Protein AF-A0A954Y0B3-F1 (afdb_monomer_lite)

pLDDT: mean 72.92, std 31.25, range [19.98, 98.75]

Secondary structure (DSSP, 8-state):
--------------------------------PPP-----------------------------------------------------S--S---S--PPPPS--PPPPPPPPP--------------------------------S------PPPHHHHHHHHHHHHHHHSSS-B--GGGG-SHHHHHHHHHHHHSSS--HHHHHHHHHHHHHHHHHHHH-TTEEEEEES-TT-HHHHHHHTT-SS-SEEEEEES-HHHHHHHHHHHHHH-TTS-B--EES-TTS--PPP--SS--SEEEEEE-TTGGGGS-HHHHHHHHHHHHHHH-TT-EEEEEEEBP--HHHHHHHHS-TT-HHHHHHHHHHHHHHHHH-B---GGGEEEEEEEETTTTEEEEEEEESS-EEEEETTEEEEE-TTPEEEEEEEE-B-HHHHHHHHHHTTEEEEEEEE-TTS-EEEEEEEE--

Foldseek 3Di:
DDDDDDDDDDDDDDDDDDDDDDDDDDDDDDDDDDDDDDDDDDDDDDDDDDDDDDDDDDDDDDDDDDDDDDDDDDDDDDDDDDDDDDDDDDPDPPDDDDDDDDPDDDDDDDDDDDDDDDDDDDDDDDDDDDDDDDDDDDDDDDDDDPDDDPPPPDADPVLVVLLVQQLVQLPDVQRAHALLLLPDPVLLVLVVVLCVFPLQCLVVFLLLLLQVCLLVVLVLQAALEEEEEEACALVPSVLSNLVNHDHYLAYEYEEQPVVRQVVNQVVVCVSCVSHHYHYDNDDLLDDDDDDHGPGHHPWYEYEYERLVLQQDALVSSLSSLLVRQVRGDAFYKYFYKFFADDPQVSVQCSCVPPVCSNVVSQLVSVVCCCVSQVKDDPSVQWGWDWGQPVVSQKIWIWTFGQAWDWMDRDPDIGIHHHRRIYTYTIGHHDDPVSVQVSLVSNQWGWDDWTTGPVRRMITTMIHHDD

Structure (mmCIF, N/CA/C/O backbone):
data_AF-A0A954Y0B3-F1
#
_entry.id   AF-A0A954Y0B3-F1
#
loop_
_atom_site.group_PDB
_atom_site.id
_atom_site.type_symbol
_atom_site.label_atom_id
_atom_site.label_alt_id
_atom_site.label_comp_id
_atom_site.label_asym_id
_atom_site.label_entity_id
_atom_site.label_seq_id
_atom_site.pdbx_PDB_ins_code
_atom_site.Cartn_x
_atom_site.Cartn_y
_atom_site.Cartn_z
_atom_site.occupancy
_atom_site.B_iso_or_equiv
_atom_site.auth_seq_id
_atom_site.auth_comp_id
_atom_site.auth_asym_id
_atom_site.auth_atom_id
_atom_site.pdbx_PDB_model_num
ATOM 1 N N . MET A 1 1 ? 56.207 25.218 -35.833 1.00 35.69 1 MET A N 1
ATOM 2 C CA . MET A 1 1 ? 57.402 24.410 -36.179 1.00 35.69 1 MET A CA 1
ATOM 3 C C . MET A 1 1 ? 57.006 23.423 -37.272 1.00 35.69 1 MET A C 1
ATOM 5 O O . MET A 1 1 ? 55.826 23.112 -37.360 1.00 35.69 1 MET A O 1
ATOM 9 N N . VAL A 1 2 ? 57.937 23.050 -38.154 1.00 29.19 2 VAL A N 1
ATOM 10 C CA . VAL A 1 2 ? 57.708 22.474 -39.503 1.00 29.19 2 VAL A CA 1
ATOM 11 C C . VAL A 1 2 ? 58.996 21.716 -39.910 1.00 29.19 2 VAL A C 1
ATOM 13 O O . VAL A 1 2 ? 60.048 22.229 -39.519 1.00 29.19 2 VAL A O 1
ATOM 16 N N . PRO A 1 3 ? 59.016 20.628 -40.723 1.00 58.62 3 PRO A N 1
ATOM 17 C CA . PRO A 1 3 ? 57.983 19.640 -41.104 1.00 58.62 3 PRO A CA 1
ATOM 18 C C . PRO A 1 3 ? 58.429 18.153 -40.949 1.00 58.62 3 PRO A C 1
ATOM 20 O O . PRO A 1 3 ? 59.576 17.869 -40.630 1.00 58.62 3 PRO A O 1
ATOM 23 N N . HIS A 1 4 ? 57.535 17.214 -41.297 1.00 34.06 4 HIS A N 1
ATOM 24 C CA . HIS A 1 4 ? 57.767 16.017 -42.147 1.00 34.06 4 HIS A CA 1
ATOM 25 C C . HIS A 1 4 ? 56.358 15.481 -42.541 1.00 34.06 4 HIS A C 1
ATOM 27 O O . HIS A 1 4 ? 55.489 15.483 -41.674 1.00 34.06 4 HIS A O 1
ATOM 33 N N . ALA A 1 5 ? 55.936 15.144 -43.776 1.00 34.25 5 ALA A N 1
ATOM 34 C CA . ALA A 1 5 ? 56.567 14.659 -45.024 1.00 34.25 5 ALA A CA 1
ATOM 35 C C . ALA A 1 5 ? 57.174 13.243 -44.888 1.00 34.25 5 ALA A C 1
ATOM 37 O O . ALA A 1 5 ? 58.003 13.056 -44.006 1.00 34.25 5 ALA A O 1
ATOM 38 N N . ALA A 1 6 ? 56.884 12.219 -45.709 1.00 32.88 6 ALA A N 1
ATOM 39 C CA . ALA A 1 6 ? 56.137 12.069 -46.984 1.00 32.88 6 ALA A CA 1
ATOM 40 C C . ALA A 1 6 ? 55.898 10.542 -47.247 1.00 32.88 6 ALA A C 1
ATOM 42 O O . ALA A 1 6 ? 56.522 9.745 -46.552 1.00 32.88 6 ALA A O 1
ATOM 43 N N . ASP A 1 7 ? 55.156 10.002 -48.233 1.00 33.53 7 ASP A N 1
ATOM 44 C CA . ASP A 1 7 ? 53.984 10.376 -49.075 1.00 33.53 7 ASP A CA 1
ATOM 45 C C . ASP A 1 7 ? 53.642 9.143 -49.991 1.00 33.53 7 ASP A C 1
ATOM 47 O O . ASP A 1 7 ? 54.391 8.162 -49.959 1.00 33.53 7 ASP A O 1
ATOM 51 N N . ASN A 1 8 ? 52.603 9.191 -50.852 1.00 32.91 8 ASN A N 1
ATOM 52 C CA . ASN A 1 8 ? 52.061 8.124 -51.744 1.00 32.91 8 ASN A CA 1
ATOM 53 C C . ASN A 1 8 ? 51.152 7.080 -51.042 1.00 32.91 8 ASN A C 1
ATOM 55 O O . ASN A 1 8 ? 51.287 6.831 -49.850 1.00 32.91 8 ASN A O 1
ATOM 59 N N . GLY A 1 9 ? 50.179 6.409 -51.685 1.00 28.11 9 GLY A N 1
ATOM 60 C CA . GLY A 1 9 ? 49.806 6.316 -53.113 1.00 28.11 9 GLY A CA 1
ATOM 61 C C . GLY A 1 9 ? 50.086 4.907 -53.692 1.00 28.11 9 GLY A C 1
ATOM 62 O O . GLY A 1 9 ? 51.143 4.358 -53.426 1.00 28.11 9 GLY A O 1
ATOM 63 N N . SER A 1 10 ? 49.228 4.251 -54.493 1.00 30.92 10 SER A N 1
ATOM 64 C CA . SER A 1 10 ? 47.895 4.627 -55.002 1.00 30.92 10 SER A CA 1
ATOM 65 C C . SER A 1 10 ? 47.093 3.416 -55.558 1.00 30.92 10 SER A C 1
ATOM 67 O O . SER A 1 10 ? 47.671 2.385 -55.877 1.00 30.92 10 SER A O 1
ATOM 69 N N . VAL A 1 11 ? 45.765 3.581 -55.678 1.00 31.92 11 VAL A N 1
ATOM 70 C CA . VAL A 1 11 ? 44.802 2.976 -56.645 1.00 31.92 11 VAL A CA 1
ATOM 71 C C . VAL A 1 11 ? 44.994 1.521 -57.144 1.00 31.92 11 VAL A C 1
ATOM 73 O O . VAL A 1 11 ? 45.859 1.230 -57.963 1.00 31.92 11 VAL A O 1
ATOM 76 N N . GLY A 1 12 ? 44.001 0.662 -56.858 1.00 29.03 12 GLY A N 1
ATOM 77 C CA . GLY A 1 12 ? 43.731 -0.602 -57.570 1.00 29.03 12 GLY A CA 1
ATOM 78 C C . GLY A 1 12 ? 42.222 -0.811 -57.797 1.00 29.03 12 GLY A C 1
ATOM 79 O O . GLY A 1 12 ? 41.435 -0.672 -56.865 1.00 29.03 12 GLY A O 1
ATOM 80 N N . ARG A 1 13 ? 41.797 -1.077 -59.041 1.00 32.31 13 ARG A N 1
ATOM 81 C CA . ARG A 1 13 ? 40.379 -1.111 -59.475 1.00 32.31 13 ARG A CA 1
ATOM 82 C C . ARG A 1 13 ? 39.759 -2.522 -59.356 1.00 32.31 13 ARG A C 1
ATOM 84 O O . ARG A 1 13 ? 40.470 -3.506 -59.510 1.00 32.31 13 ARG A O 1
ATOM 91 N N . GLY A 1 14 ? 38.434 -2.613 -59.156 1.00 29.14 14 GLY A N 1
ATOM 92 C CA . GLY A 1 14 ? 37.632 -3.839 -59.398 1.00 29.14 14 GLY A CA 1
ATOM 93 C C . GLY A 1 14 ? 37.278 -4.006 -60.893 1.00 29.14 14 GLY A C 1
ATOM 94 O O . GLY A 1 14 ? 38.045 -3.503 -61.717 1.00 29.14 14 GLY A O 1
ATOM 95 N N . PRO A 1 15 ? 36.109 -4.570 -61.296 1.00 55.47 15 PRO A N 1
ATOM 96 C CA . PRO A 1 15 ? 35.018 -5.208 -60.527 1.00 55.47 15 PRO A CA 1
ATOM 97 C C . PRO A 1 15 ? 34.546 -6.571 -61.129 1.00 55.47 15 PRO A C 1
ATOM 99 O O . PRO A 1 15 ? 35.121 -7.051 -62.101 1.00 55.47 15 PRO A O 1
ATOM 102 N N . ALA A 1 16 ? 33.441 -7.166 -60.639 1.00 32.59 16 ALA A N 1
ATOM 103 C CA . ALA A 1 16 ? 32.715 -8.248 -61.341 1.00 32.59 16 ALA A CA 1
ATOM 104 C C . ALA A 1 16 ? 31.198 -8.284 -61.018 1.00 32.59 16 ALA A C 1
ATOM 106 O O . ALA A 1 16 ? 30.793 -7.938 -59.913 1.00 32.59 16 ALA A O 1
ATOM 107 N N . ASN A 1 17 ? 30.364 -8.715 -61.979 1.00 32.34 17 ASN A N 1
ATOM 108 C CA . ASN A 1 17 ? 28.891 -8.804 -61.893 1.00 32.34 17 ASN A CA 1
ATOM 109 C C . ASN A 1 17 ? 28.361 -10.130 -62.485 1.00 32.34 17 ASN A C 1
ATOM 111 O O . ASN A 1 17 ? 28.730 -10.460 -63.607 1.00 32.34 17 ASN A O 1
ATOM 115 N N . ALA A 1 18 ? 27.396 -10.784 -61.821 1.00 32.25 18 ALA A N 1
ATOM 116 C CA . ALA A 1 18 ? 26.339 -11.642 -62.407 1.00 32.25 18 ALA A CA 1
ATOM 117 C C . ALA A 1 18 ? 25.277 -11.907 -61.308 1.00 32.25 18 ALA A C 1
ATOM 119 O O . ALA A 1 18 ? 25.665 -12.187 -60.181 1.00 32.25 18 ALA A O 1
ATOM 120 N N . ARG A 1 19 ? 23.951 -11.719 -61.429 1.00 30.45 19 ARG A N 1
ATOM 121 C CA . ARG A 1 19 ? 22.910 -11.885 -62.478 1.00 30.45 19 ARG A CA 1
ATOM 122 C C . ARG A 1 19 ? 22.271 -13.291 -62.613 1.00 30.45 19 ARG A C 1
ATOM 124 O O . ARG A 1 19 ? 22.639 -14.056 -63.487 1.00 30.45 19 ARG A O 1
ATOM 131 N N . LEU A 1 20 ? 21.176 -13.463 -61.853 1.00 29.03 20 LEU A N 1
ATOM 132 C CA . LEU A 1 20 ? 19.826 -13.905 -62.288 1.00 29.03 20 LEU A CA 1
ATOM 133 C C . LEU A 1 20 ? 19.532 -15.365 -62.743 1.00 29.03 20 LEU A C 1
ATOM 135 O O . LEU A 1 20 ? 19.882 -15.751 -63.850 1.00 29.03 20 LEU A O 1
ATOM 139 N N . SER A 1 21 ? 18.590 -15.995 -62.005 1.00 27.92 21 SER A N 1
ATOM 140 C CA . SER A 1 21 ? 17.396 -16.728 -62.526 1.00 27.92 21 SER A CA 1
ATOM 141 C C . SER A 1 21 ? 17.558 -18.147 -63.141 1.00 27.92 21 SER A C 1
ATOM 143 O O . SER A 1 21 ? 18.659 -18.501 -63.543 1.00 27.92 21 SER A O 1
ATOM 145 N N . PRO A 1 22 ? 16.472 -18.951 -63.345 1.00 44.81 22 PRO A N 1
ATOM 146 C CA . PRO A 1 22 ? 15.138 -18.987 -62.693 1.00 44.81 22 PRO A CA 1
ATOM 147 C C . PRO A 1 22 ? 14.569 -20.401 -62.328 1.00 44.81 22 PRO A C 1
ATOM 149 O O . PRO A 1 22 ? 14.826 -21.389 -63.003 1.00 44.81 22 PRO A O 1
ATOM 152 N N . GLY A 1 23 ? 13.602 -20.442 -61.393 1.00 27.09 23 GLY A N 1
ATOM 153 C CA . GLY A 1 23 ? 12.298 -21.131 -61.579 1.00 27.09 23 GLY A CA 1
ATOM 154 C C . GLY A 1 23 ? 12.124 -22.662 -61.396 1.00 27.09 23 GLY A C 1
ATOM 155 O O . GLY A 1 23 ? 12.663 -23.458 -62.157 1.00 27.09 23 GLY A O 1
ATOM 156 N N . LYS A 1 24 ? 11.220 -23.042 -60.468 1.00 29.89 24 LYS A N 1
ATOM 157 C CA . LYS A 1 24 ? 10.259 -24.192 -60.446 1.00 29.89 24 LYS A CA 1
ATOM 158 C C . LYS A 1 24 ? 9.659 -24.260 -59.021 1.00 29.89 24 LYS A C 1
ATOM 160 O O . LYS A 1 24 ? 10.438 -24.356 -58.087 1.00 29.89 24 LYS A O 1
ATOM 165 N N . THR A 1 25 ? 8.372 -24.139 -58.672 1.00 27.86 25 THR A N 1
ATOM 166 C CA . THR A 1 25 ? 7.028 -24.313 -59.280 1.00 27.86 25 THR A CA 1
ATOM 167 C C . THR A 1 25 ? 6.286 -25.504 -58.652 1.00 27.86 25 THR A C 1
ATOM 169 O O . THR A 1 25 ? 6.640 -26.649 -58.892 1.00 27.86 25 THR A O 1
ATOM 172 N N . LEU A 1 26 ? 5.199 -25.189 -57.928 1.00 26.80 26 LEU A N 1
ATOM 173 C CA . LEU A 1 26 ? 4.090 -26.054 -57.479 1.00 26.80 26 LEU A CA 1
ATOM 174 C C . LEU A 1 26 ? 4.380 -27.310 -56.627 1.00 26.80 26 LEU A C 1
ATOM 176 O O . LEU A 1 26 ? 4.714 -28.378 -57.126 1.00 26.80 26 LEU A O 1
ATOM 180 N N . THR A 1 27 ? 3.869 -27.284 -55.393 1.00 28.36 27 THR A N 1
ATOM 181 C CA . THR A 1 27 ? 2.888 -28.305 -54.970 1.00 28.36 27 THR A CA 1
ATOM 182 C C . THR A 1 27 ? 1.767 -27.631 -54.169 1.00 28.36 27 THR A C 1
ATOM 184 O O . THR A 1 27 ? 1.974 -26.583 -53.562 1.00 28.36 27 THR A O 1
ATOM 187 N N . ARG A 1 28 ? 0.538 -28.159 -54.247 1.00 27.42 28 ARG A N 1
ATOM 188 C CA . ARG A 1 28 ? -0.699 -27.446 -53.875 1.00 27.42 28 ARG A CA 1
ATOM 189 C C . ARG A 1 28 ? -1.657 -28.370 -53.122 1.00 27.42 28 ARG A C 1
ATOM 191 O O . ARG A 1 28 ? -2.488 -29.017 -53.753 1.00 27.42 28 ARG A O 1
ATOM 198 N N . PHE A 1 29 ? -1.594 -28.390 -51.791 1.00 26.58 29 PHE A N 1
ATOM 199 C CA . PHE A 1 29 ? -2.583 -29.101 -50.971 1.00 26.58 29 PHE A CA 1
ATOM 200 C C . PHE A 1 29 ? -3.658 -28.154 -50.425 1.00 26.58 29 PHE A C 1
ATOM 202 O O . PHE A 1 29 ? -3.381 -27.182 -49.728 1.00 26.58 29 PHE A O 1
ATOM 209 N N . LYS A 1 30 ? -4.911 -28.433 -50.797 1.00 27.55 30 LYS A N 1
ATOM 210 C CA . LYS A 1 30 ? -6.129 -27.758 -50.329 1.00 27.55 30 LYS A CA 1
ATOM 211 C C . LYS A 1 30 ? -7.289 -28.750 -50.476 1.00 27.55 30 LYS A C 1
ATOM 213 O O . LYS A 1 30 ? -7.302 -29.473 -51.469 1.00 27.55 30 LYS A O 1
ATOM 218 N N . ARG A 1 31 ? -8.282 -28.689 -49.571 1.00 26.20 31 ARG A N 1
ATOM 219 C CA . ARG A 1 31 ? -9.366 -29.678 -49.290 1.00 26.20 31 ARG A CA 1
ATOM 220 C C . ARG A 1 31 ? -8.968 -30.670 -48.179 1.00 26.20 31 ARG A C 1
ATOM 222 O O . ARG A 1 31 ? -7.837 -31.127 -48.182 1.00 26.20 31 ARG A O 1
ATOM 229 N N . ARG A 1 32 ? -9.851 -31.020 -47.232 1.00 27.31 32 ARG A N 1
ATOM 230 C CA . ARG A 1 32 ? -11.263 -30.607 -46.989 1.00 27.31 32 ARG A CA 1
ATOM 231 C C . ARG A 1 32 ? -11.557 -30.608 -45.466 1.00 27.31 32 ARG A C 1
ATOM 233 O O . ARG A 1 32 ? -10.793 -31.226 -44.736 1.00 27.31 32 ARG A O 1
ATOM 240 N N . PRO A 1 33 ? -12.611 -29.920 -44.982 1.00 28.69 33 PRO A N 1
ATOM 241 C CA . PRO A 1 33 ? -12.947 -29.877 -43.560 1.00 28.69 33 PRO A CA 1
ATOM 242 C C . PRO A 1 33 ? -13.805 -31.079 -43.141 1.00 28.69 33 PRO A C 1
ATOM 244 O O . PRO A 1 33 ? -14.598 -31.580 -43.940 1.00 28.69 33 PRO A O 1
ATOM 247 N N . CYS A 1 34 ? -13.712 -31.475 -41.871 1.00 23.56 34 CYS A N 1
ATOM 248 C CA . CYS A 1 34 ? -14.657 -32.405 -41.253 1.00 23.56 34 CYS A CA 1
ATOM 249 C C . CYS A 1 34 ? -15.815 -31.628 -40.614 1.00 23.56 34 CYS A C 1
ATOM 251 O O . CYS A 1 34 ? -15.598 -30.753 -39.778 1.00 23.56 34 CYS A O 1
ATOM 253 N N . GLN A 1 35 ? -17.047 -31.961 -40.997 1.00 26.44 35 GLN A N 1
ATOM 254 C CA . GLN A 1 35 ? -18.252 -31.547 -40.280 1.00 26.44 35 GLN A CA 1
ATOM 255 C C . GLN A 1 35 ? -18.579 -32.590 -39.210 1.00 26.44 35 GLN A C 1
ATOM 257 O O . GLN A 1 35 ? -18.624 -33.772 -39.531 1.00 26.44 35 GLN A O 1
ATOM 262 N N . CYS A 1 36 ? -18.905 -32.147 -37.996 1.00 24.39 36 CYS A N 1
ATOM 263 C CA . CYS A 1 36 ? -19.750 -32.893 -37.064 1.00 24.39 36 CYS A CA 1
ATOM 264 C C . CYS A 1 36 ? -20.545 -31.903 -36.199 1.00 24.39 36 CYS A C 1
ATOM 266 O O . CYS A 1 36 ? -19.981 -31.147 -35.413 1.00 24.39 36 CYS A O 1
ATOM 268 N N . HIS A 1 37 ? -21.866 -31.912 -36.355 1.00 26.84 37 HIS A N 1
ATOM 269 C CA . HIS A 1 37 ? -22.814 -31.444 -35.341 1.00 26.84 37 HIS A CA 1
ATOM 270 C C . HIS A 1 37 ? -23.406 -32.681 -34.656 1.00 26.84 37 HIS A C 1
ATOM 272 O O . HIS A 1 37 ? -23.500 -33.742 -35.276 1.00 26.84 37 HIS A O 1
ATOM 278 N N . PRO A 1 38 ? -23.917 -32.521 -33.432 1.00 32.66 38 PRO A N 1
ATOM 279 C CA . PRO A 1 38 ? -25.355 -32.744 -33.283 1.00 32.66 38 PRO A CA 1
ATOM 280 C C . PRO A 1 38 ? -26.097 -31.478 -32.834 1.00 32.66 38 PRO A C 1
ATOM 282 O O . PRO A 1 38 ? -25.546 -30.595 -32.183 1.00 32.66 38 PRO A O 1
ATOM 285 N N . ARG A 1 39 ? -27.380 -31.397 -33.201 1.00 25.67 39 ARG A N 1
ATOM 286 C CA . ARG A 1 39 ? -28.307 -30.355 -32.740 1.00 25.67 39 ARG A CA 1
ATOM 287 C C . ARG A 1 39 ? -28.890 -30.736 -31.379 1.00 25.67 39 ARG A C 1
ATOM 289 O O . ARG A 1 39 ? -29.377 -31.853 -31.243 1.00 25.67 39 ARG A O 1
ATOM 296 N N . VAL A 1 40 ? -29.049 -29.759 -30.491 1.00 26.91 40 VAL A N 1
ATOM 297 C CA . VAL A 1 40 ? -30.261 -29.615 -29.662 1.00 26.91 40 VAL A CA 1
ATOM 298 C C . VAL A 1 40 ? -30.661 -28.138 -29.709 1.00 26.91 40 VAL A C 1
ATOM 300 O O . VAL A 1 40 ? -29.794 -27.270 -29.776 1.00 26.91 40 VAL A O 1
ATOM 303 N N . ALA A 1 41 ? -31.961 -27.845 -29.748 1.00 24.89 41 ALA A N 1
ATOM 304 C CA . ALA A 1 41 ? -32.485 -26.481 -29.802 1.00 24.89 41 ALA A CA 1
ATOM 305 C C . ALA A 1 41 ? -33.079 -26.062 -28.449 1.00 24.89 41 ALA A C 1
ATOM 307 O O . ALA A 1 41 ? -33.714 -26.867 -27.774 1.00 24.89 41 ALA A O 1
ATOM 308 N N . GLY A 1 42 ? -32.926 -24.786 -28.093 1.00 24.53 42 GLY A N 1
ATOM 309 C CA . GLY A 1 42 ? -33.547 -24.171 -26.919 1.00 24.53 42 GLY A CA 1
ATOM 310 C C . GLY A 1 42 ? -33.539 -22.654 -27.077 1.00 24.53 42 GLY A C 1
ATOM 311 O O . GLY A 1 42 ? -32.478 -22.039 -27.061 1.00 24.53 42 GLY A O 1
ATOM 312 N N . ALA A 1 43 ? -34.705 -22.052 -27.313 1.00 25.09 43 ALA A N 1
ATOM 313 C CA . ALA A 1 43 ? -34.811 -20.642 -27.685 1.00 25.09 43 ALA A CA 1
ATOM 314 C C . ALA A 1 43 ? -35.205 -19.760 -26.493 1.00 25.09 43 ALA A C 1
ATOM 316 O O . ALA A 1 43 ? -36.242 -19.996 -25.875 1.00 25.09 43 ALA A O 1
ATOM 317 N N . VAL A 1 44 ? -34.451 -18.681 -26.245 1.00 25.30 44 VAL A N 1
ATOM 318 C CA . VAL A 1 44 ? -34.907 -17.566 -25.399 1.00 25.30 44 VAL A CA 1
ATOM 319 C C . VAL A 1 44 ? -34.765 -16.234 -26.138 1.00 25.30 44 VAL A C 1
ATOM 321 O O . VAL A 1 44 ? -33.687 -15.796 -26.520 1.00 25.30 44 VAL A O 1
ATOM 324 N N . ARG A 1 45 ? -35.942 -15.644 -26.333 1.00 26.23 45 ARG A N 1
ATOM 325 C CA . ARG A 1 45 ? -36.321 -14.345 -26.897 1.00 26.23 45 ARG A CA 1
ATOM 326 C C . ARG A 1 45 ? -35.327 -13.186 -26.725 1.00 26.23 45 ARG A C 1
ATOM 328 O O . ARG A 1 45 ? -34.843 -12.911 -25.632 1.00 26.23 45 ARG A O 1
ATOM 335 N N . THR A 1 46 ? -35.220 -12.389 -27.788 1.00 25.02 46 THR A N 1
ATOM 336 C CA . THR A 1 46 ? -34.924 -10.951 -27.717 1.00 25.02 46 THR A CA 1
ATOM 337 C C . THR A 1 46 ? -35.902 -10.228 -26.785 1.00 25.02 46 THR A C 1
ATOM 339 O O . THR A 1 46 ? -37.108 -10.468 -26.840 1.00 25.02 46 THR A O 1
ATOM 342 N N . PHE A 1 47 ? -35.403 -9.286 -25.979 1.00 23.88 47 PHE A N 1
ATOM 343 C CA . PHE A 1 47 ? -36.243 -8.375 -25.198 1.00 23.88 47 PHE A CA 1
ATOM 344 C C . PHE A 1 47 ? -36.296 -6.985 -25.836 1.00 23.88 47 PHE A C 1
ATOM 346 O O . PHE A 1 47 ? -35.312 -6.248 -25.870 1.00 23.88 47 PHE A O 1
ATOM 353 N N . THR A 1 48 ? -37.476 -6.620 -26.332 1.00 24.89 48 THR A N 1
ATOM 354 C CA . THR A 1 48 ? -37.815 -5.248 -26.729 1.00 24.89 48 THR A CA 1
ATOM 355 C C . THR A 1 48 ? -38.283 -4.454 -25.503 1.00 24.89 48 THR A C 1
ATOM 357 O O . THR A 1 48 ? -38.771 -5.032 -24.531 1.00 24.89 48 THR A O 1
ATOM 360 N N . ARG A 1 49 ? -38.141 -3.121 -25.547 1.00 23.52 49 ARG A N 1
ATOM 361 C CA . ARG A 1 49 ? -38.637 -2.188 -24.518 1.00 23.52 49 ARG A CA 1
ATOM 362 C C . ARG A 1 49 ? -40.079 -2.503 -24.101 1.00 23.52 49 ARG A C 1
ATOM 364 O O . ARG A 1 49 ? -40.953 -2.574 -24.961 1.00 23.52 49 ARG A O 1
ATOM 371 N N . PHE A 1 50 ? -40.335 -2.507 -22.795 1.00 23.34 50 PHE A N 1
ATOM 372 C CA . PHE A 1 50 ? -41.671 -2.289 -22.242 1.00 23.34 50 PHE A CA 1
ATOM 373 C C . PHE A 1 50 ? -41.713 -0.967 -21.477 1.00 23.34 50 PHE A C 1
ATOM 375 O O . PHE A 1 50 ? -40.806 -0.643 -20.715 1.00 23.34 50 PHE A O 1
ATOM 382 N N . SER A 1 51 ? -42.782 -0.206 -21.698 1.00 23.88 51 SER A N 1
ATOM 383 C CA . SER A 1 51 ? -43.155 0.969 -20.914 1.00 23.88 51 SER A CA 1
ATOM 384 C C . SER A 1 51 ? -44.470 0.642 -20.221 1.00 23.88 51 SER A C 1
ATOM 386 O O . SER A 1 51 ? -45.413 0.197 -20.876 1.00 23.88 51 SER A O 1
ATOM 388 N N . ILE A 1 52 ? -44.527 0.825 -18.903 1.00 25.62 52 ILE A N 1
ATOM 389 C CA . ILE A 1 52 ? -45.756 0.629 -18.134 1.00 25.62 52 ILE A CA 1
ATOM 390 C C . ILE A 1 52 ? -46.571 1.921 -18.221 1.00 25.62 52 ILE A C 1
ATOM 392 O O . ILE A 1 52 ? -46.113 2.976 -17.787 1.00 25.62 52 ILE A O 1
ATOM 396 N N . ARG A 1 53 ? -47.789 1.826 -18.759 1.00 25.09 53 ARG A N 1
ATOM 397 C CA . ARG A 1 53 ? -48.832 2.844 -18.595 1.00 25.09 53 ARG A CA 1
ATOM 398 C C . ARG A 1 53 ? -49.880 2.332 -17.617 1.00 25.09 53 ARG A C 1
ATOM 400 O O . ARG A 1 53 ? -50.472 1.282 -17.844 1.00 25.09 53 ARG A O 1
ATOM 407 N N . THR A 1 54 ? -50.129 3.110 -16.575 1.00 30.09 54 THR A N 1
ATOM 408 C CA . THR A 1 54 ? -51.406 3.130 -15.855 1.00 30.09 54 THR A CA 1
ATOM 409 C C . THR A 1 54 ? -52.337 4.163 -16.505 1.00 30.09 54 THR A C 1
ATOM 411 O O . THR A 1 54 ? -51.887 4.981 -17.311 1.00 30.09 54 THR A O 1
ATOM 414 N N . GLY A 1 55 ? -53.624 4.145 -16.143 1.00 28.14 55 GLY A N 1
ATOM 415 C CA . GLY A 1 55 ? -54.584 5.200 -16.485 1.00 28.14 55 GLY A CA 1
ATOM 416 C C . GLY A 1 55 ? -55.794 4.704 -17.275 1.00 28.14 55 GLY A C 1
ATOM 417 O O . GLY A 1 55 ? -55.671 4.300 -18.431 1.00 28.14 55 GLY A O 1
ATOM 418 N N . ASP A 1 56 ? -56.966 4.774 -16.645 1.00 30.81 56 ASP A N 1
ATOM 419 C CA . ASP A 1 56 ? -58.256 4.447 -17.250 1.00 30.81 56 ASP A CA 1
ATOM 420 C C . ASP A 1 56 ? -58.634 5.379 -18.409 1.00 30.81 56 ASP A C 1
ATOM 422 O O . ASP A 1 56 ? -58.298 6.565 -18.447 1.00 30.81 56 ASP A O 1
ATOM 426 N N . GLY A 1 57 ? -59.399 4.844 -19.360 1.00 30.47 57 GLY A N 1
ATOM 427 C CA . GLY A 1 57 ? -59.832 5.591 -20.534 1.00 30.47 57 GLY A CA 1
ATOM 428 C C . GLY A 1 57 ? -60.973 6.569 -20.248 1.00 30.47 57 GLY A C 1
ATOM 429 O O . GLY A 1 57 ? -62.125 6.157 -20.120 1.00 30.47 57 GLY A O 1
ATOM 430 N N . ARG A 1 58 ? -60.688 7.877 -20.297 1.00 32.06 58 ARG A N 1
ATOM 431 C CA . ARG A 1 58 ? -61.658 8.911 -20.708 1.00 32.06 58 ARG A CA 1
ATOM 432 C C . ARG A 1 58 ? -60.986 9.898 -21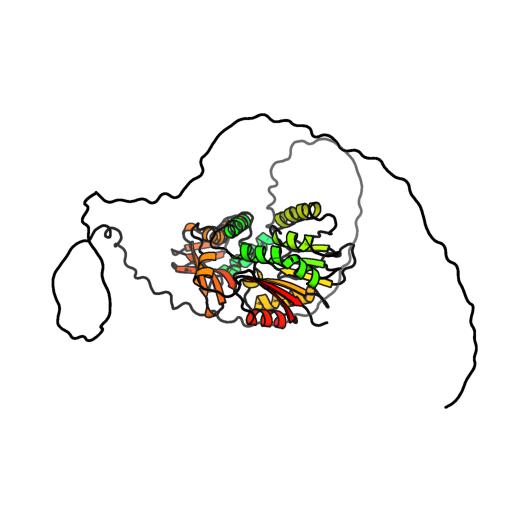.656 1.00 32.06 58 ARG A C 1
ATOM 434 O O . ARG A 1 58 ? -60.004 10.537 -21.297 1.00 32.06 58 ARG A O 1
ATOM 441 N N . GLY A 1 59 ? -61.508 10.003 -22.875 1.00 25.39 59 GLY A N 1
ATOM 442 C CA . GLY A 1 59 ? -60.996 10.921 -23.889 1.00 25.39 59 GLY A CA 1
ATOM 443 C C . GLY A 1 59 ? -61.735 12.257 -23.885 1.00 25.39 59 GLY A C 1
ATOM 444 O O . GLY A 1 59 ? -62.959 12.283 -23.972 1.00 25.39 59 GLY A O 1
ATOM 445 N N . VAL A 1 60 ? -60.978 13.352 -23.874 1.00 29.64 60 VAL A N 1
ATOM 446 C CA . VAL A 1 60 ? -61.406 14.688 -24.322 1.00 29.64 60 VAL A CA 1
ATOM 447 C C . VAL A 1 60 ? -60.338 15.187 -25.307 1.00 29.64 60 VAL A C 1
ATOM 449 O O . VAL A 1 60 ? -59.196 14.728 -25.267 1.00 29.64 60 VAL A O 1
ATOM 452 N N . ARG A 1 61 ? -60.713 16.047 -26.257 1.00 27.09 61 ARG A N 1
ATOM 453 C CA . ARG A 1 61 ? -59.882 16.474 -27.399 1.00 27.09 61 ARG A CA 1
ATOM 454 C C . ARG A 1 61 ? -59.848 18.013 -27.475 1.00 27.09 61 ARG A C 1
ATOM 456 O O . ARG A 1 61 ? -60.715 18.641 -26.881 1.00 27.09 61 ARG A O 1
ATOM 463 N N . VAL A 1 62 ? -58.950 18.551 -28.315 1.00 27.89 62 VAL A N 1
ATOM 464 C CA . VAL A 1 62 ? -58.901 19.925 -28.888 1.00 27.89 62 VAL A CA 1
ATOM 465 C C . VAL A 1 62 ? -57.864 20.903 -28.280 1.00 27.89 62 VAL A C 1
ATOM 467 O O . VAL A 1 62 ? -58.109 21.551 -27.273 1.00 27.89 62 VAL A O 1
ATOM 470 N N . ASN A 1 63 ? -56.767 21.028 -29.044 1.00 27.34 63 ASN A N 1
ATOM 471 C CA . ASN A 1 63 ? -55.981 22.213 -29.447 1.00 27.34 63 ASN A CA 1
ATOM 472 C C . ASN A 1 63 ? -55.051 23.011 -28.506 1.00 27.34 63 ASN A C 1
ATOM 474 O O . ASN A 1 63 ? -55.255 23.187 -27.310 1.00 27.34 63 ASN A O 1
ATOM 478 N N . ASP A 1 64 ? -54.016 23.523 -29.179 1.00 27.70 64 ASP A N 1
ATOM 479 C CA . ASP A 1 64 ? -52.921 24.397 -28.760 1.00 27.70 64 ASP A CA 1
ATOM 480 C C . ASP A 1 64 ? -53.349 25.837 -28.408 1.00 27.70 64 ASP A C 1
ATOM 482 O O . ASP A 1 64 ? -54.326 26.349 -28.953 1.00 27.70 64 ASP A O 1
ATOM 486 N N . HIS A 1 65 ? -52.537 26.545 -27.606 1.00 29.09 65 HIS A N 1
ATOM 487 C CA . HIS A 1 65 ? -51.591 27.557 -28.130 1.00 29.09 65 HIS A CA 1
ATOM 488 C C . HIS A 1 65 ? -50.766 28.269 -27.026 1.00 29.09 65 HIS A C 1
ATOM 490 O O . HIS A 1 65 ? -51.235 28.481 -25.915 1.00 29.09 65 HIS A O 1
ATOM 496 N N . THR A 1 66 ? -49.548 28.694 -27.400 1.00 28.50 66 THR A N 1
ATOM 497 C CA . THR A 1 66 ? -48.752 29.844 -26.882 1.00 28.50 66 THR A CA 1
ATOM 498 C C . THR A 1 66 ? -48.447 30.025 -25.378 1.00 28.50 66 THR A C 1
ATOM 500 O O . THR A 1 66 ? -49.323 30.238 -24.549 1.00 28.50 66 THR A O 1
ATOM 503 N N . ALA A 1 67 ? -47.148 30.160 -25.083 1.00 27.39 67 ALA A N 1
ATOM 504 C CA . ALA A 1 67 ? -46.577 30.982 -23.995 1.00 27.39 67 ALA A CA 1
ATOM 505 C C . ALA A 1 67 ? -46.124 32.363 -24.586 1.00 27.39 67 ALA A C 1
ATOM 507 O O . ALA A 1 67 ? -46.336 32.525 -25.794 1.00 27.39 67 ALA A O 1
ATOM 508 N N . PRO A 1 68 ? -45.455 33.327 -23.883 1.00 47.22 68 PRO A N 1
ATOM 509 C CA . PRO A 1 68 ? -44.899 33.309 -22.510 1.00 47.22 68 PRO A CA 1
ATOM 510 C C . PRO A 1 68 ? -44.973 34.652 -21.695 1.00 47.22 68 PRO A C 1
ATOM 512 O O . PRO A 1 68 ? -45.559 35.634 -22.135 1.00 47.22 68 PRO A O 1
ATOM 515 N N . ALA A 1 69 ? -44.221 34.699 -20.574 1.00 28.95 69 ALA A N 1
ATOM 516 C CA . ALA A 1 69 ? -43.522 35.865 -19.967 1.00 28.95 69 ALA A CA 1
ATOM 517 C C . ALA A 1 69 ? -44.232 36.832 -18.970 1.00 28.95 69 ALA A C 1
ATOM 519 O O . ALA A 1 69 ? -45.449 36.954 -18.934 1.00 28.95 69 ALA A O 1
ATOM 520 N N . GLY A 1 70 ? -43.400 37.523 -18.155 1.00 28.33 70 GLY A N 1
ATOM 521 C CA . GLY A 1 70 ? -43.752 38.482 -17.076 1.00 28.33 70 GLY A CA 1
ATOM 522 C C . GLY A 1 70 ? -43.981 37.809 -15.707 1.00 28.33 70 GLY A C 1
ATOM 523 O O . GLY A 1 70 ? -44.958 37.094 -15.555 1.00 28.33 70 GLY A O 1
ATOM 524 N N . VAL A 1 71 ? -43.150 37.878 -14.652 1.00 28.70 71 VAL A N 1
ATOM 525 C CA . VAL A 1 71 ? -42.097 38.810 -14.169 1.00 28.70 71 VAL A CA 1
ATOM 526 C C . VAL A 1 71 ? -42.614 40.143 -13.598 1.00 28.70 71 VAL A C 1
ATOM 528 O O . VAL A 1 71 ? -42.674 41.132 -14.319 1.00 28.70 71 VAL A O 1
ATOM 531 N N . THR A 1 72 ? -42.915 40.192 -12.287 1.00 30.48 72 THR A N 1
ATOM 532 C CA . THR A 1 72 ? -42.359 41.141 -11.272 1.00 30.48 72 THR A CA 1
ATOM 533 C C . THR A 1 72 ? -43.114 41.096 -9.926 1.00 30.48 72 THR A C 1
ATOM 535 O O . THR A 1 72 ? -44.315 40.868 -9.897 1.00 30.48 72 THR A O 1
ATOM 538 N N . GLY A 1 73 ? -42.419 41.427 -8.823 1.00 27.42 73 GLY A N 1
ATOM 539 C CA . GLY A 1 73 ? -43.002 42.223 -7.721 1.00 27.42 73 GLY A CA 1
ATOM 540 C C . GLY A 1 73 ? -43.690 41.495 -6.540 1.00 27.42 73 GLY A C 1
ATOM 541 O O . GLY A 1 73 ? -44.654 40.766 -6.749 1.00 27.42 73 GLY A O 1
ATOM 542 N N . PRO A 1 74 ? -43.266 41.734 -5.279 1.00 45.12 74 PRO A N 1
ATOM 543 C CA . PRO A 1 74 ? -43.932 41.221 -4.070 1.00 45.12 74 PRO A CA 1
ATOM 544 C C . PRO A 1 74 ? -44.545 42.324 -3.174 1.00 45.12 74 PRO A C 1
ATOM 546 O O . PRO A 1 74 ? -44.103 43.468 -3.241 1.00 45.12 74 PRO A O 1
ATOM 549 N N . GLN A 1 75 ? -45.433 41.958 -2.228 1.00 27.95 75 GLN A N 1
ATOM 550 C CA . GLN A 1 75 ? -45.255 42.257 -0.782 1.00 27.95 75 GLN A CA 1
ATOM 551 C C . GLN A 1 75 ? -46.365 41.705 0.152 1.00 27.95 75 GLN A C 1
ATOM 553 O O . GLN A 1 75 ? -47.543 41.982 -0.015 1.00 27.95 75 GLN A O 1
ATOM 558 N N . SER A 1 76 ? -45.925 40.997 1.203 1.00 24.81 76 SER A N 1
ATOM 559 C CA . SER A 1 76 ? -46.490 40.858 2.569 1.00 24.81 76 SER A CA 1
ATOM 560 C C . SER A 1 76 ? -48.016 40.804 2.836 1.00 24.81 76 SER A C 1
ATOM 562 O O . SER A 1 76 ? -48.710 41.803 2.656 1.00 24.81 76 SER A O 1
ATOM 564 N N . ARG A 1 77 ? -48.463 39.796 3.615 1.00 25.25 77 ARG A N 1
ATOM 565 C CA . ARG A 1 77 ? -48.712 39.930 5.083 1.00 25.25 77 ARG A CA 1
ATOM 566 C C . ARG A 1 77 ? -49.228 38.637 5.763 1.00 25.25 77 ARG A C 1
ATOM 568 O O . ARG A 1 77 ? -50.121 37.992 5.245 1.00 25.25 77 ARG A O 1
ATOM 575 N N . LYS A 1 78 ? -48.722 38.397 6.987 1.00 26.80 78 LYS A N 1
ATOM 576 C CA . LYS A 1 78 ? -49.323 37.702 8.161 1.00 26.80 78 LYS A CA 1
ATOM 577 C C . LYS A 1 78 ? -49.887 36.260 8.030 1.00 26.80 78 LYS A C 1
ATOM 579 O O . LYS A 1 78 ? -50.888 36.018 7.375 1.00 26.80 78 LYS A O 1
ATOM 584 N N . SER A 1 79 ? -49.303 35.352 8.818 1.00 22.81 79 SER A N 1
ATOM 585 C CA . SER A 1 79 ? -49.847 34.069 9.330 1.00 22.81 79 SER A CA 1
ATOM 586 C C . SER A 1 79 ? -50.559 34.282 10.697 1.00 22.81 79 SER A C 1
ATOM 588 O O . SER A 1 79 ? -50.611 35.447 11.116 1.00 22.81 79 SER A O 1
ATOM 590 N N . PRO A 1 80 ? -51.064 33.267 11.458 1.00 40.75 80 PRO A N 1
ATOM 591 C CA . PRO A 1 80 ? -51.205 31.795 11.276 1.00 40.75 80 PRO A CA 1
ATOM 592 C C . PRO A 1 80 ? -52.729 31.409 11.265 1.00 40.75 80 PRO A C 1
ATOM 594 O O . PRO A 1 80 ? -53.449 32.217 10.679 1.00 40.75 80 PRO A O 1
ATOM 597 N N . PRO A 1 81 ? -53.316 30.331 11.877 1.00 41.78 81 PRO A N 1
ATOM 598 C CA . PRO A 1 81 ? -52.835 29.054 12.476 1.00 41.78 81 PRO A CA 1
ATOM 599 C C . PRO A 1 81 ? -53.640 27.760 12.092 1.00 41.78 81 PRO A C 1
ATOM 601 O O . PRO A 1 81 ? -54.574 27.815 11.305 1.00 41.78 81 PRO A O 1
ATOM 604 N N . HIS A 1 82 ? -53.310 26.619 12.743 1.00 25.66 82 HIS A N 1
ATOM 605 C CA . HIS A 1 82 ? -53.978 25.281 12.739 1.00 25.66 82 HIS A CA 1
ATOM 606 C C . HIS A 1 82 ? -53.886 24.435 11.434 1.00 25.66 82 HIS A C 1
ATOM 608 O O . HIS A 1 82 ? -53.948 24.977 10.341 1.00 25.66 82 HIS A O 1
ATOM 614 N N . GLY A 1 83 ? -53.751 23.093 11.460 1.00 23.88 83 GLY A N 1
ATOM 615 C CA . GLY A 1 83 ? -53.485 22.174 12.584 1.00 23.88 83 GLY A CA 1
ATOM 616 C C . GLY A 1 83 ? -53.357 20.672 12.196 1.00 23.88 83 GLY A C 1
ATOM 617 O O . GLY A 1 83 ? -54.023 20.212 11.281 1.00 23.88 83 GLY A O 1
ATOM 618 N N . VAL A 1 84 ? -52.486 19.946 12.919 1.00 24.50 84 VAL A N 1
ATOM 619 C CA . VAL A 1 84 ? -52.377 18.477 13.188 1.00 24.50 84 VAL A CA 1
ATOM 620 C C . VAL A 1 84 ? -53.040 17.437 12.248 1.00 24.50 84 VAL A C 1
ATOM 622 O O . VAL A 1 84 ? -54.243 17.234 12.335 1.00 24.50 84 VAL A O 1
ATOM 625 N N . VAL A 1 85 ? -52.222 16.633 11.542 1.00 24.08 85 VAL A N 1
ATOM 626 C CA . VAL A 1 85 ? -51.920 15.171 11.733 1.00 24.08 85 VAL A CA 1
ATOM 627 C C . VAL A 1 85 ? -50.605 14.882 10.950 1.00 24.08 85 VAL A C 1
ATOM 629 O O . VAL A 1 85 ? -50.264 15.678 10.083 1.00 24.08 85 VAL A O 1
ATOM 632 N N . PHE A 1 86 ? -49.754 13.869 11.175 1.00 23.77 86 PHE A N 1
ATOM 633 C CA . PHE A 1 86 ? -49.840 12.564 11.856 1.00 23.77 86 PHE A CA 1
ATOM 634 C C . PHE A 1 86 ? -48.529 12.257 12.627 1.00 23.77 86 PHE A C 1
ATOM 636 O O . PHE A 1 86 ? -47.479 12.808 12.299 1.00 23.77 86 PHE A O 1
ATOM 643 N N . LEU A 1 87 ? -48.565 11.356 13.619 1.00 23.44 87 LEU A N 1
ATOM 644 C CA . LEU A 1 87 ? -47.386 10.872 14.359 1.00 23.44 87 LEU A CA 1
ATOM 645 C C . LEU A 1 87 ? -47.586 9.407 14.773 1.00 23.44 87 LEU A C 1
ATOM 647 O O . LEU A 1 87 ? -48.433 9.146 15.621 1.00 23.44 87 LEU A O 1
ATOM 651 N N . GLU A 1 88 ? -46.753 8.485 14.285 1.00 22.72 88 GLU A N 1
ATOM 652 C CA . GLU A 1 88 ? -46.569 7.170 14.919 1.00 22.72 88 GLU A CA 1
ATOM 653 C C . GLU A 1 88 ? -45.222 6.521 14.530 1.00 22.72 88 GLU A C 1
ATOM 655 O O . GLU A 1 88 ? -44.510 7.038 13.673 1.00 22.72 88 GLU A O 1
ATOM 660 N N . ILE A 1 89 ? -44.845 5.422 15.202 1.00 25.59 89 ILE A N 1
ATOM 661 C CA . ILE A 1 89 ? -43.565 4.687 15.038 1.00 25.59 89 ILE A CA 1
ATOM 662 C C . ILE A 1 89 ? -42.289 5.501 15.387 1.00 25.59 89 ILE A C 1
ATOM 664 O O . ILE A 1 89 ? -41.309 5.512 14.648 1.00 25.59 89 ILE A O 1
ATOM 668 N N . ALA A 1 90 ? -42.251 6.149 16.562 1.00 25.89 90 ALA A N 1
ATOM 669 C CA . ALA A 1 90 ? -41.019 6.772 17.091 1.00 25.89 90 ALA A CA 1
ATOM 670 C C . ALA A 1 90 ? -40.968 6.886 18.636 1.00 25.89 90 ALA A C 1
ATOM 672 O O . ALA A 1 90 ? -40.609 7.936 19.172 1.00 25.89 90 ALA A O 1
ATOM 673 N N . ARG A 1 91 ? -41.392 5.854 19.394 1.00 25.59 91 ARG A N 1
ATOM 674 C CA . ARG A 1 91 ? -41.638 6.010 20.852 1.00 25.59 91 ARG A CA 1
ATOM 675 C C . ARG A 1 91 ? -41.200 4.887 21.809 1.00 25.59 91 ARG A C 1
ATOM 677 O O . ARG A 1 91 ? -41.682 4.862 22.936 1.00 25.59 91 ARG A O 1
ATOM 684 N N . SER A 1 92 ? -40.264 4.012 21.419 1.00 26.03 92 SER A N 1
ATOM 685 C CA . SER A 1 92 ? -39.829 2.878 22.271 1.00 26.03 92 SER A CA 1
ATOM 686 C C . SER A 1 92 ? -38.408 2.954 22.864 1.00 26.03 92 SER A C 1
ATOM 688 O O . SER A 1 92 ? -38.084 2.122 23.707 1.00 26.03 92 SER A O 1
ATOM 690 N N . LEU A 1 93 ? -37.553 3.910 22.470 1.00 27.55 93 LEU A N 1
ATOM 691 C CA . LEU A 1 93 ? -36.133 3.953 22.883 1.00 27.55 93 LEU A CA 1
ATOM 692 C C . LEU A 1 93 ? -35.689 5.332 23.411 1.00 27.55 93 LEU A C 1
ATOM 694 O O . LEU A 1 93 ? -34.781 5.962 22.883 1.00 27.55 93 LEU A O 1
ATOM 698 N N . LEU A 1 94 ? -36.328 5.798 24.490 1.00 26.06 94 LEU A N 1
ATOM 699 C CA . LEU A 1 94 ? -35.879 6.961 25.277 1.00 26.06 94 LEU A CA 1
ATOM 700 C C . LEU A 1 94 ? -35.974 6.681 26.789 1.00 26.06 94 LEU A C 1
ATOM 702 O O . LEU A 1 94 ? -36.845 7.208 27.481 1.00 26.06 94 LEU A O 1
ATOM 706 N N . ARG A 1 95 ? -35.066 5.839 27.309 1.00 28.92 95 ARG A N 1
ATOM 707 C CA . ARG A 1 95 ? -34.866 5.615 28.760 1.00 28.92 95 ARG A CA 1
ATOM 708 C C . ARG A 1 95 ? -33.394 5.516 29.210 1.00 28.92 95 ARG A C 1
ATOM 710 O O . ARG A 1 95 ? -33.090 4.879 30.210 1.00 28.92 95 ARG A O 1
ATOM 717 N N . SER A 1 96 ? -32.496 6.246 28.558 1.00 28.11 96 SER A N 1
ATOM 718 C CA . SER A 1 96 ? -31.240 6.706 29.172 1.00 28.11 96 SER A CA 1
ATOM 719 C C . SER A 1 96 ? -30.859 8.073 28.590 1.00 28.11 96 SER A C 1
ATOM 721 O O . SER A 1 96 ? -31.221 8.397 27.459 1.00 28.11 96 SER A O 1
ATOM 723 N N . ARG A 1 97 ? -30.214 8.933 29.391 1.00 30.17 97 ARG A N 1
ATOM 724 C CA . ARG A 1 97 ? -29.818 10.292 28.987 1.00 30.17 97 ARG A CA 1
ATOM 725 C C . ARG A 1 97 ? -28.302 10.384 28.833 1.00 30.17 97 ARG A C 1
ATOM 727 O O . ARG A 1 97 ? -27.598 10.488 29.830 1.00 30.17 97 ARG A O 1
ATOM 734 N N . ALA A 1 98 ? -27.840 10.494 27.595 1.00 29.55 98 ALA A N 1
ATOM 735 C CA . ALA A 1 98 ? -26.603 11.183 27.246 1.00 29.55 98 ALA A CA 1
ATOM 736 C C . ALA A 1 98 ? -26.828 11.887 25.901 1.00 29.55 98 ALA A C 1
ATOM 738 O O . ALA A 1 98 ? -27.406 11.301 24.989 1.00 29.55 98 ALA A O 1
ATOM 739 N N . ALA A 1 99 ? -26.439 13.158 25.785 1.00 29.06 99 ALA A N 1
ATOM 740 C CA . ALA A 1 99 ? -26.528 13.883 24.519 1.00 29.06 99 ALA A CA 1
ATOM 741 C C . ALA A 1 99 ? -25.232 13.673 23.716 1.00 29.06 99 ALA A C 1
ATOM 743 O O . ALA A 1 99 ? -24.154 13.788 24.306 1.00 29.06 99 ALA A O 1
ATOM 744 N N . PRO A 1 100 ? -25.295 13.409 22.397 1.00 29.94 100 PRO A N 1
ATOM 745 C CA . PRO A 1 100 ? -24.092 13.260 21.588 1.00 29.94 100 PRO A CA 1
ATOM 746 C C . PRO A 1 100 ? -23.334 14.593 21.523 1.00 29.94 100 PRO A C 1
ATOM 748 O O . PRO A 1 100 ? -23.861 15.607 21.054 1.00 29.94 100 PRO A O 1
ATOM 751 N N . ARG A 1 101 ? -22.080 14.597 21.988 1.00 33.47 101 ARG A N 1
ATOM 752 C CA . ARG A 1 101 ? -21.148 15.704 21.731 1.00 33.47 101 ARG A CA 1
ATOM 753 C C . ARG A 1 101 ? -20.818 15.730 20.236 1.00 33.47 101 ARG A C 1
ATOM 755 O O . ARG A 1 101 ? -20.694 14.684 19.606 1.00 33.47 101 ARG A O 1
ATOM 762 N N . ARG A 1 102 ? -20.679 16.924 19.656 1.00 31.66 102 ARG A N 1
ATOM 763 C CA . ARG A 1 102 ? -20.285 17.069 18.246 1.00 31.66 102 ARG A CA 1
ATOM 764 C C . ARG A 1 102 ? -18.798 16.741 18.097 1.00 31.66 102 ARG A C 1
ATOM 766 O O . ARG A 1 102 ? -17.984 17.305 18.821 1.00 31.66 102 ARG A O 1
ATOM 773 N N . LEU A 1 103 ? -18.449 15.892 17.132 1.00 39.53 103 LEU A N 1
ATOM 774 C CA . LEU A 1 103 ? -17.059 15.604 16.769 1.00 39.53 103 LEU A CA 1
ATOM 775 C C . LEU A 1 103 ? -16.418 16.842 16.109 1.00 39.53 103 LEU A C 1
ATOM 777 O O . LEU A 1 103 ? -16.568 17.061 14.907 1.00 39.53 103 LEU A O 1
ATOM 781 N N . ARG A 1 104 ? -15.748 17.686 16.904 1.00 30.48 104 ARG A N 1
ATOM 782 C CA . ARG A 1 104 ? -14.852 18.758 16.417 1.00 30.48 104 ARG A CA 1
ATOM 783 C C . ARG A 1 104 ? -13.575 18.964 17.237 1.00 30.48 104 ARG A C 1
ATOM 785 O O . ARG A 1 104 ? -12.656 19.589 16.724 1.00 30.48 104 ARG A O 1
ATOM 792 N N . ASP A 1 105 ? -13.490 18.393 18.437 1.00 31.77 105 ASP A N 1
ATOM 793 C CA . ASP A 1 105 ? -12.409 18.660 19.395 1.00 31.77 105 ASP A CA 1
ATOM 794 C C . ASP A 1 105 ? -11.465 17.451 19.573 1.00 31.77 105 ASP A C 1
ATOM 796 O O . ASP A 1 105 ? -11.178 17.027 20.692 1.00 31.77 105 ASP A O 1
ATOM 800 N N . LEU A 1 106 ? -10.987 16.870 18.463 1.00 41.06 106 LEU A N 1
ATOM 801 C CA . LEU A 1 106 ? -9.829 15.965 18.485 1.00 41.06 106 LEU A CA 1
ATOM 802 C C . LEU A 1 106 ? -8.542 16.801 18.356 1.00 41.06 106 LEU A C 1
ATOM 804 O O . LEU A 1 106 ? -8.439 17.597 17.419 1.00 41.06 106 LEU A O 1
ATOM 808 N N . PRO A 1 107 ? -7.556 16.658 19.262 1.00 31.59 107 PRO A N 1
ATOM 809 C CA . PRO A 1 107 ? -6.321 17.431 19.190 1.00 31.59 107 PRO A CA 1
ATOM 810 C C . PRO A 1 107 ? -5.459 16.981 18.005 1.00 31.59 107 PRO A C 1
ATOM 812 O O . PRO A 1 107 ? -5.261 15.787 17.780 1.00 31.59 107 PRO A O 1
ATOM 815 N N . ALA A 1 108 ? -4.895 17.943 17.272 1.00 31.81 108 ALA A N 1
ATOM 816 C CA . ALA A 1 108 ? -3.898 17.655 16.246 1.00 31.81 108 ALA A CA 1
ATOM 817 C C . ALA A 1 108 ? -2.650 17.018 16.885 1.00 31.81 108 ALA A C 1
ATOM 819 O O . ALA A 1 108 ? -2.130 17.525 17.881 1.00 31.81 108 ALA A O 1
ATOM 820 N N . ALA A 1 109 ? -2.172 15.910 16.314 1.00 34.16 109 ALA A N 1
ATOM 821 C CA . ALA A 1 109 ? -1.039 15.172 16.862 1.00 34.16 109 ALA A CA 1
ATOM 822 C C . ALA A 1 109 ? 0.258 16.016 16.839 1.00 34.16 109 ALA A C 1
ATOM 824 O O . ALA A 1 109 ? 0.564 16.629 15.811 1.00 34.16 109 ALA A O 1
ATOM 825 N N . PRO A 1 110 ? 1.043 16.047 17.934 1.00 29.55 110 PRO A N 1
ATOM 826 C CA . PRO A 1 110 ? 2.328 16.735 17.956 1.00 29.55 110 PRO A CA 1
ATOM 827 C C . PRO A 1 110 ? 3.370 15.997 17.102 1.00 29.55 110 PRO A C 1
ATOM 829 O O . PRO A 1 110 ? 3.341 14.773 16.974 1.00 29.55 110 PRO A O 1
ATOM 832 N N . ARG A 1 111 ? 4.333 16.745 16.552 1.00 28.38 111 ARG A N 1
ATOM 833 C CA . ARG A 1 111 ? 5.517 16.166 15.896 1.00 28.38 111 ARG A CA 1
ATOM 834 C C . ARG A 1 111 ? 6.399 15.448 16.931 1.00 28.38 111 ARG A C 1
ATOM 836 O O . ARG A 1 111 ? 6.654 16.042 17.981 1.00 28.38 111 ARG A O 1
ATOM 843 N N . PRO A 1 112 ? 6.923 14.242 16.646 1.00 30.62 112 PRO A N 1
ATOM 844 C CA . PRO A 1 112 ? 7.968 13.645 17.469 1.00 30.62 112 PRO A CA 1
ATOM 845 C C . PRO A 1 112 ? 9.270 14.451 17.339 1.00 30.62 112 PRO A C 1
ATOM 847 O O . PRO A 1 112 ? 9.619 14.917 16.255 1.00 30.62 112 PRO A O 1
ATOM 850 N N . ALA A 1 113 ? 10.000 14.607 18.444 1.00 25.83 113 ALA A N 1
ATOM 851 C CA . ALA A 1 113 ? 11.341 15.187 18.446 1.00 25.83 113 ALA A CA 1
ATOM 852 C C . ALA A 1 113 ? 12.392 14.067 18.417 1.00 25.83 113 ALA A C 1
ATOM 854 O O . ALA A 1 113 ? 12.352 13.161 19.248 1.00 25.83 113 ALA A O 1
ATOM 855 N N . SER A 1 114 ? 13.329 14.129 17.471 1.00 28.31 114 SER A N 1
ATOM 856 C CA . SER A 1 114 ? 14.338 13.086 17.248 1.00 28.31 114 SER A CA 1
ATOM 857 C C . SER A 1 114 ? 15.446 13.087 18.314 1.00 28.31 114 SER A C 1
ATOM 859 O O . SER A 1 114 ? 16.117 14.109 18.471 1.00 28.31 114 SER A O 1
ATOM 861 N N . PRO A 1 115 ? 15.741 11.952 18.976 1.00 26.11 115 PRO A N 1
ATOM 862 C CA . PRO A 1 115 ? 16.946 11.793 19.781 1.00 26.11 115 PRO A CA 1
ATOM 863 C C . PRO A 1 115 ? 18.057 11.093 18.977 1.00 26.11 115 PRO A C 1
ATOM 865 O O . PRO A 1 115 ? 18.056 9.875 18.815 1.00 26.11 115 PRO A O 1
ATOM 868 N N . LEU A 1 116 ? 19.046 11.858 18.506 1.00 21.48 116 LEU A N 1
ATOM 869 C CA . LEU A 1 116 ? 20.341 11.313 18.078 1.00 21.48 116 LEU A CA 1
ATOM 870 C C . LEU A 1 116 ? 21.306 11.301 19.272 1.00 21.48 116 LEU A C 1
ATOM 872 O O . LEU A 1 116 ? 21.698 12.361 19.754 1.00 21.48 116 LEU A O 1
ATOM 876 N N . ALA A 1 117 ? 21.730 10.116 19.713 1.00 21.81 117 ALA A N 1
ATOM 877 C CA . ALA A 1 117 ? 22.843 9.940 20.646 1.00 21.81 117 ALA A CA 1
ATOM 878 C C . ALA A 1 117 ? 23.568 8.613 20.361 1.00 21.81 117 ALA A C 1
ATOM 880 O O . ALA A 1 117 ? 22.931 7.599 20.087 1.00 21.81 117 ALA A O 1
ATOM 881 N N . ALA A 1 118 ? 24.902 8.630 20.388 1.00 21.55 118 ALA A N 1
ATOM 882 C CA . ALA A 1 118 ? 25.745 7.513 19.959 1.00 21.55 118 ALA A CA 1
ATOM 883 C C . ALA A 1 118 ? 26.268 6.656 21.126 1.00 21.55 118 ALA A C 1
ATOM 885 O O . ALA A 1 118 ? 26.404 7.134 22.250 1.00 21.55 118 ALA A O 1
ATOM 886 N N . VAL A 1 119 ? 26.680 5.422 20.815 1.00 21.06 119 VAL A N 1
ATOM 887 C CA . VAL A 1 119 ? 27.622 4.616 21.615 1.00 21.06 119 VAL A CA 1
ATOM 888 C C . VAL A 1 119 ? 28.666 4.018 20.663 1.00 21.06 119 VAL A C 1
ATOM 890 O O . VAL A 1 119 ? 28.354 3.727 19.508 1.00 21.06 119 VAL A O 1
ATOM 893 N N . PHE A 1 120 ? 29.916 3.874 21.115 1.00 19.98 120 PHE A N 1
ATOM 894 C CA . PHE A 1 120 ? 31.075 3.565 20.268 1.00 19.98 120 PHE A CA 1
ATOM 895 C C . PHE A 1 120 ? 31.957 2.464 20.894 1.00 19.98 120 PHE A C 1
ATOM 897 O O . PHE A 1 120 ? 32.229 2.509 22.087 1.00 19.98 120 PHE A O 1
ATOM 904 N N . ILE A 1 121 ? 32.399 1.509 20.063 1.00 22.33 121 ILE A N 1
ATOM 905 C CA . ILE A 1 121 ? 33.520 0.546 20.212 1.00 22.33 121 ILE A CA 1
ATOM 906 C C . ILE A 1 121 ? 33.812 -0.071 21.603 1.00 22.33 121 ILE A C 1
ATOM 908 O O . ILE A 1 121 ? 34.441 0.551 22.452 1.00 22.33 121 ILE A O 1
ATOM 912 N N . ALA A 1 122 ? 33.607 -1.393 21.701 1.00 22.31 122 ALA A N 1
ATOM 913 C CA . ALA A 1 122 ? 34.620 -2.375 22.132 1.00 22.31 122 ALA A CA 1
ATOM 914 C C . ALA A 1 122 ? 34.145 -3.813 21.797 1.00 22.31 122 ALA A C 1
ATOM 916 O O . ALA A 1 122 ? 32.943 -4.042 21.751 1.00 22.31 122 ALA A O 1
ATOM 917 N N . SER A 1 123 ? 34.961 -4.869 21.715 1.00 21.48 123 SER A N 1
ATOM 918 C CA . SER A 1 123 ? 36.230 -5.192 21.024 1.00 21.48 123 SER A CA 1
ATOM 919 C C . SER A 1 123 ? 36.646 -6.607 21.503 1.00 21.48 123 SER A C 1
ATOM 921 O O . SER A 1 123 ? 36.276 -7.002 22.603 1.00 21.48 123 SER A O 1
ATOM 923 N N . LEU A 1 124 ? 37.458 -7.327 20.720 1.00 23.44 124 LEU A N 1
ATOM 924 C CA . LEU A 1 124 ? 38.136 -8.606 21.036 1.00 23.44 124 LEU A CA 1
ATOM 925 C C . LEU A 1 124 ? 37.313 -9.917 21.167 1.00 23.44 124 LEU A C 1
ATOM 927 O O . LEU A 1 124 ? 36.661 -10.205 22.161 1.00 23.44 124 LEU A O 1
ATOM 931 N N . SER A 1 125 ? 37.556 -10.790 20.181 1.00 24.05 125 SER A N 1
ATOM 932 C CA . SER A 1 125 ? 38.012 -12.187 20.327 1.00 24.05 125 SER A CA 1
ATOM 933 C C . SER A 1 125 ? 37.317 -13.174 21.280 1.00 24.05 125 SER A C 1
ATOM 935 O O . SER A 1 125 ? 37.519 -13.136 22.490 1.00 24.05 125 SER A O 1
ATOM 937 N N . ASN A 1 126 ? 36.871 -14.298 20.701 1.00 25.78 126 ASN A N 1
ATOM 938 C CA . ASN A 1 126 ? 37.502 -15.575 21.063 1.00 25.78 126 ASN A CA 1
ATOM 939 C C . ASN A 1 126 ? 37.590 -16.558 19.873 1.00 25.78 126 ASN A C 1
ATOM 941 O O . ASN A 1 126 ? 36.874 -16.409 18.883 1.00 25.78 126 ASN A O 1
ATOM 945 N N . ARG A 1 127 ? 38.502 -17.539 19.944 1.00 26.33 127 ARG A N 1
ATOM 946 C CA . ARG A 1 127 ? 38.672 -18.609 18.938 1.00 26.33 127 ARG A CA 1
ATOM 947 C C . ARG A 1 127 ? 37.985 -19.908 19.387 1.00 26.33 127 ARG A C 1
ATOM 949 O O . ARG A 1 127 ? 37.738 -20.119 20.567 1.00 26.33 127 ARG A O 1
ATOM 956 N N . ALA A 1 128 ? 37.692 -20.779 18.420 1.00 27.22 128 ALA A N 1
ATOM 957 C CA . ALA A 1 128 ? 37.098 -22.101 18.642 1.00 27.22 128 ALA A CA 1
ATOM 958 C C . ALA A 1 128 ? 38.057 -23.088 19.345 1.00 27.22 128 ALA A C 1
ATOM 960 O O . ALA A 1 128 ? 39.263 -22.843 19.426 1.00 27.22 128 ALA A O 1
ATOM 961 N N . PRO A 1 129 ? 37.553 -24.283 19.696 1.00 32.34 129 PRO A N 1
ATOM 962 C CA . PRO A 1 129 ? 38.129 -25.465 19.045 1.00 32.34 129 PRO A CA 1
ATOM 963 C C . PRO A 1 129 ? 37.096 -26.369 18.345 1.00 32.34 129 PRO A C 1
ATOM 965 O O . PRO A 1 129 ? 35.894 -26.298 18.577 1.00 32.34 129 PRO A O 1
ATOM 968 N N . ARG A 1 130 ? 37.604 -27.241 17.465 1.00 26.62 130 ARG A N 1
ATOM 969 C CA . ARG A 1 130 ? 36.857 -28.321 16.796 1.00 26.62 130 ARG A CA 1
ATOM 970 C C . ARG A 1 130 ? 36.915 -29.613 17.622 1.00 26.62 130 ARG A C 1
ATOM 972 O O . ARG A 1 130 ? 38.007 -30.010 18.016 1.00 26.62 130 ARG A O 1
ATOM 979 N N . THR A 1 131 ? 35.814 -30.357 17.678 1.00 30.69 131 THR A N 1
ATOM 980 C CA . THR A 1 131 ? 35.781 -31.816 17.916 1.00 30.69 131 THR A CA 1
ATOM 981 C C . THR A 1 131 ? 34.826 -32.434 16.882 1.00 30.69 131 THR A C 1
ATOM 983 O O . THR A 1 131 ? 33.675 -32.040 16.760 1.00 30.69 131 THR A O 1
ATOM 986 N N . GLN A 1 132 ? 35.358 -33.101 15.855 1.00 28.38 132 GLN A N 1
ATOM 987 C CA . GLN A 1 132 ? 35.522 -34.561 15.762 1.00 28.38 132 GLN A CA 1
ATOM 988 C C . GLN A 1 132 ? 34.207 -35.370 15.793 1.00 28.38 132 GLN A C 1
ATOM 990 O O . GLN A 1 132 ? 33.586 -35.557 16.833 1.00 28.38 132 GLN A O 1
ATOM 995 N N . ARG A 1 133 ? 33.845 -35.917 14.622 1.00 30.25 133 ARG A N 1
ATOM 996 C CA . ARG A 1 133 ? 32.894 -37.029 14.442 1.00 30.25 133 ARG A CA 1
ATOM 997 C C . ARG A 1 133 ? 33.557 -38.368 14.800 1.00 30.25 133 ARG A C 1
ATOM 999 O O . ARG A 1 133 ? 34.680 -38.593 14.351 1.00 30.25 133 ARG A O 1
ATOM 1006 N N . PRO A 1 134 ? 32.806 -39.323 15.365 1.00 34.06 134 PRO A N 1
ATOM 1007 C CA . PRO A 1 134 ? 32.830 -40.725 14.953 1.00 34.06 134 PRO A CA 1
ATOM 1008 C C . PRO A 1 134 ? 31.654 -41.032 13.999 1.00 34.06 134 PRO A C 1
ATOM 1010 O O . PRO A 1 134 ? 30.797 -40.179 13.758 1.00 34.06 134 PRO A O 1
ATOM 1013 N N . ALA A 1 135 ? 31.606 -42.241 13.431 1.00 28.97 135 ALA A N 1
ATOM 1014 C CA . ALA A 1 135 ? 30.585 -42.642 12.460 1.00 28.97 135 ALA A CA 1
ATOM 1015 C C . ALA A 1 135 ? 29.963 -44.015 12.767 1.00 28.97 135 ALA A C 1
ATOM 1017 O O . ALA A 1 135 ? 30.662 -44.926 13.196 1.00 28.97 135 ALA A O 1
ATOM 1018 N N . ALA A 1 136 ? 28.671 -44.128 12.438 1.00 30.98 136 ALA A N 1
ATOM 1019 C CA . ALA A 1 136 ? 27.897 -45.335 12.129 1.00 30.98 136 ALA A CA 1
ATOM 1020 C C . ALA A 1 136 ? 27.867 -46.523 13.119 1.00 30.98 136 ALA A C 1
ATOM 1022 O O . ALA A 1 136 ? 28.854 -47.221 13.331 1.00 30.98 136 ALA A O 1
ATOM 1023 N N . ARG A 1 137 ? 26.639 -46.906 13.497 1.00 27.81 137 ARG A N 1
ATOM 1024 C CA . ARG A 1 137 ? 26.122 -48.282 13.345 1.00 27.81 137 ARG A CA 1
ATOM 1025 C C . ARG A 1 137 ? 24.595 -48.257 13.219 1.00 27.81 137 ARG A C 1
ATOM 1027 O O . ARG A 1 137 ? 23.959 -47.333 13.714 1.00 27.81 137 ARG A O 1
ATOM 1034 N N . CYS A 1 138 ? 24.032 -49.245 12.524 1.00 25.80 138 CYS A N 1
ATOM 1035 C CA . CYS A 1 138 ? 22.589 -49.504 12.498 1.00 25.80 138 CYS A CA 1
ATOM 1036 C C . CYS A 1 138 ? 22.214 -50.527 13.577 1.00 25.80 138 CYS A C 1
ATOM 1038 O O . CYS A 1 138 ? 23.026 -51.385 13.925 1.00 25.80 138 CYS A O 1
ATOM 1040 N N . GLY A 1 139 ? 20.971 -50.448 14.045 1.00 27.66 139 GLY A N 1
ATOM 1041 C CA . GLY A 1 139 ? 20.318 -51.398 14.942 1.00 27.66 139 GLY A CA 1
ATOM 1042 C C . GLY A 1 139 ? 18.828 -51.059 15.013 1.00 27.66 139 GLY A C 1
ATOM 1043 O O . GLY A 1 139 ? 18.473 -49.881 14.993 1.00 27.66 139 GLY A O 1
ATOM 1044 N N . GLU A 1 140 ? 17.968 -52.072 15.010 1.00 30.36 140 GLU A N 1
ATOM 1045 C CA . GLU A 1 140 ? 16.510 -51.902 15.037 1.00 30.36 140 GLU A CA 1
ATOM 1046 C C . GLU A 1 140 ? 15.951 -51.804 16.467 1.00 30.36 140 GLU A C 1
ATOM 1048 O O . GLU A 1 140 ? 16.631 -52.124 17.437 1.00 30.36 140 GLU A O 1
ATOM 1053 N N . ALA A 1 141 ? 14.668 -51.429 16.540 1.00 30.41 141 ALA A N 1
ATOM 1054 C CA . ALA A 1 141 ? 13.773 -51.507 17.697 1.00 30.41 141 ALA A CA 1
ATOM 1055 C C . ALA A 1 141 ? 14.091 -50.626 18.926 1.00 30.41 141 ALA A C 1
ATOM 1057 O O . ALA A 1 141 ? 14.799 -51.018 19.845 1.00 30.41 141 ALA A O 1
ATOM 1058 N N . ASP A 1 142 ? 13.339 -49.529 19.044 1.00 29.61 142 ASP A N 1
ATOM 1059 C CA . ASP A 1 142 ? 12.203 -49.539 19.979 1.00 29.61 142 ASP A CA 1
ATOM 1060 C C . ASP A 1 142 ? 10.991 -48.864 19.297 1.00 29.61 142 ASP A C 1
ATOM 1062 O O . ASP A 1 142 ? 11.151 -48.043 18.390 1.00 29.61 142 ASP A O 1
ATOM 1066 N N . ARG A 1 143 ? 9.771 -49.256 19.672 1.00 36.66 143 ARG A N 1
ATOM 1067 C CA . ARG A 1 143 ? 8.502 -48.739 19.142 1.00 36.66 143 ARG A CA 1
ATOM 1068 C C . ARG A 1 143 ? 7.545 -48.233 20.230 1.00 36.66 143 ARG A C 1
ATOM 1070 O O . ARG A 1 143 ? 6.354 -48.086 19.962 1.00 36.66 143 ARG A O 1
ATOM 1077 N N . SER A 1 144 ? 8.058 -47.904 21.416 1.00 32.94 144 SER A N 1
ATOM 1078 C CA . SER A 1 144 ? 7.284 -47.277 22.496 1.00 32.94 144 SER A CA 1
ATOM 1079 C C . SER A 1 144 ? 8.023 -46.131 23.198 1.00 32.94 144 SER A C 1
ATOM 1081 O O . SER A 1 144 ? 8.601 -46.347 24.253 1.00 32.94 144 SER A O 1
ATOM 1083 N N . LEU A 1 145 ? 7.958 -44.909 22.640 1.00 31.62 145 LEU A N 1
ATOM 1084 C CA . LEU A 1 145 ? 8.162 -43.622 23.348 1.00 31.62 145 LEU A CA 1
ATOM 1085 C C . LEU A 1 145 ? 7.836 -42.415 22.428 1.00 31.62 145 LEU A C 1
ATOM 1087 O O . LEU A 1 145 ? 8.713 -41.665 22.012 1.00 31.62 145 LEU A O 1
ATOM 1091 N N . ILE A 1 146 ? 6.554 -42.228 22.073 1.00 30.77 146 ILE A N 1
ATOM 1092 C CA . ILE A 1 146 ? 6.062 -41.012 21.381 1.00 30.77 146 ILE A CA 1
ATOM 1093 C C . ILE A 1 146 ? 4.825 -40.459 22.109 1.00 30.77 146 ILE A C 1
ATOM 1095 O O . ILE A 1 146 ? 3.716 -40.414 21.582 1.00 30.77 146 ILE A O 1
ATOM 1099 N N . VAL A 1 147 ? 5.034 -40.052 23.361 1.00 34.12 147 VAL A N 1
ATOM 1100 C CA . VAL A 1 147 ? 4.146 -39.174 24.140 1.00 34.12 147 VAL A CA 1
ATOM 1101 C C . VAL A 1 147 ? 5.049 -38.200 24.910 1.00 34.12 147 VAL A C 1
ATOM 1103 O O . VAL A 1 147 ? 6.188 -38.540 25.219 1.00 34.12 147 VAL A O 1
ATOM 1106 N N . SER A 1 148 ? 4.551 -36.990 25.181 1.00 36.62 148 SER A N 1
ATOM 1107 C CA . SER A 1 148 ? 5.215 -35.921 25.951 1.00 36.62 148 SER A CA 1
ATOM 1108 C C . SER A 1 148 ? 6.615 -35.490 25.480 1.00 36.62 148 SER A C 1
ATOM 1110 O O . SER A 1 148 ? 7.605 -35.720 26.163 1.00 36.62 148 SER A O 1
ATOM 1112 N N . SER A 1 149 ? 6.645 -34.724 24.386 1.00 31.23 149 SER A N 1
ATOM 1113 C CA . SER A 1 149 ? 7.479 -33.513 24.295 1.00 31.23 149 SER A CA 1
ATOM 1114 C C . SER A 1 149 ? 6.711 -32.424 23.542 1.00 31.23 149 SER A C 1
ATOM 1116 O O . SER A 1 149 ? 6.961 -32.142 22.373 1.00 31.23 149 SER A O 1
ATOM 1118 N N . LEU A 1 150 ? 5.740 -31.809 24.226 1.00 33.19 150 LEU A N 1
ATOM 1119 C CA . LEU A 1 150 ? 5.256 -30.476 23.856 1.00 33.19 150 LEU A CA 1
ATOM 1120 C C . LEU A 1 150 ? 6.301 -29.458 24.325 1.00 33.19 150 LEU A C 1
ATOM 1122 O O . LEU A 1 150 ? 6.103 -28.750 25.311 1.00 33.19 150 LEU A O 1
ATOM 1126 N N . GLU A 1 151 ? 7.442 -29.422 23.636 1.00 31.91 151 GLU A N 1
ATOM 1127 C CA . GLU A 1 151 ? 8.358 -28.294 23.758 1.00 31.91 151 GLU A CA 1
ATOM 1128 C C . GLU A 1 151 ? 7.589 -27.031 23.364 1.00 31.91 151 GLU A C 1
ATOM 1130 O O . GLU A 1 151 ? 6.943 -26.984 22.312 1.00 31.91 151 GLU A O 1
ATOM 1135 N N . ALA A 1 152 ? 7.610 -26.017 24.229 1.00 35.91 152 ALA A N 1
ATOM 1136 C CA . ALA A 1 152 ? 6.934 -24.759 23.962 1.00 35.91 152 ALA A CA 1
ATOM 1137 C C . ALA A 1 152 ? 7.607 -24.091 22.756 1.00 35.91 152 ALA A C 1
ATOM 1139 O O . ALA A 1 152 ? 8.675 -23.493 22.894 1.00 35.91 152 ALA A O 1
ATOM 1140 N N . ILE A 1 153 ? 6.993 -24.231 21.574 1.00 37.66 153 ILE A N 1
ATOM 1141 C CA . ILE A 1 153 ? 7.495 -23.668 20.317 1.00 37.66 153 ILE A CA 1
ATOM 1142 C C . ILE A 1 153 ? 7.698 -22.172 20.538 1.00 37.66 153 ILE A C 1
ATOM 1144 O O . ILE A 1 153 ? 6.730 -21.420 20.672 1.00 37.66 153 ILE A O 1
ATOM 1148 N N . ALA A 1 154 ? 8.963 -21.754 20.615 1.00 37.75 154 ALA A N 1
ATOM 1149 C CA . ALA A 1 154 ? 9.305 -20.373 20.903 1.00 37.75 154 ALA A CA 1
ATOM 1150 C C . ALA A 1 154 ? 8.616 -19.470 19.865 1.00 37.75 154 ALA A C 1
ATOM 1152 O O . ALA A 1 154 ? 8.760 -19.731 18.665 1.00 37.75 154 ALA A O 1
ATOM 1153 N N . PRO A 1 155 ? 7.861 -18.435 20.289 1.00 51.16 155 PRO A N 1
ATOM 1154 C CA . PRO A 1 155 ? 7.048 -17.637 19.379 1.00 51.16 155 PRO A CA 1
ATOM 1155 C C . PRO A 1 155 ? 7.911 -17.104 18.239 1.00 51.16 155 PRO A C 1
ATOM 1157 O O . PRO A 1 155 ? 9.046 -16.671 18.471 1.00 51.16 155 PRO A O 1
ATOM 1160 N N . SER A 1 156 ? 7.386 -17.177 17.012 1.00 66.06 156 SER A N 1
ATOM 1161 C CA . SER A 1 156 ? 8.126 -16.831 15.794 1.00 66.06 156 SER A CA 1
ATOM 1162 C C . SER A 1 156 ? 8.639 -15.384 15.826 1.00 66.06 156 SER A C 1
ATOM 1164 O O . SER A 1 156 ? 8.189 -14.584 16.648 1.00 66.06 156 SER A O 1
ATOM 1166 N N . HIS A 1 157 ? 9.570 -15.021 14.936 1.00 62.47 157 HIS A N 1
ATOM 1167 C CA . HIS A 1 157 ? 10.075 -13.642 14.887 1.00 62.47 157 HIS A CA 1
ATOM 1168 C C . HIS A 1 157 ? 8.934 -12.625 14.713 1.00 62.47 157 HIS A C 1
ATOM 1170 O O . HIS A 1 157 ? 8.816 -11.721 15.535 1.00 62.47 157 HIS A O 1
ATOM 1176 N N . ASP A 1 158 ? 8.046 -12.857 13.735 1.00 75.75 158 ASP A N 1
ATOM 1177 C CA . ASP A 1 158 ? 6.804 -12.091 13.527 1.00 75.75 158 ASP A CA 1
ATOM 1178 C C . ASP A 1 158 ? 5.967 -12.007 14.810 1.00 75.75 158 ASP A C 1
ATOM 1180 O O . ASP A 1 158 ? 5.559 -10.925 15.208 1.00 75.75 158 ASP A O 1
ATOM 1184 N N . THR A 1 159 ? 5.772 -13.120 15.522 1.00 83.31 159 THR A N 1
ATOM 1185 C CA . THR A 1 159 ? 4.951 -13.144 16.744 1.00 83.31 159 THR A CA 1
ATOM 1186 C C . THR A 1 159 ? 5.573 -12.343 17.895 1.00 83.31 159 THR A C 1
ATOM 1188 O O . THR A 1 159 ? 4.848 -11.724 18.672 1.00 83.31 159 THR A O 1
ATOM 1191 N N . ARG A 1 160 ? 6.908 -12.325 18.021 1.00 88.19 160 ARG A N 1
ATOM 1192 C CA . ARG A 1 160 ? 7.607 -11.524 19.046 1.00 88.19 160 ARG A CA 1
ATOM 1193 C C . ARG A 1 160 ? 7.603 -10.036 18.711 1.00 88.19 160 ARG A C 1
ATOM 1195 O O . ARG A 1 160 ? 7.375 -9.224 19.602 1.00 88.19 160 ARG A O 1
ATOM 1202 N N . GLU A 1 161 ? 7.817 -9.704 17.443 1.00 89.69 161 GLU A N 1
ATOM 1203 C CA . GLU A 1 161 ? 7.760 -8.340 16.917 1.00 89.69 161 GLU A CA 1
ATOM 1204 C C . GLU A 1 161 ? 6.339 -7.768 17.044 1.00 89.69 161 GLU A C 1
ATOM 1206 O O . GLU A 1 161 ? 6.146 -6.736 17.676 1.00 89.69 161 GLU A O 1
ATOM 1211 N N . PHE A 1 162 ? 5.324 -8.516 16.597 1.00 92.75 162 PHE A N 1
ATOM 1212 C CA . PHE A 1 162 ? 3.908 -8.181 16.770 1.00 92.75 162 PHE A CA 1
ATOM 1213 C C . PHE A 1 162 ? 3.539 -7.964 18.242 1.00 92.75 162 PHE A C 1
ATOM 1215 O O . PHE A 1 162 ? 2.825 -7.013 18.556 1.00 92.75 162 PHE A O 1
ATOM 1222 N N . ARG A 1 163 ? 4.061 -8.781 19.173 1.00 95.69 163 ARG A N 1
ATOM 1223 C CA . ARG A 1 163 ? 3.850 -8.541 20.609 1.00 95.69 163 ARG A CA 1
ATOM 1224 C C . ARG A 1 163 ? 4.455 -7.209 21.058 1.00 95.69 163 ARG A C 1
ATOM 1226 O O . ARG A 1 163 ? 3.795 -6.476 21.787 1.00 95.69 163 ARG A O 1
ATOM 1233 N N . ALA A 1 164 ? 5.687 -6.905 20.655 1.00 95.62 164 ALA A N 1
ATOM 1234 C CA . ALA A 1 164 ? 6.366 -5.670 21.042 1.00 95.62 164 ALA A CA 1
ATOM 1235 C C . ALA A 1 164 ? 5.653 -4.422 20.490 1.00 95.62 164 ALA A C 1
ATOM 1237 O O . ALA A 1 164 ? 5.391 -3.487 21.250 1.00 95.62 164 ALA A O 1
ATOM 1238 N N . ASP A 1 165 ? 5.263 -4.441 19.215 1.00 95.19 165 ASP A N 1
ATOM 1239 C CA . ASP A 1 165 ? 4.573 -3.328 18.557 1.00 95.19 165 ASP A CA 1
ATOM 1240 C C . ASP A 1 165 ? 3.158 -3.115 19.115 1.00 95.19 165 ASP A C 1
ATOM 1242 O O . ASP A 1 165 ? 2.756 -1.974 19.338 1.00 95.19 165 ASP A O 1
ATOM 1246 N N . VAL A 1 166 ? 2.408 -4.183 19.418 1.00 97.50 166 VAL A N 1
ATOM 1247 C CA . VAL A 1 166 ? 1.071 -4.065 20.030 1.00 97.50 166 VAL A CA 1
ATOM 1248 C C . VAL A 1 166 ? 1.150 -3.525 21.457 1.00 97.50 166 VAL A C 1
ATOM 1250 O O . VAL A 1 166 ? 0.400 -2.613 21.798 1.00 97.50 166 VAL A O 1
ATOM 1253 N N . LEU A 1 167 ? 2.069 -4.025 22.292 1.00 97.81 167 LEU A N 1
ATOM 1254 C CA . LEU A 1 167 ? 2.241 -3.513 23.658 1.00 97.81 167 LEU A CA 1
ATOM 1255 C C . LEU A 1 167 ? 2.665 -2.038 23.656 1.00 97.81 167 LEU A C 1
ATOM 1257 O O . LEU A 1 167 ? 2.099 -1.233 24.395 1.00 97.81 167 LEU A O 1
ATOM 1261 N N . THR A 1 168 ? 3.613 -1.676 22.788 1.00 97.25 168 THR A N 1
ATOM 1262 C CA . THR A 1 168 ? 4.033 -0.284 22.568 1.00 97.25 168 THR A CA 1
ATOM 1263 C C . THR A 1 168 ? 2.856 0.577 22.109 1.00 97.25 168 THR A C 1
ATOM 1265 O O . THR A 1 168 ? 2.604 1.642 22.672 1.00 97.25 168 THR A O 1
ATOM 1268 N N . GLY A 1 169 ? 2.103 0.106 21.116 1.00 97.31 169 GLY A N 1
ATOM 1269 C CA . GLY A 1 169 ? 1.004 0.831 20.487 1.00 97.31 169 GLY A CA 1
ATOM 1270 C C . GLY A 1 169 ? -0.206 1.081 21.387 1.00 97.31 169 GLY A C 1
ATOM 1271 O O . GLY A 1 169 ? -0.853 2.124 21.279 1.00 97.31 169 GLY A O 1
ATOM 1272 N N . LEU A 1 170 ? -0.487 0.160 22.314 1.00 98.06 170 LEU A N 1
ATOM 1273 C CA . LEU A 1 170 ? -1.547 0.294 23.320 1.00 98.06 170 LEU A CA 1
ATOM 1274 C C . LEU A 1 170 ? -1.126 1.116 24.549 1.00 98.06 170 LEU A C 1
ATOM 1276 O O . LEU A 1 170 ? -1.995 1.624 25.258 1.00 98.06 170 LEU A O 1
ATOM 1280 N N . ALA A 1 171 ? 0.180 1.269 24.794 1.00 97.12 171 ALA A N 1
ATOM 1281 C CA . ALA A 1 171 ? 0.720 2.156 25.827 1.00 97.12 171 ALA A CA 1
ATOM 1282 C C . ALA A 1 171 ? 0.761 3.637 25.395 1.00 97.12 171 ALA A C 1
ATOM 1284 O O . ALA A 1 171 ? 0.791 4.527 26.245 1.00 97.12 171 ALA A O 1
ATOM 1285 N N . HIS A 1 172 ? 0.766 3.919 24.088 1.00 95.44 172 HIS A N 1
ATOM 1286 C CA . HIS A 1 172 ? 0.764 5.285 23.563 1.00 95.44 172 HIS A CA 1
ATOM 1287 C C . HIS A 1 172 ? -0.586 5.995 23.755 1.00 95.44 172 HIS A C 1
ATOM 1289 O O . HIS A 1 172 ? -1.646 5.377 23.825 1.00 95.44 172 HIS A O 1
ATOM 1295 N N . THR A 1 173 ? -0.541 7.328 23.816 1.00 94.19 173 THR A N 1
ATOM 1296 C CA . THR A 1 173 ? -1.722 8.204 23.810 1.00 94.19 173 THR A CA 1
ATOM 1297 C C . THR A 1 173 ? -1.556 9.251 22.699 1.00 94.19 173 THR A C 1
ATOM 1299 O O . THR A 1 173 ? -0.645 10.074 22.804 1.00 94.19 173 THR A O 1
ATOM 1302 N N . PRO A 1 174 ? -2.398 9.253 21.645 1.00 95.75 174 PRO A N 1
ATOM 1303 C CA . PRO A 1 174 ? -3.449 8.270 21.351 1.00 95.75 174 PRO A CA 1
ATOM 1304 C C . PRO A 1 174 ? -2.882 6.868 21.070 1.00 95.75 174 PRO A C 1
ATOM 1306 O O . PRO A 1 174 ? -1.752 6.732 20.600 1.00 95.75 174 PRO A O 1
ATOM 1309 N N . LYS A 1 175 ? -3.681 5.827 21.334 1.00 98.44 175 LYS A N 1
ATOM 1310 C CA . LYS A 1 175 ? -3.315 4.436 21.033 1.00 98.44 175 LYS A CA 1
ATOM 1311 C C . LYS A 1 175 ? -3.228 4.230 19.519 1.00 98.44 175 LYS A C 1
ATOM 1313 O O . LYS A 1 175 ? -4.119 4.667 18.786 1.00 98.44 175 LYS A O 1
ATOM 1318 N N . ARG A 1 176 ? -2.195 3.536 19.035 1.00 97.50 176 ARG A N 1
ATOM 1319 C CA . ARG A 1 176 ? -2.023 3.230 17.603 1.00 97.50 176 ARG A CA 1
ATOM 1320 C C . ARG A 1 176 ? -1.277 1.920 17.382 1.00 97.50 176 ARG A C 1
ATOM 1322 O O . ARG A 1 176 ? -0.232 1.714 17.981 1.00 97.50 176 ARG A O 1
ATOM 1329 N N . ILE A 1 177 ? -1.755 1.086 16.463 1.00 96.50 177 ILE A N 1
ATOM 1330 C CA . ILE A 1 177 ? -1.041 -0.103 15.966 1.00 96.50 177 ILE A CA 1
ATOM 1331 C C . ILE A 1 177 ? -0.835 0.051 14.448 1.00 96.50 177 ILE A C 1
ATOM 1333 O O . ILE A 1 177 ? -1.625 0.712 13.778 1.00 96.50 177 ILE A O 1
ATOM 1337 N N . SER A 1 178 ? 0.254 -0.504 13.907 1.00 91.50 178 SER A N 1
ATOM 1338 C CA . SER A 1 178 ? 0.589 -0.400 12.478 1.00 91.50 178 SER A CA 1
ATOM 1339 C C . SER A 1 178 ? -0.278 -1.309 11.597 1.00 91.50 178 SER A C 1
ATOM 1341 O O . SER A 1 178 ? -0.463 -2.490 11.907 1.00 91.50 178 SER A O 1
ATOM 1343 N N . SER A 1 179 ? -0.721 -0.796 10.442 1.00 91.75 179 SER A N 1
ATOM 1344 C CA . SER A 1 179 ? -1.492 -1.556 9.448 1.00 91.75 179 SER A CA 1
ATOM 1345 C C . SER A 1 179 ? -0.714 -2.722 8.824 1.00 91.75 179 SER A C 1
ATOM 1347 O O . SER A 1 179 ? -1.338 -3.626 8.264 1.00 91.75 179 SER A O 1
ATOM 1349 N N . LYS A 1 180 ? 0.620 -2.803 9.005 1.00 87.50 180 LYS A N 1
ATOM 1350 C CA . LYS A 1 180 ? 1.408 -3.994 8.620 1.00 87.50 180 LYS A CA 1
ATOM 1351 C C . LYS A 1 180 ? 0.879 -5.283 9.265 1.00 87.50 180 LYS A C 1
ATOM 1353 O O . LYS A 1 180 ? 1.001 -6.361 8.688 1.00 87.50 180 LYS A O 1
ATOM 1358 N N . TYR A 1 181 ? 0.213 -5.176 10.418 1.00 91.50 181 TYR A N 1
ATOM 1359 C CA . TYR A 1 181 ? -0.332 -6.323 11.139 1.00 91.50 181 TYR A CA 1
ATOM 1360 C C . TYR A 1 181 ? -1.706 -6.812 10.672 1.00 91.50 181 TYR A C 1
ATOM 1362 O O . TYR A 1 181 ? -2.083 -7.921 11.062 1.00 91.50 181 TYR A O 1
ATOM 1370 N N . PHE A 1 182 ? -2.417 -6.087 9.796 1.00 90.94 182 PHE A N 1
ATOM 1371 C CA . PHE A 1 182 ? -3.659 -6.599 9.200 1.00 90.94 182 PHE A CA 1
ATOM 1372 C C . PHE A 1 182 ? -3.430 -7.903 8.426 1.00 90.94 182 PHE A C 1
ATOM 1374 O O . PHE A 1 182 ? -4.254 -8.812 8.511 1.00 90.94 182 PHE A O 1
ATOM 1381 N N . TYR A 1 183 ? -2.308 -8.003 7.706 1.00 86.75 183 TYR A N 1
ATOM 1382 C CA . TYR A 1 183 ? -2.024 -9.011 6.678 1.00 86.75 183 TYR A CA 1
ATOM 1383 C C . TYR A 1 183 ? -1.608 -10.388 7.231 1.00 86.75 183 TYR A C 1
ATOM 1385 O O . TYR A 1 183 ? -0.619 -10.982 6.803 1.00 86.75 183 TYR A O 1
ATOM 1393 N N . ASP A 1 184 ? -2.384 -10.926 8.176 1.00 86.88 184 ASP A N 1
ATOM 1394 C CA . ASP A 1 184 ? -2.429 -12.375 8.387 1.00 86.88 184 ASP A CA 1
ATOM 1395 C C . ASP A 1 184 ? -3.258 -13.061 7.281 1.00 86.88 184 ASP A C 1
ATOM 1397 O O . ASP A 1 184 ? -3.884 -12.405 6.448 1.00 86.88 184 ASP A O 1
ATOM 1401 N N . ARG A 1 185 ? -3.310 -14.401 7.278 1.00 85.81 185 ARG A N 1
ATOM 1402 C CA . ARG A 1 185 ? -4.040 -15.165 6.248 1.00 85.81 185 ARG A CA 1
ATOM 1403 C C . ARG A 1 185 ? -5.519 -14.761 6.105 1.00 85.81 185 ARG A C 1
ATOM 1405 O O . ARG A 1 185 ? -6.063 -14.906 5.013 1.00 85.81 185 ARG A O 1
ATOM 1412 N N . ARG A 1 186 ? -6.192 -14.292 7.167 1.00 90.38 186 ARG A N 1
ATOM 1413 C CA . ARG A 1 186 ? -7.577 -13.795 7.064 1.00 90.38 186 ARG A CA 1
ATOM 1414 C C . ARG A 1 186 ? -7.590 -12.376 6.506 1.00 90.38 186 ARG A C 1
ATOM 1416 O O . ARG A 1 186 ? -8.370 -12.113 5.600 1.00 90.38 186 ARG A O 1
ATOM 1423 N N . GLY A 1 187 ? -6.713 -11.500 6.988 1.00 92.25 187 GLY A N 1
ATOM 1424 C CA . GLY A 1 187 ? -6.615 -10.122 6.510 1.00 92.25 187 GLY A CA 1
ATOM 1425 C C . GLY A 1 187 ? -6.280 -10.021 5.025 1.00 92.25 187 GLY A C 1
ATOM 1426 O O . GLY A 1 187 ? -6.925 -9.248 4.328 1.00 92.25 187 GLY A O 1
ATOM 1427 N N . SER A 1 188 ? -5.370 -10.851 4.504 1.00 87.94 188 SER A N 1
ATOM 1428 C CA . SER A 1 188 ? -5.081 -10.908 3.062 1.00 87.94 188 SER A CA 1
ATOM 1429 C C . SER A 1 188 ? -6.332 -11.246 2.238 1.00 87.94 188 SER A C 1
ATOM 1431 O O . SER A 1 188 ? -6.655 -10.526 1.302 1.00 87.94 188 SER A O 1
ATOM 1433 N N . LEU A 1 189 ? -7.097 -12.269 2.643 1.00 90.00 189 LEU A N 1
ATOM 1434 C CA . LEU A 1 189 ? -8.348 -12.657 1.972 1.00 90.00 189 LEU A CA 1
ATOM 1435 C C . LEU A 1 189 ? -9.458 -11.598 2.106 1.00 90.00 189 LEU A C 1
ATOM 1437 O O . LEU A 1 189 ? -10.352 -11.523 1.264 1.00 90.00 189 LEU A O 1
ATOM 1441 N N . LEU A 1 190 ? -9.427 -10.786 3.165 1.00 94.94 190 LEU A N 1
ATOM 1442 C CA . LEU A 1 190 ? -10.325 -9.644 3.324 1.00 94.94 190 LEU A CA 1
ATOM 1443 C C . LEU A 1 190 ? -9.899 -8.463 2.445 1.00 94.94 190 LEU A C 1
ATOM 1445 O O . LEU A 1 190 ? -10.763 -7.829 1.853 1.00 94.94 190 LEU A O 1
ATOM 1449 N N . PHE A 1 191 ? -8.599 -8.218 2.279 1.00 92.94 191 PHE A N 1
ATOM 1450 C CA . PHE A 1 191 ? -8.081 -7.213 1.350 1.00 92.94 191 PHE A CA 1
ATOM 1451 C C . PHE A 1 191 ? -8.352 -7.574 -0.121 1.00 92.94 191 PHE A C 1
ATOM 1453 O O . PHE A 1 191 ? -8.753 -6.707 -0.899 1.00 92.94 191 PHE A O 1
ATOM 1460 N N . ASP A 1 192 ? -8.232 -8.856 -0.486 1.00 91.19 192 ASP A N 1
ATOM 1461 C CA . ASP A 1 192 ? -8.660 -9.361 -1.798 1.00 91.19 192 ASP A CA 1
ATOM 1462 C C . ASP A 1 192 ? -10.154 -9.044 -2.035 1.00 91.19 192 ASP A C 1
ATOM 1464 O O . ASP A 1 192 ? -10.507 -8.462 -3.060 1.00 91.19 192 ASP A O 1
ATOM 1468 N N . ARG A 1 193 ? -11.029 -9.309 -1.047 1.00 96.00 193 ARG A N 1
ATOM 1469 C CA . ARG A 1 193 ? -12.460 -8.940 -1.106 1.00 96.00 193 ARG A CA 1
ATOM 1470 C C . ARG A 1 193 ? -12.693 -7.423 -1.169 1.00 96.00 193 ARG A C 1
ATOM 1472 O O . ARG A 1 193 ? -13.593 -6.994 -1.884 1.00 96.00 193 ARG A O 1
ATOM 1479 N N . ILE A 1 194 ? -11.906 -6.602 -0.463 1.00 97.00 194 ILE A N 1
ATOM 1480 C CA . ILE A 1 194 ? -11.985 -5.129 -0.557 1.00 97.00 194 ILE A CA 1
ATOM 1481 C C . ILE A 1 194 ? -11.728 -4.686 -2.000 1.00 97.00 194 ILE A C 1
ATOM 1483 O O . ILE A 1 194 ? -12.499 -3.888 -2.531 1.00 97.00 194 ILE A O 1
ATOM 1487 N N . CYS A 1 195 ? -10.726 -5.258 -2.674 1.00 94.94 195 CYS A N 1
ATOM 1488 C CA . CYS A 1 195 ? -10.403 -4.945 -4.071 1.00 94.94 195 CYS A CA 1
ATOM 1489 C C . CYS A 1 195 ? -11.547 -5.252 -5.063 1.00 94.94 195 CYS A C 1
ATOM 1491 O O . CYS A 1 195 ? -11.603 -4.649 -6.141 1.00 94.94 195 CYS A O 1
ATOM 1493 N N . GLU A 1 196 ? -12.467 -6.151 -4.704 1.00 95.75 196 GLU A N 1
A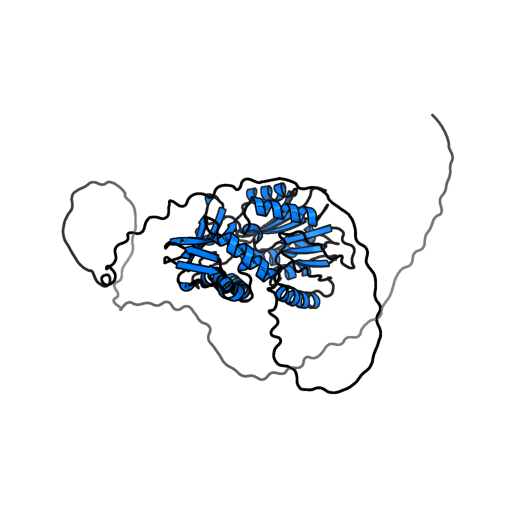TOM 1494 C CA . GLU A 1 196 ? -13.660 -6.500 -5.485 1.00 95.75 196 GLU A CA 1
ATOM 1495 C C . GLU A 1 196 ? -14.870 -5.583 -5.200 1.00 95.75 196 GLU A C 1
ATOM 1497 O O . GLU A 1 196 ? -15.784 -5.517 -6.024 1.00 95.75 196 GLU A O 1
ATOM 1502 N N . THR A 1 197 ? -14.887 -4.832 -4.087 1.00 98.00 197 THR A N 1
ATOM 1503 C CA . THR A 1 197 ? -16.006 -3.925 -3.744 1.00 98.00 197 THR A CA 1
ATOM 1504 C C . THR A 1 197 ? -16.203 -2.834 -4.806 1.00 98.00 197 THR A C 1
ATOM 1506 O O . THR A 1 197 ? -15.216 -2.311 -5.341 1.00 98.00 197 THR A O 1
ATOM 1509 N N . PRO A 1 198 ? -17.447 -2.429 -5.132 1.00 97.94 198 PRO A N 1
ATOM 1510 C CA . PRO A 1 198 ? -17.694 -1.383 -6.125 1.00 97.94 198 PRO A CA 1
ATOM 1511 C C . PRO A 1 198 ? -17.144 -0.008 -5.704 1.00 97.94 198 PRO A C 1
ATOM 1513 O O . PRO A 1 198 ? -16.800 0.797 -6.574 1.00 97.94 198 PRO A O 1
ATOM 1516 N N . GLU A 1 199 ? -16.990 0.246 -4.404 1.00 98.44 199 GLU A N 1
ATOM 1517 C CA . GLU A 1 199 ? -16.433 1.476 -3.844 1.00 98.44 199 GLU A CA 1
ATOM 1518 C C . GLU A 1 199 ? -14.903 1.565 -3.967 1.00 98.44 199 GLU A C 1
ATOM 1520 O O . GLU A 1 199 ? -14.395 2.634 -4.320 1.00 98.44 199 GLU A O 1
ATOM 1525 N N . TYR A 1 200 ? -14.156 0.477 -3.729 1.00 98.25 200 TYR A N 1
ATOM 1526 C CA . TYR A 1 200 ? -12.685 0.493 -3.739 1.00 98.25 200 TYR A CA 1
ATOM 1527 C C . TYR A 1 200 ? -12.110 0.511 -5.166 1.00 98.25 200 TYR A C 1
ATOM 1529 O O . TYR A 1 200 ? -11.710 -0.498 -5.746 1.00 98.25 200 TYR A O 1
ATOM 1537 N N . TYR A 1 201 ? -12.079 1.700 -5.763 1.00 98.12 201 TYR A N 1
ATOM 1538 C CA . TYR A 1 201 ? -11.616 1.924 -7.136 1.00 98.12 201 TYR A CA 1
ATOM 1539 C C . TYR A 1 201 ? -10.108 1.695 -7.340 1.00 98.12 201 TYR A C 1
ATOM 1541 O O . TYR A 1 201 ? -9.700 1.454 -8.473 1.00 98.12 201 TYR A O 1
ATOM 1549 N N . VAL A 1 202 ? -9.293 1.775 -6.279 1.00 97.56 202 VAL A N 1
ATOM 1550 C CA . VAL A 1 202 ? -7.819 1.883 -6.333 1.00 97.56 202 VAL A CA 1
ATOM 1551 C C . VAL A 1 202 ? -7.196 0.797 -7.216 1.00 97.56 202 VAL A C 1
ATOM 1553 O O . VAL A 1 202 ? -6.541 1.106 -8.210 1.00 97.56 202 VAL A O 1
ATOM 1556 N N . THR A 1 203 ? -7.479 -0.474 -6.917 1.00 95.56 203 THR A N 1
ATOM 1557 C CA . THR A 1 203 ? -6.936 -1.633 -7.647 1.00 95.56 203 THR A CA 1
ATOM 1558 C C . THR A 1 203 ? -7.353 -1.657 -9.118 1.00 95.56 203 THR A C 1
ATOM 1560 O O . THR A 1 203 ? -6.576 -2.088 -9.966 1.00 95.56 203 THR A O 1
ATOM 1563 N N . ARG A 1 204 ? -8.556 -1.163 -9.442 1.00 97.00 204 ARG A N 1
ATOM 1564 C CA . ARG A 1 204 ? -9.079 -1.125 -10.818 1.00 97.00 204 ARG A CA 1
ATOM 1565 C C . ARG A 1 204 ? -8.464 0.015 -11.632 1.00 97.00 204 ARG A C 1
ATOM 1567 O O . ARG A 1 204 ? -8.058 -0.222 -12.762 1.00 97.00 204 ARG A O 1
ATOM 1574 N N . CYS A 1 205 ? -8.328 1.207 -11.047 1.00 98.38 205 CYS A N 1
ATOM 1575 C CA . CYS A 1 205 ? -7.629 2.332 -11.679 1.00 98.38 205 CYS A CA 1
ATOM 1576 C C . CYS A 1 205 ? -6.143 2.014 -11.919 1.00 98.38 205 CYS A C 1
ATOM 1578 O O . CYS A 1 205 ? -5.611 2.353 -12.970 1.00 98.38 205 CYS A O 1
ATOM 1580 N N . GLU A 1 206 ? -5.467 1.328 -10.991 1.00 97.75 206 GLU A N 1
ATOM 1581 C CA . GLU A 1 206 ? -4.078 0.911 -11.215 1.00 97.75 206 GLU A CA 1
ATOM 1582 C C . GLU A 1 206 ? -3.963 -0.169 -12.305 1.00 97.75 206 GLU A C 1
ATOM 1584 O O . GLU A 1 206 ? -3.085 -0.066 -13.158 1.00 97.75 206 GLU A O 1
ATOM 1589 N N . LEU A 1 207 ? -4.864 -1.161 -12.342 1.00 97.12 207 LEU A N 1
ATOM 1590 C CA . LEU A 1 207 ? -4.903 -2.156 -13.425 1.00 97.12 207 LEU A CA 1
ATOM 1591 C C . LEU A 1 207 ? -5.133 -1.510 -14.800 1.00 97.12 207 LEU A C 1
ATOM 1593 O O . LEU A 1 207 ? -4.393 -1.823 -15.726 1.00 97.12 207 LEU A O 1
ATOM 1597 N N . GLU A 1 208 ? -6.068 -0.561 -14.915 1.00 98.31 208 GLU A N 1
ATOM 1598 C CA . GLU A 1 208 ? -6.320 0.208 -16.147 1.00 98.31 208 GLU A CA 1
ATOM 1599 C C . GLU A 1 208 ? -5.041 0.896 -16.664 1.00 98.31 208 GLU A C 1
ATOM 1601 O O . GLU A 1 208 ? -4.738 0.850 -17.858 1.00 98.31 208 GLU A O 1
ATOM 1606 N N . ILE A 1 209 ? -4.241 1.476 -15.759 1.00 98.56 209 ILE A N 1
ATOM 1607 C CA . ILE A 1 209 ? -2.946 2.080 -16.102 1.00 98.56 209 ILE A CA 1
ATOM 1608 C C . ILE A 1 209 ? -1.947 1.014 -16.568 1.00 98.56 209 ILE A C 1
ATOM 1610 O O . ILE A 1 209 ? -1.284 1.213 -17.585 1.00 98.56 209 ILE A O 1
ATOM 1614 N N . MET A 1 210 ? -1.819 -0.109 -15.855 1.00 97.94 210 MET A N 1
ATOM 1615 C CA . MET A 1 210 ? -0.865 -1.164 -16.223 1.00 97.94 210 MET A CA 1
ATOM 1616 C C . MET A 1 210 ? -1.211 -1.789 -17.583 1.00 97.94 210 MET A C 1
ATOM 1618 O O . MET A 1 210 ? -0.327 -1.944 -18.424 1.00 97.94 210 MET A O 1
ATOM 1622 N N . GLU A 1 211 ? -2.487 -2.082 -17.841 1.00 97.69 211 GLU A N 1
ATOM 1623 C CA . GLU A 1 211 ? -2.967 -2.622 -19.120 1.00 97.69 211 GLU A CA 1
ATOM 1624 C C . GLU A 1 211 ? -2.689 -1.669 -20.294 1.00 97.69 211 GLU A C 1
ATOM 1626 O O . GLU A 1 211 ? -2.237 -2.112 -21.353 1.00 97.69 211 GLU A O 1
ATOM 1631 N N . ALA A 1 212 ? -2.906 -0.362 -20.100 1.00 98.00 212 ALA A N 1
ATOM 1632 C CA . ALA A 1 212 ? -2.732 0.649 -21.141 1.00 98.00 212 ALA A CA 1
ATOM 1633 C C . ALA A 1 212 ? -1.277 1.120 -21.342 1.00 98.00 212 ALA A C 1
ATOM 1635 O O . ALA A 1 212 ? -0.933 1.575 -22.433 1.00 98.00 212 ALA A O 1
ATOM 1636 N N . CYS A 1 213 ? -0.431 1.078 -20.304 1.00 98.25 213 CYS A N 1
ATOM 1637 C CA . CYS A 1 213 ? 0.868 1.771 -20.292 1.00 98.25 213 CYS A CA 1
ATOM 1638 C C . CYS A 1 213 ? 2.097 0.885 -20.019 1.00 98.25 213 CYS A C 1
ATOM 1640 O O . CYS A 1 213 ? 3.213 1.407 -20.089 1.00 98.25 213 CYS A O 1
ATOM 1642 N N . ALA A 1 214 ? 1.959 -0.426 -19.772 1.00 97.62 214 ALA A N 1
ATOM 1643 C CA . ALA A 1 214 ? 3.109 -1.303 -19.497 1.00 97.62 214 ALA A CA 1
ATOM 1644 C C . ALA A 1 214 ? 4.207 -1.269 -20.584 1.00 97.62 214 ALA A C 1
ATOM 1646 O O . ALA A 1 214 ? 5.388 -1.275 -20.243 1.00 97.62 214 ALA A O 1
ATOM 1647 N N . ASP A 1 215 ? 3.859 -1.134 -21.872 1.00 98.00 215 ASP A N 1
ATOM 1648 C CA . ASP A 1 215 ? 4.841 -0.988 -22.970 1.00 98.00 215 ASP A CA 1
ATOM 1649 C C . ASP A 1 215 ? 5.691 0.284 -22.863 1.00 98.00 215 ASP A C 1
ATOM 1651 O O . ASP A 1 215 ? 6.802 0.357 -23.387 1.00 98.00 215 ASP A O 1
ATOM 1655 N N . ASP A 1 216 ? 5.152 1.336 -22.250 1.00 98.25 216 ASP A N 1
ATOM 1656 C CA . ASP A 1 216 ? 5.852 2.598 -22.041 1.00 98.25 216 ASP A CA 1
ATOM 1657 C C . ASP A 1 216 ? 6.639 2.584 -20.732 1.00 98.25 216 ASP A C 1
ATOM 1659 O O . ASP A 1 216 ? 7.786 3.025 -20.720 1.00 98.25 216 ASP A O 1
ATOM 1663 N N . MET A 1 217 ? 6.093 1.978 -19.674 1.00 98.12 217 MET A N 1
ATOM 1664 C CA . MET A 1 217 ? 6.820 1.715 -18.430 1.00 98.12 217 MET A CA 1
ATOM 1665 C C . MET A 1 217 ? 8.060 0.850 -18.676 1.00 98.12 217 MET A C 1
ATOM 1667 O O . MET A 1 217 ? 9.157 1.245 -18.288 1.00 98.12 217 MET A O 1
ATOM 1671 N N . ALA A 1 218 ? 7.918 -0.270 -19.392 1.00 97.69 218 ALA A N 1
ATOM 1672 C CA . ALA A 1 218 ? 9.028 -1.152 -19.741 1.00 97.69 218 ALA A CA 1
ATOM 1673 C C . ALA A 1 218 ? 10.102 -0.434 -20.575 1.00 97.69 218 ALA A C 1
ATOM 1675 O O . ALA A 1 218 ? 11.286 -0.556 -20.276 1.00 97.69 218 ALA A O 1
ATOM 1676 N N . ARG A 1 219 ? 9.713 0.406 -21.548 1.00 97.00 219 ARG A N 1
ATOM 1677 C CA . ARG A 1 219 ? 10.664 1.246 -22.304 1.00 97.00 219 ARG A CA 1
ATOM 1678 C C . ARG A 1 219 ? 11.319 2.352 -21.468 1.00 97.00 219 ARG A C 1
ATOM 1680 O O . ARG A 1 219 ? 12.416 2.776 -21.812 1.00 97.00 219 ARG A O 1
ATOM 1687 N N . GLN A 1 220 ? 10.684 2.838 -20.397 1.00 96.31 220 GLN A N 1
ATOM 1688 C CA . GLN A 1 220 ? 11.326 3.764 -19.451 1.00 96.31 220 GLN A CA 1
ATOM 1689 C C . GLN A 1 220 ? 12.268 3.050 -18.467 1.00 96.31 220 GLN A C 1
ATOM 1691 O O . GLN A 1 220 ? 13.216 3.682 -17.993 1.00 96.31 220 GLN A O 1
ATOM 1696 N N . LEU A 1 221 ? 12.003 1.779 -18.144 1.00 95.94 221 LEU A N 1
ATOM 1697 C CA . LEU A 1 221 ? 12.857 0.926 -17.309 1.00 95.94 221 LEU A CA 1
ATOM 1698 C C . LEU A 1 221 ? 14.078 0.399 -18.080 1.00 95.94 221 LEU A C 1
ATOM 1700 O O . LEU A 1 221 ? 15.162 0.373 -17.511 1.00 95.94 221 LEU A O 1
ATOM 1704 N N . GLY A 1 222 ? 13.925 0.055 -19.361 1.00 95.19 222 GLY A N 1
ATOM 1705 C CA . GLY A 1 222 ? 15.013 -0.378 -20.242 1.00 95.19 222 GLY A CA 1
ATOM 1706 C C . GLY A 1 222 ? 15.438 -1.843 -20.078 1.00 95.19 222 GLY A C 1
ATOM 1707 O O . GLY A 1 222 ? 14.890 -2.589 -19.265 1.00 95.19 222 GLY A O 1
ATOM 1708 N N . GLU A 1 223 ? 16.419 -2.247 -20.888 1.00 95.69 223 GLU A N 1
ATOM 1709 C CA . GLU A 1 223 ? 17.050 -3.573 -20.821 1.00 95.69 223 GLU A CA 1
ATOM 1710 C C . GLU A 1 223 ? 17.969 -3.709 -19.595 1.00 95.69 223 GLU A C 1
ATOM 1712 O O . GLU A 1 223 ? 18.327 -2.713 -18.967 1.00 95.69 223 GLU A O 1
ATOM 1717 N N . GLY A 1 224 ? 18.331 -4.942 -19.217 1.00 95.81 224 GLY A N 1
ATOM 1718 C CA . GLY A 1 224 ? 19.295 -5.197 -18.133 1.00 95.81 224 GLY A CA 1
ATOM 1719 C C . GLY A 1 224 ? 18.798 -4.862 -16.717 1.00 95.81 224 GLY A C 1
ATOM 1720 O O . GLY A 1 224 ? 19.548 -5.016 -15.750 1.00 95.81 224 GLY A O 1
ATOM 1721 N N . VAL A 1 225 ? 17.536 -4.439 -16.575 1.00 97.25 225 VAL A N 1
ATOM 1722 C CA . VAL A 1 225 ? 16.937 -4.041 -15.296 1.00 97.25 225 VAL A CA 1
ATOM 1723 C C . VAL A 1 225 ? 16.736 -5.232 -14.353 1.00 97.25 225 VAL A C 1
ATOM 1725 O O . VAL A 1 225 ? 16.199 -6.274 -14.740 1.00 97.25 225 VAL A O 1
ATOM 1728 N N . LEU A 1 226 ? 17.123 -5.065 -13.087 1.00 97.81 226 LEU A N 1
ATOM 1729 C CA . LEU A 1 226 ? 16.672 -5.908 -11.978 1.00 97.81 226 LEU A CA 1
ATOM 1730 C C . LEU A 1 226 ? 15.411 -5.284 -11.368 1.00 97.81 226 LEU A C 1
ATOM 1732 O O . LEU A 1 226 ? 15.501 -4.269 -10.675 1.00 97.81 226 LEU A O 1
ATOM 1736 N N . LEU A 1 227 ? 14.239 -5.868 -11.640 1.00 97.88 227 LEU A N 1
ATOM 1737 C CA . LEU A 1 227 ? 12.972 -5.368 -11.102 1.00 97.88 227 LEU A CA 1
ATOM 1738 C C . LEU A 1 227 ? 12.750 -5.917 -9.689 1.00 97.88 227 LEU A C 1
ATOM 1740 O O . LEU A 1 227 ? 12.579 -7.119 -9.504 1.00 97.88 227 LEU A O 1
ATOM 1744 N N . VAL A 1 228 ? 12.712 -5.042 -8.695 1.00 97.62 228 VAL A N 1
ATOM 1745 C CA . VAL A 1 228 ? 12.380 -5.376 -7.304 1.00 97.62 228 VAL A CA 1
ATOM 1746 C C . VAL A 1 228 ? 10.930 -4.963 -7.055 1.00 97.62 228 VAL A C 1
ATOM 1748 O O . VAL A 1 228 ? 10.551 -3.875 -7.466 1.00 97.62 228 VAL A O 1
ATOM 1751 N N . GLU A 1 229 ? 10.100 -5.774 -6.400 1.00 97.00 229 GLU A N 1
ATOM 1752 C CA . GLU A 1 229 ? 8.719 -5.385 -6.058 1.00 97.00 229 GLU A CA 1
ATOM 1753 C C . GLU A 1 229 ? 8.500 -5.379 -4.548 1.00 97.00 229 GLU A C 1
ATOM 1755 O O . GLU A 1 229 ? 8.781 -6.371 -3.883 1.00 97.00 229 GLU A O 1
ATOM 1760 N N . TYR A 1 230 ? 7.981 -4.277 -4.006 1.00 95.12 230 TYR A N 1
ATOM 1761 C CA . TYR A 1 230 ? 7.671 -4.139 -2.580 1.00 95.12 230 TYR A CA 1
ATOM 1762 C C . TYR A 1 230 ? 6.189 -4.446 -2.328 1.00 95.12 230 TYR A C 1
ATOM 1764 O O . TYR A 1 230 ? 5.322 -3.785 -2.893 1.00 95.12 230 TYR A O 1
ATOM 1772 N N . GLY A 1 231 ? 5.891 -5.423 -1.462 1.00 86.62 231 GLY A N 1
ATOM 1773 C CA . GLY A 1 231 ? 4.511 -5.835 -1.164 1.00 86.62 231 GLY A CA 1
ATOM 1774 C C . GLY A 1 231 ? 3.885 -6.658 -2.293 1.00 86.62 231 GLY A C 1
ATOM 1775 O O . GLY A 1 231 ? 2.766 -6.385 -2.719 1.00 86.62 231 GLY A O 1
ATOM 1776 N N . SER A 1 232 ? 4.638 -7.639 -2.803 1.00 76.06 232 SER A N 1
ATOM 1777 C CA . SER A 1 232 ? 4.347 -8.356 -4.057 1.00 76.06 232 SER A CA 1
ATOM 1778 C C . SER A 1 232 ? 2.975 -9.041 -4.154 1.00 76.06 232 SER A C 1
ATOM 1780 O O . SER A 1 232 ? 2.476 -9.231 -5.269 1.00 76.06 232 SER A O 1
ATOM 1782 N N . GLY A 1 233 ? 2.363 -9.417 -3.022 1.00 75.06 233 GLY A N 1
ATOM 1783 C CA . GLY A 1 233 ? 0.979 -9.901 -2.945 1.00 75.06 233 GLY A CA 1
ATOM 1784 C C . GLY A 1 233 ? 0.600 -10.930 -4.022 1.00 75.06 233 GLY A C 1
ATOM 1785 O O . GLY A 1 233 ? 1.348 -11.862 -4.324 1.00 75.06 233 GLY A O 1
ATOM 1786 N N . SER A 1 234 ? -0.563 -10.735 -4.653 1.00 71.31 234 SER A N 1
ATOM 1787 C CA . SER A 1 234 ? -1.045 -11.587 -5.753 1.00 71.31 234 SER A CA 1
ATOM 1788 C C . SER A 1 234 ? -0.317 -11.359 -7.091 1.00 71.31 234 SER A C 1
ATOM 1790 O O . SER A 1 234 ? -0.494 -12.140 -8.033 1.00 71.31 234 SER A O 1
ATOM 1792 N N . SER A 1 235 ? 0.501 -10.303 -7.192 1.00 79.19 235 SER A N 1
ATOM 1793 C CA . SER A 1 235 ? 1.378 -9.957 -8.327 1.00 79.19 235 SER A CA 1
ATOM 1794 C C . SER A 1 235 ? 0.673 -9.833 -9.694 1.00 79.19 235 SER A C 1
ATOM 1796 O O . SER A 1 235 ? 1.290 -9.989 -10.747 1.00 79.19 235 SER A O 1
ATOM 1798 N N . ILE A 1 236 ? -0.650 -9.607 -9.717 1.00 83.81 236 ILE A N 1
ATOM 1799 C CA . ILE A 1 236 ? -1.457 -9.551 -10.957 1.00 83.81 236 ILE A CA 1
ATOM 1800 C C . ILE A 1 236 ? -0.985 -8.403 -11.860 1.00 83.81 236 ILE A C 1
ATOM 1802 O O . ILE A 1 236 ? -0.701 -8.615 -13.036 1.00 83.81 236 ILE A O 1
ATOM 1806 N N . LYS A 1 237 ? -0.822 -7.209 -11.278 1.00 88.81 237 LYS A N 1
ATOM 1807 C CA . LYS A 1 237 ? -0.308 -6.004 -11.950 1.00 88.81 237 LYS A CA 1
ATOM 1808 C C . LYS A 1 237 ? 1.111 -6.205 -12.490 1.00 88.81 237 LYS A C 1
ATOM 1810 O O . LYS A 1 237 ? 1.436 -5.736 -13.576 1.00 88.81 237 LYS A O 1
ATOM 1815 N N . THR A 1 238 ? 1.939 -6.946 -11.758 1.00 91.25 238 THR A N 1
ATOM 1816 C CA . THR A 1 238 ? 3.344 -7.190 -12.093 1.00 91.25 238 THR A CA 1
ATOM 1817 C C . THR A 1 238 ? 3.506 -8.061 -13.330 1.00 91.25 238 THR A C 1
ATOM 1819 O O . THR A 1 238 ? 4.387 -7.783 -14.135 1.00 91.25 238 THR A O 1
ATOM 1822 N N . ARG A 1 239 ? 2.635 -9.061 -13.541 1.00 93.25 239 ARG A N 1
ATOM 1823 C CA . ARG A 1 239 ? 2.635 -9.885 -14.769 1.00 93.25 239 ARG A CA 1
ATOM 1824 C C . ARG A 1 239 ? 2.548 -9.018 -16.024 1.00 93.25 239 ARG A C 1
ATOM 1826 O O . ARG A 1 239 ? 3.379 -9.156 -16.913 1.00 93.25 239 ARG A O 1
ATOM 1833 N N . LEU A 1 240 ? 1.629 -8.044 -16.022 1.00 94.62 240 LEU A N 1
ATOM 1834 C CA . LEU A 1 240 ? 1.446 -7.088 -17.121 1.00 94.62 240 LEU A CA 1
ATOM 1835 C C . LEU A 1 240 ? 2.716 -6.281 -17.430 1.00 94.62 240 LEU A C 1
ATOM 1837 O O . LEU A 1 240 ? 2.914 -5.907 -18.581 1.00 94.62 240 LEU A O 1
ATOM 1841 N N . LEU A 1 241 ? 3.570 -6.018 -16.432 1.00 96.06 241 LEU A N 1
ATOM 1842 C CA . LEU A 1 241 ? 4.862 -5.352 -16.619 1.00 96.06 241 LEU A CA 1
ATOM 1843 C C . LEU A 1 241 ? 5.952 -6.333 -17.077 1.00 96.06 241 LEU A C 1
ATOM 1845 O O . LEU A 1 241 ? 6.660 -6.042 -18.039 1.00 96.06 241 LEU A O 1
ATOM 1849 N N . LEU A 1 242 ? 6.065 -7.496 -16.422 1.00 96.12 242 LEU A N 1
ATOM 1850 C CA . LEU A 1 242 ? 7.039 -8.551 -16.737 1.00 96.12 242 LEU A CA 1
ATOM 1851 C C . LEU A 1 242 ? 6.913 -9.035 -18.188 1.00 96.12 242 LEU A C 1
ATOM 1853 O O . LEU A 1 242 ? 7.933 -9.217 -18.847 1.00 96.12 242 LEU A O 1
ATOM 1857 N N . ASP A 1 243 ? 5.687 -9.153 -18.707 1.00 95.44 243 ASP A N 1
ATOM 1858 C CA . ASP A 1 243 ? 5.405 -9.522 -20.102 1.00 95.44 243 ASP A CA 1
ATOM 1859 C C . ASP A 1 243 ? 5.938 -8.513 -21.136 1.00 95.44 243 ASP A C 1
ATOM 1861 O O . ASP A 1 243 ? 6.047 -8.848 -22.317 1.00 95.44 243 ASP A O 1
ATOM 1865 N N . ARG A 1 244 ? 6.258 -7.274 -20.726 1.00 96.56 244 ARG A N 1
ATOM 1866 C CA . ARG A 1 244 ? 6.771 -6.212 -21.614 1.00 96.56 244 ARG A CA 1
ATOM 1867 C C . ARG A 1 244 ? 8.240 -5.861 -21.367 1.00 96.56 244 ARG A C 1
ATOM 1869 O O . ARG A 1 244 ? 8.816 -5.129 -22.172 1.00 96.56 244 ARG A O 1
ATOM 1876 N N . LEU A 1 245 ? 8.861 -6.356 -20.289 1.00 96.12 245 LEU A N 1
ATOM 1877 C CA . LEU A 1 245 ? 10.276 -6.095 -20.009 1.00 96.12 245 LEU A CA 1
ATOM 1878 C C . LEU A 1 245 ? 11.172 -6.730 -21.078 1.00 96.12 245 LEU A C 1
ATOM 1880 O O . LEU A 1 245 ? 11.139 -7.936 -21.323 1.00 96.12 245 LEU A O 1
ATOM 1884 N N . GLN A 1 246 ? 12.031 -5.912 -21.678 1.00 91.31 246 GLN A N 1
ATOM 1885 C CA . GLN A 1 246 ? 13.009 -6.355 -22.664 1.00 91.31 246 GLN A CA 1
ATOM 1886 C C . GLN A 1 246 ? 14.259 -6.846 -21.927 1.00 91.31 246 GLN A C 1
ATOM 1888 O O . GLN A 1 246 ? 14.879 -6.091 -21.190 1.00 91.31 246 GLN A O 1
ATOM 1893 N N . ALA A 1 247 ? 14.582 -8.136 -22.067 1.00 94.19 247 ALA A N 1
ATOM 1894 C CA . ALA A 1 247 ? 15.758 -8.784 -21.470 1.00 94.19 247 ALA A CA 1
ATOM 1895 C C . ALA A 1 247 ? 16.093 -8.366 -20.006 1.00 94.19 247 ALA A C 1
ATOM 1897 O O . ALA A 1 247 ? 17.227 -7.962 -19.733 1.00 94.19 247 ALA A O 1
ATOM 1898 N N . PRO A 1 248 ? 15.151 -8.464 -19.042 1.00 97.00 248 PRO A N 1
ATOM 1899 C CA . PRO A 1 248 ? 15.429 -8.114 -17.649 1.00 97.00 248 PRO A CA 1
ATOM 1900 C C . PRO A 1 248 ? 16.494 -9.037 -17.042 1.00 97.00 248 PRO A C 1
ATOM 1902 O O . PRO A 1 248 ? 16.560 -10.233 -17.355 1.00 97.00 248 PRO A O 1
ATOM 1905 N N . ALA A 1 249 ? 17.301 -8.499 -16.130 1.00 97.06 249 ALA A N 1
ATOM 1906 C CA . ALA A 1 249 ? 18.311 -9.264 -15.404 1.00 97.06 249 ALA A CA 1
ATOM 1907 C C . ALA A 1 249 ? 17.674 -10.265 -14.425 1.00 97.06 249 ALA A C 1
ATOM 1909 O O . ALA A 1 249 ? 18.146 -11.392 -14.290 1.00 97.06 249 ALA A O 1
ATOM 1910 N N . GLY A 1 250 ? 16.563 -9.876 -13.794 1.00 97.44 250 GLY A N 1
ATOM 1911 C CA . GLY A 1 250 ? 15.779 -10.721 -12.896 1.00 97.44 250 GLY A CA 1
ATOM 1912 C C . GLY A 1 250 ? 14.595 -9.975 -12.281 1.00 97.44 250 GLY A C 1
ATOM 1913 O O . GLY A 1 250 ? 14.393 -8.786 -12.536 1.00 97.44 250 GLY A O 1
ATOM 1914 N N . TYR A 1 251 ? 13.831 -10.686 -11.455 1.00 97.62 251 TYR A N 1
ATOM 1915 C CA . TYR A 1 251 ? 12.706 -10.168 -10.684 1.00 97.62 251 TYR A CA 1
ATOM 1916 C C . TYR A 1 251 ? 12.793 -10.624 -9.216 1.00 97.62 251 TYR A C 1
ATOM 1918 O O . TYR A 1 251 ? 12.958 -11.812 -8.922 1.00 97.62 251 TYR A O 1
ATOM 1926 N N . VAL A 1 252 ? 12.687 -9.665 -8.295 1.00 97.12 252 VAL A N 1
ATOM 1927 C CA . VAL A 1 252 ? 12.885 -9.835 -6.847 1.00 97.12 252 VAL A CA 1
ATOM 1928 C C . VAL A 1 252 ? 11.632 -9.363 -6.103 1.00 97.12 252 VAL A C 1
ATOM 1930 O O . VAL A 1 252 ? 11.544 -8.193 -5.728 1.00 97.12 252 VAL A O 1
ATOM 1933 N N . PRO A 1 253 ? 10.639 -10.238 -5.883 1.00 95.81 253 PRO A N 1
ATOM 1934 C CA . PRO A 1 253 ? 9.499 -9.914 -5.037 1.00 95.81 253 PRO A CA 1
ATOM 1935 C C . PRO A 1 253 ? 9.918 -9.898 -3.561 1.00 95.81 253 PRO A C 1
ATOM 1937 O O . PRO A 1 253 ? 10.556 -10.839 -3.074 1.00 95.81 253 PRO A O 1
ATOM 1940 N N . VAL A 1 254 ? 9.548 -8.827 -2.862 1.00 93.75 254 VAL A N 1
ATOM 1941 C CA . VAL A 1 254 ? 9.828 -8.576 -1.445 1.00 93.75 254 VAL A CA 1
ATOM 1942 C C . VAL A 1 254 ? 8.510 -8.524 -0.677 1.00 93.75 254 VAL A C 1
ATOM 1944 O O . VAL A 1 254 ? 7.620 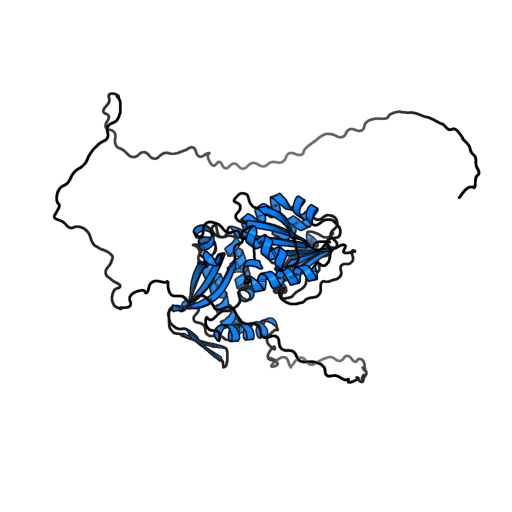-7.732 -0.998 1.00 93.75 254 VAL A O 1
ATOM 1947 N N . ASP A 1 255 ? 8.373 -9.378 0.335 1.00 88.25 255 ASP A N 1
ATOM 1948 C CA . ASP A 1 255 ? 7.144 -9.486 1.128 1.00 88.25 255 ASP A CA 1
ATOM 1949 C C . ASP A 1 255 ? 7.420 -10.039 2.536 1.00 88.25 255 ASP A C 1
ATOM 1951 O O . ASP A 1 255 ? 8.329 -10.850 2.736 1.00 88.25 255 ASP A O 1
ATOM 1955 N N . VAL A 1 256 ? 6.599 -9.660 3.515 1.00 82.62 256 VAL A N 1
ATOM 1956 C CA . VAL A 1 256 ? 6.644 -10.239 4.869 1.00 82.62 256 VAL A CA 1
ATOM 1957 C C . VAL A 1 256 ? 5.971 -11.617 4.915 1.00 82.62 256 VAL A C 1
ATOM 1959 O O . VAL A 1 256 ? 6.364 -12.484 5.698 1.00 82.62 256 VAL A O 1
ATOM 1962 N N . SER A 1 257 ? 4.990 -11.867 4.041 1.00 80.38 257 SER A N 1
ATOM 1963 C CA . SER A 1 257 ? 4.183 -13.088 4.035 1.00 80.38 257 SER A CA 1
ATOM 1964 C C . SER A 1 257 ? 4.873 -14.228 3.279 1.00 80.38 257 SER A C 1
ATOM 1966 O O . SER A 1 257 ? 4.600 -14.497 2.108 1.00 80.38 257 SER A O 1
ATOM 1968 N N . ARG A 1 258 ? 5.786 -14.933 3.965 1.00 81.62 258 ARG A N 1
ATOM 1969 C CA . ARG A 1 258 ? 6.610 -16.025 3.405 1.00 81.62 258 ARG A CA 1
ATOM 1970 C C . ARG A 1 258 ? 5.825 -17.046 2.572 1.00 81.62 258 ARG A C 1
ATOM 1972 O O . ARG A 1 258 ? 6.258 -17.394 1.476 1.00 81.62 258 ARG A O 1
ATOM 1979 N N . GLU A 1 259 ? 4.707 -17.551 3.091 1.00 78.12 259 GLU A N 1
ATOM 1980 C CA . GLU A 1 259 ? 3.905 -18.583 2.414 1.00 78.12 259 GLU A CA 1
ATOM 1981 C C . GLU A 1 259 ? 3.286 -18.056 1.111 1.00 78.12 259 GLU A C 1
ATOM 1983 O O . GLU A 1 259 ? 3.349 -18.719 0.074 1.00 78.12 259 GLU A O 1
ATOM 1988 N N . HIS A 1 260 ? 2.744 -16.835 1.152 1.00 77.56 260 HIS A N 1
ATOM 1989 C CA . HIS A 1 260 ? 2.126 -16.174 0.005 1.00 77.56 260 HIS A CA 1
ATOM 1990 C C . HIS A 1 260 ? 3.165 -15.841 -1.077 1.00 77.56 260 HIS A C 1
ATOM 1992 O O . HIS A 1 260 ? 2.971 -16.160 -2.252 1.00 77.56 260 HIS A O 1
ATOM 1998 N N . LEU A 1 261 ? 4.312 -15.298 -0.659 1.00 85.00 261 LEU A N 1
ATOM 1999 C CA . LEU A 1 261 ? 5.454 -14.967 -1.508 1.00 85.00 261 LEU A CA 1
ATOM 2000 C C . LEU A 1 261 ? 5.949 -16.183 -2.304 1.00 85.00 261 LEU A C 1
ATOM 2002 O O . LEU A 1 261 ? 6.071 -16.112 -3.528 1.00 85.00 261 LEU A O 1
ATOM 2006 N N . HIS A 1 262 ? 6.187 -17.320 -1.640 1.00 86.06 262 HIS A N 1
ATOM 2007 C CA . HIS A 1 262 ? 6.606 -18.546 -2.327 1.00 86.06 262 HIS A CA 1
ATOM 2008 C C . HIS A 1 262 ? 5.529 -19.057 -3.303 1.00 86.06 262 HIS A C 1
ATOM 2010 O O . HIS A 1 262 ? 5.855 -19.394 -4.443 1.00 86.06 262 HIS A O 1
ATOM 2016 N N . ALA A 1 263 ? 4.249 -19.037 -2.909 1.00 84.62 263 ALA A N 1
ATOM 2017 C CA . ALA A 1 263 ? 3.143 -19.482 -3.759 1.00 84.62 263 ALA A CA 1
ATOM 2018 C C . ALA A 1 263 ? 2.929 -18.607 -5.014 1.00 84.62 263 ALA A C 1
ATOM 2020 O O . ALA A 1 263 ? 2.576 -19.141 -6.072 1.00 84.62 263 ALA A O 1
ATOM 2021 N N . SER A 1 264 ? 3.162 -17.289 -4.933 1.00 86.69 264 SER A N 1
ATOM 2022 C CA . SER A 1 264 ? 3.151 -16.407 -6.113 1.00 86.69 264 SER A CA 1
ATOM 2023 C C . SER A 1 264 ? 4.377 -16.655 -7.002 1.00 86.69 264 SER A C 1
ATOM 2025 O O . SER A 1 264 ? 4.233 -16.869 -8.208 1.00 86.69 264 SER A O 1
ATOM 2027 N N . CYS A 1 265 ? 5.576 -16.756 -6.411 1.00 91.00 265 CYS A N 1
ATOM 2028 C CA . CYS A 1 265 ? 6.825 -17.000 -7.143 1.00 91.00 265 CYS A CA 1
ATOM 2029 C C . CY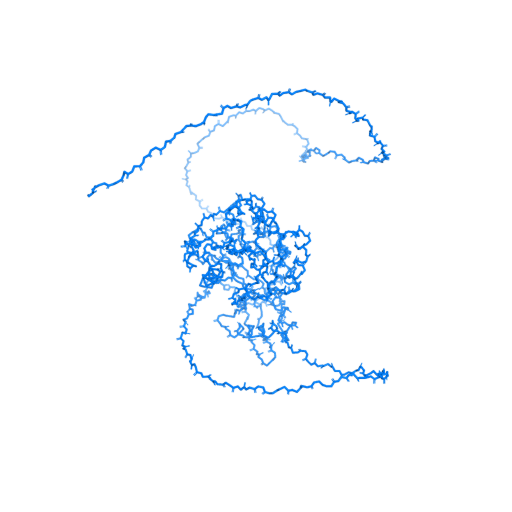S A 1 265 ? 6.806 -18.285 -7.972 1.00 91.00 265 CYS A C 1
ATOM 2031 O O . CYS A 1 265 ? 7.227 -18.278 -9.127 1.00 91.00 265 CYS A O 1
ATOM 2033 N N . ASP A 1 266 ? 6.301 -19.388 -7.419 1.00 90.81 266 ASP A N 1
ATOM 2034 C CA . ASP A 1 266 ? 6.233 -20.658 -8.149 1.00 90.81 266 ASP A CA 1
ATOM 2035 C C . ASP A 1 266 ? 5.235 -20.619 -9.309 1.00 90.81 266 ASP A C 1
ATOM 2037 O O . ASP A 1 266 ? 5.358 -21.404 -10.250 1.00 90.81 266 ASP A O 1
ATOM 2041 N N . ARG A 1 267 ? 4.271 -19.689 -9.288 1.00 89.81 267 ARG A N 1
ATOM 2042 C CA . ARG A 1 267 ? 3.419 -19.396 -10.443 1.00 89.81 267 ARG A CA 1
ATOM 2043 C C . ARG A 1 267 ? 4.177 -18.569 -11.481 1.00 89.81 267 ARG A C 1
ATOM 2045 O O . ARG A 1 267 ? 4.291 -19.015 -12.619 1.00 89.81 267 ARG A O 1
ATOM 2052 N N . LEU A 1 268 ? 4.794 -17.463 -11.061 1.00 92.06 268 LEU A N 1
ATOM 2053 C CA . LEU A 1 268 ? 5.549 -16.557 -11.935 1.00 92.06 268 LEU A CA 1
ATOM 2054 C C . LEU A 1 268 ? 6.716 -17.256 -12.653 1.00 92.06 268 LEU A C 1
ATOM 2056 O O . LEU A 1 268 ? 6.966 -16.975 -13.818 1.00 92.06 268 LEU A O 1
ATOM 2060 N N . ARG A 1 269 ? 7.378 -18.237 -12.022 1.00 94.50 269 ARG A N 1
ATOM 2061 C CA . ARG A 1 269 ? 8.414 -19.080 -12.661 1.00 94.50 269 ARG A CA 1
ATOM 2062 C C . ARG A 1 269 ? 7.888 -19.966 -13.795 1.00 94.50 269 ARG A C 1
ATOM 2064 O O . ARG A 1 269 ? 8.647 -20.306 -14.696 1.00 94.50 269 ARG A O 1
ATOM 2071 N N . ARG A 1 270 ? 6.613 -20.371 -13.741 1.00 93.62 270 ARG A N 1
ATOM 2072 C CA . ARG A 1 270 ? 5.948 -21.140 -14.810 1.00 93.62 270 ARG A CA 1
ATOM 2073 C C . ARG A 1 270 ? 5.384 -20.230 -15.899 1.00 93.62 270 ARG A C 1
ATOM 2075 O O . ARG A 1 270 ? 5.346 -20.636 -17.053 1.00 93.62 270 ARG A O 1
ATOM 2082 N N . GLU A 1 271 ? 4.953 -19.029 -15.522 1.00 92.81 271 GLU A N 1
ATOM 2083 C CA . GLU A 1 271 ? 4.391 -18.010 -16.416 1.00 92.81 271 GLU A CA 1
ATOM 2084 C C . GLU A 1 271 ? 5.498 -17.311 -17.234 1.00 92.81 271 GLU A C 1
ATOM 2086 O O . GLU A 1 271 ? 5.362 -17.163 -18.446 1.00 92.81 271 GLU A O 1
ATOM 2091 N N . HIS A 1 272 ? 6.641 -16.988 -16.613 1.00 92.94 272 HIS A N 1
ATOM 2092 C CA . HIS A 1 272 ? 7.765 -16.273 -17.232 1.00 92.94 272 HIS A CA 1
ATOM 2093 C C . HIS A 1 272 ? 9.104 -17.047 -17.100 1.00 92.94 272 HIS A C 1
ATOM 2095 O O . HIS A 1 272 ? 10.048 -16.553 -16.480 1.00 92.94 272 HIS A O 1
ATOM 2101 N N . PRO A 1 273 ? 9.261 -18.249 -17.697 1.00 92.38 273 PRO A N 1
ATOM 2102 C CA . PRO A 1 273 ? 10.454 -19.098 -17.525 1.00 92.38 273 PRO A CA 1
ATOM 2103 C C . PRO A 1 273 ? 11.766 -18.494 -18.069 1.00 92.38 273 PRO A C 1
ATOM 2105 O O . PRO A 1 273 ? 12.843 -19.036 -17.829 1.00 92.38 273 PRO A O 1
ATOM 2108 N N . GLY A 1 274 ? 11.694 -17.381 -18.808 1.00 91.38 274 GLY A N 1
ATOM 2109 C CA . GLY A 1 274 ? 12.849 -16.597 -19.258 1.00 91.38 274 GLY A CA 1
ATOM 2110 C C . GLY A 1 274 ? 13.325 -15.516 -18.274 1.00 91.38 274 GLY A C 1
ATOM 2111 O O . GLY A 1 274 ? 14.263 -14.788 -18.611 1.00 91.38 274 GLY A O 1
ATOM 2112 N N . ILE A 1 275 ? 12.697 -15.386 -17.099 1.00 95.62 275 ILE A N 1
ATOM 2113 C CA . ILE A 1 275 ? 13.019 -14.404 -16.052 1.00 95.62 275 ILE A CA 1
ATOM 2114 C C . ILE A 1 275 ? 13.426 -15.145 -14.773 1.00 95.62 275 ILE A C 1
ATOM 2116 O O . ILE A 1 275 ? 12.737 -16.056 -14.317 1.00 95.62 275 ILE A O 1
ATOM 2120 N N . GLU A 1 276 ? 14.545 -14.748 -14.166 1.00 96.31 276 GLU A N 1
ATOM 2121 C CA . GLU A 1 276 ? 14.966 -15.293 -12.875 1.00 96.31 276 GLU A CA 1
ATOM 2122 C C . GLU A 1 276 ? 14.130 -14.679 -11.741 1.00 96.31 276 GLU A C 1
ATOM 2124 O O . GLU A 1 276 ? 14.179 -13.471 -11.525 1.00 96.31 276 GLU A O 1
ATOM 2129 N N . VAL A 1 277 ? 13.359 -15.505 -11.024 1.00 96.06 277 VAL A N 1
ATOM 2130 C CA . VAL A 1 277 ? 12.485 -15.071 -9.917 1.00 96.06 277 VAL A CA 1
ATOM 2131 C C . VAL A 1 277 ? 13.107 -15.456 -8.574 1.00 96.06 277 VAL A C 1
ATOM 2133 O O . VAL A 1 277 ? 13.100 -16.637 -8.197 1.00 96.06 277 VAL A O 1
ATOM 2136 N N . ALA A 1 278 ? 13.608 -14.464 -7.838 1.00 94.75 278 ALA A N 1
ATOM 2137 C CA . ALA A 1 278 ? 14.380 -14.636 -6.607 1.00 94.75 278 ALA A CA 1
ATOM 2138 C C . ALA A 1 278 ? 13.717 -13.903 -5.412 1.00 94.75 278 ALA A C 1
ATOM 2140 O O . ALA A 1 278 ? 14.029 -12.741 -5.164 1.00 94.75 278 ALA A O 1
ATOM 2141 N N . PRO A 1 279 ? 12.787 -14.545 -4.674 1.00 94.31 279 PRO A N 1
ATOM 2142 C CA . PRO A 1 279 ? 12.057 -13.910 -3.573 1.00 94.31 279 PRO A CA 1
ATOM 2143 C C . PRO A 1 279 ? 12.923 -13.553 -2.365 1.00 94.31 279 PRO A C 1
ATOM 2145 O O . PRO A 1 279 ? 13.766 -14.346 -1.938 1.00 94.31 279 PRO A O 1
ATOM 2148 N N . VAL A 1 280 ? 12.602 -12.423 -1.734 1.00 93.75 280 VAL A N 1
ATOM 2149 C CA . VAL A 1 280 ? 13.149 -11.997 -0.440 1.00 93.75 280 VAL A CA 1
ATOM 2150 C C . VAL A 1 280 ? 12.010 -11.872 0.570 1.00 93.75 280 VAL A C 1
ATOM 2152 O O . VAL A 1 280 ? 11.119 -11.044 0.424 1.00 93.75 280 VAL A O 1
ATOM 2155 N N . CYS A 1 281 ? 12.041 -12.690 1.622 1.00 90.25 281 CYS A N 1
ATOM 2156 C CA . CYS A 1 281 ? 11.106 -12.546 2.737 1.00 90.25 281 CYS A CA 1
ATOM 2157 C C . CYS A 1 281 ? 11.686 -11.557 3.760 1.00 90.25 281 CYS A C 1
ATOM 2159 O O . CYS A 1 281 ? 12.614 -11.922 4.488 1.00 90.25 281 CYS A O 1
ATOM 2161 N N . ALA A 1 282 ? 11.181 -10.321 3.769 1.00 88.50 282 ALA A N 1
ATOM 2162 C CA . ALA A 1 282 ? 11.657 -9.216 4.604 1.00 88.50 282 ALA A CA 1
ATOM 2163 C C . ALA A 1 282 ? 10.584 -8.125 4.784 1.00 88.50 282 ALA A C 1
ATOM 2165 O O . ALA A 1 282 ? 9.722 -7.946 3.924 1.00 88.50 282 ALA A O 1
ATOM 2166 N N . ASP A 1 283 ? 10.682 -7.355 5.872 1.00 88.19 283 ASP A N 1
ATOM 2167 C CA . ASP A 1 283 ? 10.018 -6.052 5.995 1.00 88.19 283 ASP A CA 1
ATOM 2168 C C . ASP A 1 283 ? 10.812 -5.031 5.160 1.00 88.19 283 ASP A C 1
ATOM 2170 O O . ASP A 1 283 ? 11.984 -4.770 5.436 1.00 88.19 283 ASP A O 1
ATOM 2174 N N . PHE A 1 284 ? 10.190 -4.479 4.116 1.00 91.12 284 PHE A N 1
ATOM 2175 C CA . PHE A 1 284 ? 10.848 -3.579 3.163 1.00 91.12 284 PHE A CA 1
ATOM 2176 C C . PHE A 1 284 ? 11.141 -2.173 3.722 1.00 91.12 284 PHE A C 1
ATOM 2178 O O . PHE A 1 284 ? 11.794 -1.380 3.047 1.00 91.12 284 PHE A O 1
ATOM 2185 N N . THR A 1 285 ? 10.683 -1.859 4.941 1.00 89.69 285 THR A N 1
ATOM 2186 C CA . THR A 1 285 ? 11.088 -0.648 5.685 1.00 89.69 285 THR A CA 1
ATOM 2187 C C . THR A 1 285 ? 12.465 -0.795 6.341 1.00 89.69 285 THR A C 1
ATOM 2189 O O . THR A 1 285 ? 13.078 0.193 6.754 1.00 89.69 285 THR A O 1
ATOM 2192 N N . GLN A 1 286 ? 12.958 -2.033 6.447 1.00 88.00 286 GLN A N 1
ATOM 2193 C CA . GLN A 1 286 ? 14.243 -2.384 7.041 1.00 88.00 286 GLN A CA 1
ATOM 2194 C C . GLN A 1 286 ? 15.299 -2.628 5.957 1.00 88.00 286 GLN A C 1
ATOM 2196 O O . GLN A 1 286 ? 14.991 -2.882 4.795 1.00 88.00 286 GLN A O 1
ATOM 2201 N N . SER A 1 287 ? 16.576 -2.593 6.338 1.00 86.56 287 SER A N 1
ATOM 2202 C CA . SER A 1 287 ? 17.672 -2.920 5.421 1.00 86.56 287 SER A CA 1
ATOM 2203 C C . SER A 1 287 ? 17.731 -4.424 5.136 1.00 86.56 287 SER A C 1
ATOM 2205 O O . SER A 1 287 ? 17.986 -5.221 6.040 1.00 86.56 287 SER A O 1
ATOM 2207 N N . PHE A 1 288 ? 17.586 -4.811 3.869 1.00 91.19 288 PHE A N 1
ATOM 2208 C CA . PHE A 1 288 ? 17.788 -6.179 3.381 1.00 91.19 288 PHE A CA 1
ATOM 2209 C C . PHE A 1 288 ? 18.752 -6.202 2.184 1.00 91.19 288 PHE A C 1
ATOM 2211 O O . PHE A 1 288 ? 19.024 -5.178 1.559 1.00 91.19 288 PHE A O 1
ATOM 2218 N N . ALA A 1 289 ? 19.296 -7.379 1.866 1.00 89.00 289 ALA A N 1
ATOM 2219 C CA . ALA A 1 289 ? 20.179 -7.570 0.717 1.00 89.00 289 ALA A CA 1
ATOM 2220 C C . ALA A 1 289 ? 19.403 -8.129 -0.483 1.00 89.00 289 ALA A C 1
ATOM 2222 O O . ALA A 1 289 ? 18.664 -9.105 -0.343 1.00 89.00 289 ALA A O 1
ATOM 2223 N N . LEU A 1 290 ? 19.615 -7.552 -1.669 1.00 92.44 290 LEU A N 1
ATOM 2224 C CA . LEU A 1 290 ? 19.122 -8.129 -2.919 1.00 92.44 290 LEU A CA 1
ATOM 2225 C C . LEU A 1 290 ? 19.915 -9.401 -3.284 1.00 92.44 290 LEU A C 1
ATOM 2227 O O . LEU A 1 290 ? 21.138 -9.435 -3.098 1.00 92.44 290 LEU A O 1
ATOM 2231 N N . PRO A 1 291 ? 19.259 -10.435 -3.842 1.00 93.38 291 PRO A N 1
ATOM 2232 C CA . PRO A 1 291 ? 19.954 -11.559 -4.456 1.00 93.38 291 PRO A CA 1
ATOM 2233 C C . PRO A 1 291 ? 20.719 -11.089 -5.702 1.00 93.38 291 PRO A C 1
ATOM 2235 O O . PRO A 1 291 ? 20.323 -10.137 -6.375 1.00 93.38 291 PRO A O 1
ATOM 2238 N N . ARG A 1 292 ? 21.818 -11.775 -6.030 1.00 91.62 292 ARG A N 1
ATOM 2239 C CA . ARG A 1 292 ? 22.550 -11.560 -7.285 1.00 91.62 292 ARG A CA 1
ATOM 2240 C C . ARG A 1 292 ? 22.025 -12.547 -8.333 1.00 91.62 292 ARG A C 1
ATOM 2242 O O . ARG A 1 292 ? 22.244 -13.741 -8.121 1.00 91.62 292 ARG A O 1
ATOM 2249 N N . PRO A 1 293 ? 21.353 -12.094 -9.407 1.00 92.25 293 PRO A N 1
ATOM 2250 C CA . PRO A 1 293 ? 20.912 -12.986 -10.473 1.00 92.25 293 PRO A CA 1
ATOM 2251 C C . PRO A 1 293 ? 22.099 -13.512 -11.293 1.00 92.25 293 PRO A C 1
ATOM 2253 O O . PRO A 1 293 ? 23.218 -13.001 -11.207 1.00 92.25 293 PRO A O 1
ATOM 2256 N N . ALA A 1 294 ? 21.849 -14.524 -12.120 1.00 92.00 294 ALA A N 1
ATOM 2257 C CA . ALA A 1 294 ? 22.831 -15.103 -13.033 1.00 92.00 294 ALA A CA 1
ATOM 2258 C C . ALA A 1 294 ? 23.119 -14.224 -14.269 1.00 92.00 294 ALA A C 1
ATOM 2260 O O . ALA A 1 294 ? 24.143 -14.409 -14.931 1.00 92.00 294 ALA A O 1
ATOM 2261 N N . ARG A 1 295 ? 22.232 -13.273 -14.598 1.00 93.12 295 ARG A N 1
ATOM 2262 C CA . ARG A 1 295 ? 22.465 -12.241 -15.625 1.00 93.12 295 ARG A CA 1
ATOM 2263 C C . ARG A 1 295 ? 23.210 -11.041 -15.037 1.00 93.12 295 ARG A C 1
ATOM 2265 O O . ARG A 1 295 ? 23.083 -10.745 -13.852 1.00 93.12 295 ARG A O 1
ATOM 2272 N N . SER A 1 296 ? 23.935 -10.311 -15.889 1.00 93.25 296 SER A N 1
ATOM 2273 C CA . SER A 1 296 ? 24.421 -8.970 -15.535 1.00 93.25 296 SER A CA 1
ATOM 2274 C C . SER A 1 296 ? 23.239 -8.062 -15.193 1.00 93.25 296 SER A C 1
ATOM 2276 O O . SER A 1 296 ? 22.201 -8.142 -15.847 1.00 93.25 296 SER A O 1
ATOM 2278 N N . VAL A 1 297 ? 23.413 -7.211 -14.183 1.00 95.62 297 VAL A N 1
ATOM 2279 C CA . VAL A 1 297 ? 22.461 -6.163 -13.799 1.00 95.62 297 VAL A CA 1
ATOM 2280 C C . VAL A 1 297 ? 23.069 -4.829 -14.206 1.00 95.62 297 VAL A C 1
ATOM 2282 O O . VAL A 1 297 ? 24.127 -4.466 -13.691 1.00 95.62 297 VAL A O 1
ATOM 2285 N N . ASP A 1 298 ? 22.402 -4.101 -15.097 1.00 94.81 298 ASP A N 1
ATOM 2286 C CA . ASP A 1 298 ? 22.882 -2.789 -15.554 1.00 94.81 298 ASP A CA 1
ATOM 2287 C C . ASP A 1 298 ? 22.420 -1.659 -14.617 1.00 94.81 298 ASP A C 1
ATOM 2289 O O . ASP A 1 298 ? 23.146 -0.683 -14.398 1.00 94.81 298 ASP A O 1
ATOM 2293 N N . HIS A 1 299 ? 21.237 -1.833 -14.017 1.00 95.31 299 HIS A N 1
ATOM 2294 C CA . HIS A 1 299 ? 20.638 -1.012 -12.960 1.00 95.31 299 HIS A CA 1
ATOM 2295 C C . HIS A 1 299 ? 19.491 -1.781 -12.282 1.00 95.31 299 HIS A C 1
ATOM 2297 O O . HIS A 1 299 ? 18.957 -2.749 -12.829 1.00 95.31 299 HIS A O 1
ATOM 2303 N N . ALA A 1 300 ? 19.089 -1.349 -11.087 1.00 96.31 300 ALA A N 1
ATOM 2304 C CA . ALA A 1 300 ? 17.916 -1.879 -10.392 1.00 96.31 300 ALA A CA 1
ATOM 2305 C C . ALA A 1 300 ? 16.785 -0.842 -10.358 1.00 96.31 300 ALA A C 1
ATOM 2307 O O . ALA A 1 300 ? 17.033 0.366 -10.360 1.00 96.31 300 ALA A O 1
ATOM 2308 N N . ALA A 1 301 ? 15.541 -1.313 -10.316 1.00 97.38 301 ALA A N 1
ATOM 2309 C CA . ALA A 1 301 ? 14.377 -0.455 -10.137 1.00 97.38 301 ALA A CA 1
ATOM 2310 C C . ALA A 1 301 ? 13.358 -1.103 -9.197 1.00 97.38 301 ALA A C 1
ATOM 2312 O O . ALA A 1 301 ? 13.055 -2.288 -9.340 1.00 97.38 301 ALA A O 1
ATOM 2313 N N . VAL A 1 302 ? 12.806 -0.325 -8.264 1.00 97.88 302 VAL A N 1
ATOM 2314 C CA . VAL A 1 302 ? 11.707 -0.774 -7.396 1.00 97.88 302 VAL A CA 1
ATOM 2315 C C . VAL A 1 302 ? 10.366 -0.448 -8.051 1.00 97.88 302 VAL A C 1
ATOM 2317 O O . VAL A 1 302 ? 10.118 0.694 -8.425 1.00 97.88 302 VAL A O 1
ATOM 2320 N N . TYR A 1 303 ? 9.480 -1.432 -8.145 1.00 97.94 303 TYR A N 1
ATOM 2321 C CA . TYR A 1 303 ? 8.045 -1.253 -8.335 1.00 97.94 303 TYR A CA 1
ATOM 2322 C C . TYR A 1 303 ? 7.366 -1.305 -6.963 1.00 97.94 303 TYR A C 1
ATOM 2324 O O . TYR A 1 303 ? 7.532 -2.274 -6.222 1.00 97.94 303 TYR A O 1
ATOM 2332 N N . PHE A 1 304 ? 6.621 -0.260 -6.604 1.00 97.44 304 PHE A N 1
ATOM 2333 C CA . PHE A 1 304 ? 5.889 -0.202 -5.337 1.00 97.44 304 PHE A CA 1
ATOM 2334 C C . PHE A 1 304 ? 4.421 0.170 -5.608 1.00 97.44 304 PHE A C 1
ATOM 2336 O O . PHE A 1 304 ? 4.095 1.357 -5.705 1.00 97.44 304 PHE A O 1
ATOM 2343 N N . PRO A 1 305 ? 3.550 -0.829 -5.840 1.00 95.56 305 PRO A N 1
ATOM 2344 C CA . PRO A 1 305 ? 2.190 -0.610 -6.327 1.00 95.56 305 PRO A CA 1
ATOM 2345 C C . PRO A 1 305 ? 1.172 -0.266 -5.227 1.00 95.56 305 PRO A C 1
ATOM 2347 O O . PRO A 1 305 ? 1.467 -0.239 -4.035 1.00 95.56 305 PRO A O 1
ATOM 2350 N N . GLY A 1 306 ? -0.077 -0.039 -5.636 1.00 93.44 306 GLY A N 1
ATOM 2351 C CA . GLY A 1 306 ? -1.259 -0.064 -4.766 1.00 93.44 306 GLY A CA 1
ATOM 2352 C C . GLY A 1 306 ? -1.438 1.138 -3.842 1.00 93.44 306 GLY A C 1
ATOM 2353 O O . GLY A 1 306 ? -2.334 1.118 -3.004 1.00 93.44 306 GLY A O 1
ATOM 2354 N N . SER A 1 307 ? -0.616 2.184 -3.970 1.00 96.06 307 SER A N 1
ATOM 2355 C CA . SER A 1 307 ? -0.566 3.304 -3.020 1.00 96.06 307 SER A CA 1
ATOM 2356 C C . SER A 1 307 ? -0.182 2.899 -1.592 1.00 96.06 307 SER A C 1
ATOM 2358 O O . SER A 1 307 ? -0.454 3.651 -0.655 1.00 96.06 307 SER A O 1
ATOM 2360 N N . THR A 1 308 ? 0.509 1.766 -1.415 1.00 94.69 308 THR A N 1
ATOM 2361 C CA . THR A 1 308 ? 0.996 1.286 -0.109 1.00 94.69 308 THR A CA 1
ATOM 2362 C C . THR A 1 308 ? 1.948 2.283 0.566 1.00 94.69 308 THR A C 1
ATOM 2364 O O . THR A 1 308 ? 1.973 2.375 1.790 1.00 94.69 308 THR A O 1
ATOM 2367 N N . ILE A 1 309 ? 2.652 3.118 -0.210 1.00 96.12 309 ILE A N 1
ATOM 2368 C CA . ILE A 1 309 ? 3.418 4.278 0.287 1.00 96.12 309 ILE A CA 1
ATOM 2369 C C . ILE A 1 309 ? 2.569 5.257 1.117 1.00 96.12 309 ILE A C 1
ATOM 2371 O O . ILE A 1 309 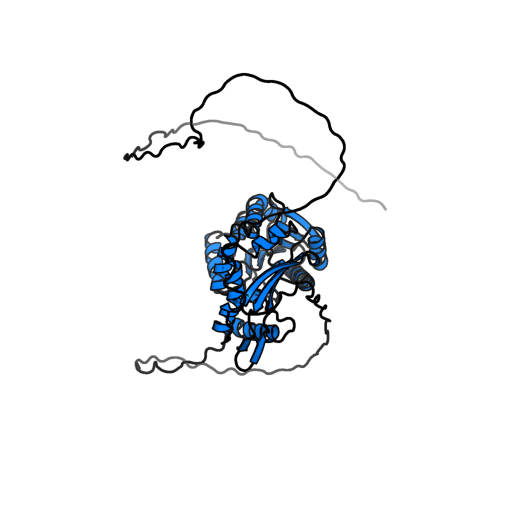? 3.076 5.885 2.042 1.00 96.12 309 ILE A O 1
ATOM 2375 N N . GLY A 1 310 ? 1.266 5.349 0.839 1.00 96.81 310 GLY A N 1
ATOM 2376 C CA . GLY A 1 310 ? 0.339 6.207 1.570 1.00 96.81 310 GLY A CA 1
ATOM 2377 C C . GLY A 1 310 ? 0.041 5.728 2.992 1.00 96.81 310 GLY A C 1
ATOM 2378 O O . GLY A 1 310 ? -0.512 6.499 3.776 1.00 96.81 310 GLY A O 1
ATOM 2379 N N . ASN A 1 311 ? 0.409 4.493 3.348 1.00 95.81 311 ASN A N 1
ATOM 2380 C CA . ASN A 1 311 ? 0.189 3.961 4.695 1.00 95.81 311 ASN A CA 1
ATOM 2381 C C . ASN A 1 311 ? 1.185 4.495 5.738 1.00 95.81 311 ASN A C 1
ATOM 2383 O O . ASN A 1 311 ? 0.948 4.387 6.944 1.00 95.81 311 ASN A O 1
ATOM 2387 N N . PHE A 1 312 ? 2.257 5.123 5.263 1.00 94.50 312 PHE A N 1
ATOM 2388 C CA . PHE A 1 312 ? 3.290 5.780 6.051 1.00 94.50 312 PHE A CA 1
ATOM 2389 C C . PHE A 1 312 ? 2.948 7.260 6.274 1.00 94.50 312 PHE A C 1
ATOM 2391 O O . PHE A 1 312 ? 2.237 7.879 5.479 1.00 94.50 312 PHE A O 1
ATOM 2398 N N . THR A 1 313 ? 3.455 7.862 7.351 1.00 93.19 313 THR A N 1
ATOM 2399 C CA . THR A 1 313 ? 3.485 9.329 7.468 1.00 93.19 313 THR A CA 1
ATOM 2400 C C . THR A 1 313 ? 4.413 9.934 6.409 1.00 93.19 313 THR A C 1
ATOM 2402 O O . THR A 1 313 ? 5.193 9.226 5.777 1.00 93.19 313 THR A O 1
ATOM 2405 N N . ARG A 1 314 ? 4.348 11.255 6.193 1.00 93.19 314 ARG A N 1
ATOM 2406 C CA . ARG A 1 314 ? 5.176 11.936 5.178 1.00 93.19 314 ARG A CA 1
ATOM 2407 C C . ARG A 1 314 ? 6.673 11.696 5.421 1.00 93.19 314 ARG A C 1
ATOM 2409 O O . ARG A 1 314 ? 7.356 11.227 4.521 1.00 93.19 314 ARG A O 1
ATOM 2416 N N . ASP A 1 315 ? 7.131 11.895 6.651 1.00 94.81 315 ASP A N 1
ATOM 2417 C CA . ASP A 1 315 ? 8.516 11.691 7.084 1.00 94.81 315 ASP A CA 1
ATOM 2418 C C . ASP A 1 315 ? 8.992 10.234 6.856 1.00 94.81 315 ASP A C 1
ATOM 2420 O O . ASP A 1 315 ? 10.106 10.005 6.380 1.00 94.81 315 ASP A O 1
ATOM 2424 N N . GLU A 1 316 ? 8.134 9.242 7.135 1.00 95.25 316 GLU A N 1
ATOM 2425 C CA . GLU A 1 316 ? 8.392 7.811 6.886 1.00 95.25 316 GLU A CA 1
ATOM 2426 C C . GLU A 1 316 ? 8.375 7.460 5.386 1.00 95.25 316 GLU A C 1
ATOM 2428 O O . GLU A 1 316 ? 9.195 6.665 4.929 1.00 95.25 316 GLU A O 1
ATOM 2433 N N . ALA A 1 317 ? 7.481 8.065 4.599 1.00 96.81 317 ALA A N 1
ATOM 2434 C CA . ALA A 1 317 ? 7.420 7.879 3.152 1.00 96.81 317 ALA A CA 1
ATOM 2435 C C . ALA A 1 317 ? 8.673 8.449 2.466 1.00 96.81 317 ALA A C 1
ATOM 2437 O O . ALA A 1 317 ? 9.271 7.784 1.623 1.00 96.81 317 ALA A O 1
ATOM 2438 N N . GLU A 1 318 ? 9.126 9.640 2.868 1.00 96.19 318 GLU A N 1
ATOM 2439 C CA . GLU A 1 318 ? 10.399 10.207 2.416 1.00 96.19 318 GLU A CA 1
ATOM 2440 C C . GLU A 1 318 ? 11.591 9.327 2.819 1.00 96.19 318 GLU A C 1
ATOM 2442 O O . GLU A 1 318 ? 12.506 9.115 2.023 1.00 96.19 318 GLU A O 1
ATOM 2447 N N . GLN A 1 319 ? 11.580 8.777 4.039 1.00 96.06 319 GLN A N 1
ATOM 2448 C CA . GLN A 1 319 ? 12.601 7.839 4.509 1.00 96.06 319 GLN A CA 1
ATOM 2449 C C . GLN A 1 319 ? 12.657 6.577 3.635 1.00 96.06 319 GLN A C 1
ATOM 2451 O O . GLN A 1 319 ? 13.744 6.172 3.218 1.00 96.06 319 GLN A O 1
ATOM 2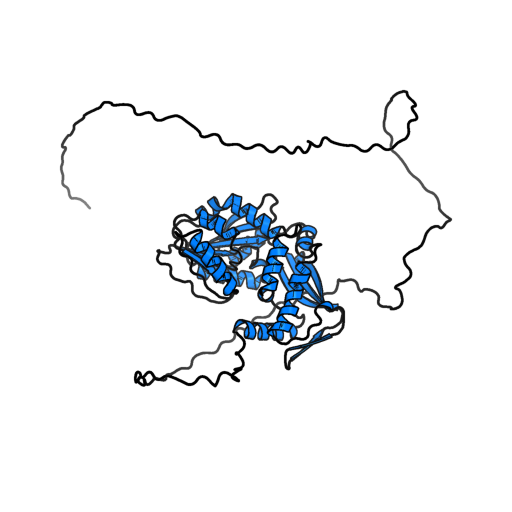456 N N . LEU A 1 320 ? 11.500 5.999 3.305 1.00 96.06 320 LEU A N 1
ATOM 2457 C CA . LEU A 1 320 ? 11.393 4.812 2.460 1.00 96.06 320 LEU A CA 1
ATOM 2458 C C . LEU A 1 320 ? 11.818 5.092 1.012 1.00 96.06 320 LEU A C 1
ATOM 2460 O O . LEU A 1 320 ? 12.526 4.287 0.408 1.00 96.06 320 LEU A O 1
ATOM 2464 N N . VAL A 1 321 ? 11.473 6.258 0.461 1.00 96.25 321 VAL A N 1
ATOM 2465 C CA . VAL A 1 321 ? 11.911 6.655 -0.887 1.00 96.25 321 VAL A CA 1
ATOM 2466 C C . VAL A 1 321 ? 13.423 6.940 -0.924 1.00 96.25 321 VAL A C 1
ATOM 2468 O O . VAL A 1 321 ? 14.074 6.549 -1.894 1.00 96.25 321 VAL A O 1
ATOM 2471 N N . ARG A 1 322 ? 14.031 7.472 0.153 1.00 95.00 322 ARG A N 1
ATOM 2472 C CA . ARG A 1 322 ? 15.504 7.526 0.316 1.00 95.00 322 ARG A CA 1
ATOM 2473 C C . ARG A 1 322 ? 16.146 6.134 0.372 1.00 95.00 322 ARG A C 1
ATOM 2475 O O . ARG A 1 322 ? 17.181 5.923 -0.258 1.00 95.00 322 ARG A O 1
ATOM 2482 N N . GLN A 1 323 ? 15.554 5.179 1.095 1.00 95.00 323 GLN A N 1
ATOM 2483 C CA . GLN A 1 323 ? 16.047 3.792 1.153 1.00 95.00 323 GLN A CA 1
ATOM 2484 C C . GLN A 1 323 ? 15.979 3.111 -0.223 1.00 95.00 323 GLN A C 1
ATOM 2486 O O . GLN A 1 323 ? 16.959 2.510 -0.661 1.00 95.00 323 GLN A O 1
ATOM 2491 N N . ILE A 1 324 ? 14.857 3.259 -0.938 1.00 95.69 324 ILE A N 1
ATOM 2492 C CA . ILE A 1 324 ? 14.677 2.767 -2.312 1.00 95.69 324 ILE A CA 1
ATOM 2493 C C . ILE A 1 324 ? 15.726 3.378 -3.248 1.00 95.69 324 ILE A C 1
ATOM 2495 O O . ILE A 1 324 ? 16.374 2.649 -3.998 1.00 95.69 324 ILE A O 1
ATOM 2499 N N . ALA A 1 325 ? 15.942 4.693 -3.172 1.00 94.44 325 ALA A N 1
ATOM 2500 C CA . ALA A 1 325 ? 16.945 5.388 -3.969 1.00 94.44 325 ALA A CA 1
ATOM 2501 C C . ALA A 1 325 ? 18.360 4.823 -3.724 1.00 94.44 325 ALA A C 1
ATOM 2503 O O . ALA A 1 325 ? 19.096 4.564 -4.677 1.00 94.44 325 ALA A O 1
ATOM 2504 N N . GLN A 1 326 ? 18.734 4.560 -2.467 1.00 93.12 326 GLN A N 1
ATOM 2505 C CA . GLN A 1 326 ? 20.022 3.942 -2.124 1.00 93.12 326 GLN A CA 1
ATOM 2506 C C . GLN A 1 326 ? 20.140 2.493 -2.626 1.00 93.12 326 GLN A C 1
ATOM 2508 O O . GLN A 1 326 ? 21.192 2.116 -3.142 1.00 93.12 326 GLN A O 1
ATOM 2513 N N . LEU A 1 327 ? 19.070 1.699 -2.517 1.00 93.75 327 LEU A N 1
ATOM 2514 C CA . LEU A 1 327 ? 19.017 0.303 -2.967 1.00 93.75 327 LEU A CA 1
ATOM 2515 C C . LEU A 1 327 ? 19.082 0.167 -4.498 1.00 93.75 327 LEU A C 1
ATOM 2517 O O . LEU A 1 327 ? 19.703 -0.770 -4.999 1.00 93.75 327 LEU A O 1
ATOM 2521 N N . CYS A 1 328 ? 18.482 1.099 -5.243 1.00 92.69 328 CYS A N 1
ATOM 2522 C CA . CYS A 1 328 ? 18.507 1.085 -6.709 1.00 92.69 328 CYS A CA 1
ATOM 2523 C C . CYS A 1 328 ? 19.839 1.590 -7.295 1.00 92.69 328 CYS A C 1
ATOM 2525 O O . CYS A 1 328 ? 20.224 1.178 -8.391 1.00 92.69 328 CYS A O 1
ATOM 2527 N N . GLY A 1 329 ? 20.554 2.456 -6.566 1.00 89.62 329 GLY A N 1
ATOM 2528 C CA . GLY A 1 329 ? 21.853 3.001 -6.966 1.00 89.62 329 GLY A CA 1
ATOM 2529 C C . GLY A 1 329 ? 21.797 3.974 -8.154 1.00 89.62 329 GLY A C 1
ATOM 2530 O O . GLY A 1 329 ? 20.732 4.408 -8.590 1.00 89.62 329 GLY A O 1
ATOM 2531 N N . ARG A 1 330 ? 22.970 4.336 -8.695 1.00 84.81 330 ARG A N 1
ATOM 2532 C CA . ARG A 1 330 ? 23.077 5.233 -9.865 1.00 84.81 330 ARG A CA 1
ATOM 2533 C C . ARG A 1 330 ? 22.425 4.597 -11.095 1.00 84.81 330 ARG A C 1
ATOM 2535 O O . ARG A 1 330 ? 22.563 3.396 -11.303 1.00 84.81 330 ARG A O 1
ATOM 2542 N N . LYS A 1 331 ? 21.747 5.414 -11.912 1.00 87.12 331 LYS A N 1
ATOM 2543 C CA . LYS A 1 331 ? 20.799 5.001 -12.977 1.00 87.12 331 LYS A CA 1
ATOM 2544 C C . LYS A 1 331 ? 19.549 4.245 -12.492 1.00 87.12 331 LYS A C 1
ATOM 2546 O O . LYS A 1 331 ? 18.703 3.904 -13.315 1.00 87.12 331 LYS A O 1
ATOM 2551 N N . GLY A 1 332 ? 19.430 3.965 -11.196 1.00 89.69 332 GLY A N 1
ATOM 2552 C CA . GLY A 1 332 ? 18.268 3.302 -10.625 1.00 89.69 332 GLY A CA 1
ATOM 2553 C C . GLY A 1 332 ? 17.026 4.194 -10.595 1.00 89.69 332 GLY A C 1
ATOM 2554 O O . GLY A 1 332 ? 17.104 5.416 -10.763 1.00 89.69 332 GLY A O 1
ATOM 2555 N N . GLY A 1 333 ? 15.869 3.577 -10.361 1.00 95.19 333 GLY A N 1
ATOM 2556 C CA . GLY A 1 333 ? 14.593 4.287 -10.329 1.00 95.19 333 GLY A CA 1
ATOM 2557 C C . GLY A 1 333 ? 13.503 3.601 -9.512 1.00 95.19 333 GLY A C 1
ATOM 2558 O O . GLY A 1 333 ? 13.641 2.468 -9.056 1.00 95.19 333 GLY A O 1
ATOM 2559 N N . LEU A 1 334 ? 12.397 4.315 -9.348 1.00 97.81 334 LEU A N 1
ATOM 2560 C CA . LEU A 1 334 ? 11.212 3.884 -8.619 1.00 97.81 334 LEU A CA 1
ATOM 2561 C C . LEU A 1 334 ? 9.975 4.081 -9.502 1.00 97.81 334 LEU A C 1
ATOM 2563 O O . LEU A 1 334 ? 9.671 5.197 -9.922 1.00 97.81 334 LEU A O 1
ATOM 2567 N N . LEU A 1 335 ? 9.259 2.989 -9.762 1.00 98.19 335 LEU A N 1
ATOM 2568 C CA . LEU A 1 335 ? 7.933 2.963 -10.365 1.00 98.19 335 LEU A CA 1
ATOM 2569 C C . LEU A 1 335 ? 6.895 2.855 -9.234 1.00 98.19 335 LEU A C 1
ATOM 2571 O O . LEU A 1 335 ? 6.653 1.776 -8.697 1.00 98.19 335 LEU A O 1
ATOM 2575 N N . LEU A 1 336 ? 6.326 3.985 -8.823 1.00 98.44 336 LEU A N 1
ATOM 2576 C CA . LEU A 1 336 ? 5.471 4.106 -7.640 1.00 98.44 336 LEU A CA 1
ATOM 2577 C C . LEU A 1 336 ? 3.997 4.231 -8.040 1.00 98.44 336 LEU A C 1
ATOM 2579 O O . LEU A 1 336 ? 3.652 5.111 -8.826 1.00 98.44 336 LEU A O 1
ATOM 2583 N N . GLY A 1 337 ? 3.124 3.397 -7.481 1.00 98.25 337 GLY A N 1
ATOM 2584 C CA . GLY A 1 337 ? 1.676 3.596 -7.544 1.00 98.25 337 GLY A CA 1
ATOM 2585 C C . GLY A 1 337 ? 1.208 4.508 -6.408 1.00 98.25 337 GLY A C 1
ATOM 2586 O O . GLY A 1 337 ? 1.538 4.248 -5.252 1.00 98.25 337 GLY A O 1
ATOM 2587 N N . VAL A 1 338 ? 0.432 5.551 -6.711 1.00 98.25 338 VAL A N 1
ATOM 2588 C CA . VAL A 1 338 ? -0.151 6.490 -5.735 1.00 98.25 338 VAL A CA 1
ATOM 2589 C C . VAL A 1 338 ? -1.620 6.783 -6.030 1.00 98.25 338 VAL A C 1
ATOM 2591 O O . VAL A 1 338 ? -2.016 7.072 -7.159 1.00 98.25 338 VAL A O 1
ATOM 2594 N N . ASP A 1 339 ? -2.438 6.767 -4.983 1.00 98.56 339 ASP A N 1
ATOM 2595 C CA . ASP A 1 339 ? -3.840 7.166 -5.043 1.00 98.56 339 ASP A CA 1
ATOM 2596 C C . ASP A 1 339 ? -3.951 8.696 -4.931 1.00 98.56 339 ASP A C 1
ATOM 2598 O O . ASP A 1 339 ? -3.367 9.312 -4.034 1.00 98.56 339 ASP A O 1
ATOM 2602 N N . LEU A 1 340 ? -4.660 9.335 -5.864 1.00 98.69 340 LEU A N 1
ATOM 2603 C CA . LEU A 1 340 ? -4.637 10.792 -6.015 1.00 98.69 340 LEU A CA 1
ATOM 2604 C C . LEU A 1 340 ? -5.674 11.509 -5.136 1.00 98.69 340 LEU A C 1
ATOM 2606 O O . LEU A 1 340 ? -6.738 10.970 -4.819 1.00 98.69 340 LEU A O 1
ATOM 2610 N N . LYS A 1 341 ? -5.417 12.772 -4.784 1.00 98.44 341 LYS A N 1
ATOM 2611 C CA . LYS A 1 341 ? -6.424 13.651 -4.166 1.00 98.44 341 LYS A CA 1
ATOM 2612 C C . LYS A 1 341 ? -7.592 13.855 -5.138 1.00 98.44 341 LYS A C 1
ATOM 2614 O O . LYS A 1 341 ? -7.398 14.186 -6.304 1.00 98.44 341 LYS A O 1
ATOM 2619 N N . LYS A 1 342 ? -8.814 13.647 -4.647 1.00 97.44 342 LYS A N 1
ATOM 2620 C CA . LYS A 1 342 ? -10.078 13.716 -5.401 1.00 97.44 342 LYS A CA 1
ATOM 2621 C C . LYS A 1 342 ? -11.225 14.120 -4.461 1.00 97.44 342 LYS A C 1
ATOM 2623 O O . LYS A 1 342 ? -10.965 14.505 -3.323 1.00 97.44 342 LYS A O 1
ATOM 2628 N N . ASP A 1 343 ? -12.473 14.034 -4.927 1.00 98.06 343 ASP A N 1
ATOM 2629 C CA . ASP A 1 343 ? -13.681 14.207 -4.100 1.00 98.06 343 ASP A CA 1
ATOM 2630 C C . ASP A 1 343 ? -13.592 13.378 -2.795 1.00 98.06 343 ASP A C 1
ATOM 2632 O O . ASP A 1 343 ? -13.543 12.146 -2.886 1.00 98.06 343 ASP A O 1
ATOM 2636 N N . PRO A 1 344 ? -13.606 14.012 -1.601 1.00 98.12 344 PRO A N 1
ATOM 2637 C CA . PRO A 1 344 ? -13.613 13.323 -0.313 1.00 98.12 344 PRO A CA 1
ATOM 2638 C C . PRO A 1 344 ? -14.635 12.191 -0.233 1.00 98.12 344 PRO A C 1
ATOM 2640 O O . PRO A 1 344 ? -14.291 11.101 0.210 1.00 98.12 344 PRO A O 1
ATOM 2643 N N . ALA A 1 345 ? -15.849 12.385 -0.755 1.00 97.94 345 ALA A N 1
ATOM 2644 C CA . ALA A 1 345 ? -16.904 11.383 -0.660 1.00 97.94 345 ALA A CA 1
ATOM 2645 C C . ALA A 1 345 ? -16.603 10.123 -1.497 1.00 97.94 345 ALA A C 1
ATOM 2647 O O . ALA A 1 345 ? -17.089 9.038 -1.178 1.00 97.94 345 ALA A O 1
ATOM 2648 N N . VAL A 1 346 ? -15.799 10.230 -2.563 1.00 98.25 346 VAL A N 1
ATOM 2649 C CA . VAL A 1 346 ? -15.287 9.066 -3.312 1.00 98.25 346 VAL A CA 1
ATOM 2650 C C . VAL A 1 346 ? -14.218 8.327 -2.511 1.00 98.25 346 VAL A C 1
ATOM 2652 O O . VAL A 1 346 ? -14.199 7.098 -2.523 1.00 98.25 346 VAL A O 1
ATOM 2655 N N . ILE A 1 347 ? -13.343 9.059 -1.817 1.00 98.44 347 ILE A N 1
ATOM 2656 C CA . ILE A 1 347 ? -12.274 8.478 -0.997 1.00 98.44 347 ILE A CA 1
ATOM 2657 C C . ILE A 1 347 ? -12.883 7.776 0.225 1.00 98.44 347 ILE A C 1
ATOM 2659 O O . ILE A 1 347 ? -12.590 6.611 0.455 1.00 98.44 347 ILE A O 1
ATOM 2663 N N . GLU A 1 348 ? -13.777 8.433 0.965 1.00 98.31 348 GLU A N 1
ATOM 2664 C CA . GLU A 1 348 ? -14.383 7.884 2.187 1.00 98.31 348 GLU A CA 1
ATOM 2665 C C . GLU A 1 348 ? -15.215 6.628 1.918 1.00 98.31 348 GLU A C 1
ATOM 2667 O O . GLU A 1 348 ? -15.097 5.660 2.668 1.00 98.31 348 GLU A O 1
ATOM 2672 N N . ARG A 1 349 ? -15.986 6.578 0.820 1.00 98.25 349 ARG A N 1
ATOM 2673 C CA . ARG A 1 349 ? -16.725 5.360 0.437 1.00 98.25 349 ARG A CA 1
ATOM 2674 C C . ARG A 1 349 ? -15.811 4.167 0.171 1.00 98.25 349 ARG A C 1
ATOM 2676 O O . ARG A 1 349 ? -16.192 3.054 0.503 1.00 98.25 349 ARG A O 1
ATOM 2683 N N . ALA A 1 350 ? -14.613 4.376 -0.379 1.00 98.31 350 ALA A N 1
ATOM 2684 C CA . ALA A 1 350 ? -13.675 3.280 -0.629 1.00 98.31 350 ALA A CA 1
ATOM 2685 C C . ALA A 1 350 ? -13.189 2.597 0.665 1.00 98.31 350 ALA A C 1
ATOM 2687 O O . ALA A 1 350 ? -12.795 1.441 0.610 1.00 98.31 350 ALA A O 1
ATOM 2688 N N . TYR A 1 351 ? -13.241 3.281 1.814 1.00 98.44 351 TYR A N 1
ATOM 2689 C CA . TYR A 1 351 ? -12.838 2.733 3.118 1.00 98.44 351 TYR A CA 1
ATOM 2690 C C . TYR A 1 351 ? -14.033 2.431 4.042 1.00 98.44 351 TYR A C 1
ATOM 2692 O O . TYR A 1 351 ? -13.849 1.880 5.120 1.00 98.44 351 TYR A O 1
ATOM 2700 N N . ASN A 1 352 ? -15.255 2.758 3.611 1.00 98.19 352 ASN A N 1
ATOM 2701 C CA . ASN A 1 352 ? -16.511 2.484 4.308 1.00 98.19 352 ASN A CA 1
ATOM 2702 C C . ASN A 1 352 ? -17.487 1.810 3.321 1.00 98.19 352 ASN A C 1
ATOM 2704 O O . ASN A 1 352 ? -18.536 2.369 2.990 1.00 98.19 352 ASN A O 1
ATOM 2708 N N . ASP A 1 353 ? -17.103 0.647 2.786 1.00 98.38 353 ASP A N 1
ATOM 2709 C CA . ASP A 1 353 ? -17.906 -0.090 1.805 1.00 98.38 353 ASP A CA 1
ATOM 2710 C C . ASP A 1 353 ? -19.240 -0.577 2.398 1.00 98.38 353 ASP A C 1
ATOM 2712 O O . ASP A 1 353 ? -19.318 -0.994 3.557 1.00 98.38 353 ASP A O 1
ATOM 2716 N N . ALA A 1 354 ? -20.303 -0.568 1.592 1.00 97.94 354 ALA A N 1
ATOM 2717 C CA . ALA A 1 354 ? -21.652 -0.903 2.050 1.00 97.94 354 ALA A CA 1
ATOM 2718 C C . ALA A 1 354 ? -21.835 -2.386 2.439 1.00 97.94 354 ALA A C 1
ATOM 2720 O O . ALA A 1 354 ? -22.865 -2.746 3.013 1.00 97.94 354 ALA A O 1
ATOM 2721 N N . ALA A 1 355 ? -20.858 -3.247 2.135 1.00 97.75 355 ALA A N 1
ATOM 2722 C CA . ALA A 1 355 ? -20.831 -4.653 2.533 1.00 97.75 355 ALA A CA 1
ATOM 2723 C C . ALA A 1 355 ? -20.080 -4.897 3.862 1.00 97.75 355 ALA A C 1
ATOM 2725 O O . ALA A 1 355 ? -20.078 -6.026 4.356 1.00 97.75 355 ALA A O 1
ATOM 2726 N N . GLY A 1 356 ? -19.468 -3.863 4.454 1.00 98.06 356 GLY A N 1
ATOM 2727 C CA . GLY A 1 356 ? -18.752 -3.933 5.729 1.00 98.06 356 GLY A CA 1
ATOM 2728 C C . GLY A 1 356 ? -17.426 -4.700 5.685 1.00 98.06 356 GLY A C 1
ATOM 2729 O O . GLY A 1 356 ? -16.900 -5.060 6.740 1.00 98.06 356 GLY A O 1
ATOM 2730 N N . VAL A 1 357 ? -16.860 -4.965 4.504 1.00 98.56 357 VAL A N 1
ATOM 2731 C CA . VAL A 1 357 ? -15.637 -5.776 4.360 1.00 98.56 357 VAL A CA 1
ATOM 2732 C C . VAL A 1 357 ? -14.424 -5.056 4.951 1.00 98.56 357 VAL A C 1
ATOM 2734 O O . VAL A 1 357 ? -13.607 -5.678 5.628 1.00 98.56 357 VAL A O 1
ATOM 2737 N N . THR A 1 358 ? -14.337 -3.736 4.787 1.00 98.38 358 THR A N 1
ATOM 2738 C CA . THR A 1 358 ? -13.274 -2.899 5.371 1.00 98.38 358 THR A CA 1
ATOM 2739 C C . THR A 1 358 ? -13.409 -2.787 6.895 1.00 98.38 358 THR A C 1
ATOM 2741 O O . THR A 1 358 ? -12.407 -2.717 7.615 1.00 98.38 358 THR A O 1
ATOM 2744 N N . ALA A 1 359 ? -14.635 -2.876 7.423 1.00 98.56 359 ALA A N 1
ATOM 2745 C CA . ALA A 1 359 ? -14.877 -2.992 8.859 1.00 98.56 359 ALA A CA 1
ATOM 2746 C C . ALA A 1 359 ? -14.416 -4.355 9.409 1.00 98.56 359 ALA A C 1
ATOM 2748 O O . ALA A 1 359 ? -13.728 -4.395 10.432 1.00 98.56 359 ALA A O 1
ATOM 2749 N N . GLU A 1 360 ? -14.712 -5.455 8.702 1.00 98.50 360 GLU A N 1
ATOM 2750 C CA . GLU A 1 360 ? -14.216 -6.803 9.027 1.00 98.50 360 GLU A CA 1
ATOM 2751 C C . GLU A 1 360 ? -12.675 -6.867 8.976 1.00 98.50 360 GLU A C 1
ATOM 2753 O O . GLU A 1 360 ? -12.041 -7.408 9.884 1.00 98.50 360 GLU A O 1
ATOM 2758 N N . PHE A 1 361 ? -12.062 -6.268 7.949 1.00 98.38 361 PHE A N 1
ATOM 2759 C CA . PHE A 1 361 ? -10.609 -6.183 7.765 1.00 98.38 361 PHE A CA 1
ATOM 2760 C C . PHE A 1 361 ? -9.920 -5.416 8.896 1.00 98.38 361 PHE A C 1
ATOM 2762 O O . PHE A 1 361 ? -8.946 -5.911 9.460 1.00 98.38 361 PHE A O 1
ATOM 2769 N N . ASN A 1 362 ? -10.457 -4.258 9.291 1.00 98.50 362 ASN A N 1
ATOM 2770 C CA . ASN A 1 362 ? -9.900 -3.483 10.398 1.00 98.50 362 ASN A CA 1
ATOM 2771 C C . ASN A 1 362 ? -10.012 -4.265 11.727 1.00 98.50 362 ASN A C 1
ATOM 2773 O O . ASN A 1 362 ? -9.016 -4.468 12.425 1.00 98.50 362 ASN A O 1
ATOM 2777 N N . ARG A 1 363 ? -11.198 -4.823 12.031 1.00 98.62 363 ARG A N 1
ATOM 2778 C CA . ARG A 1 363 ? -11.434 -5.685 13.211 1.00 98.62 363 ARG A CA 1
ATOM 2779 C C . ARG A 1 363 ? -10.557 -6.948 13.237 1.00 98.62 363 ARG A C 1
ATOM 2781 O O . ARG A 1 363 ? -10.239 -7.439 14.324 1.00 98.62 363 ARG A O 1
ATOM 2788 N N . ASN A 1 364 ? -10.103 -7.457 12.085 1.00 98.38 364 ASN A N 1
ATOM 2789 C CA . ASN A 1 364 ? -9.191 -8.607 12.018 1.00 98.38 364 ASN A CA 1
ATOM 2790 C C . ASN A 1 364 ? -7.884 -8.383 12.798 1.00 98.38 364 ASN A C 1
ATOM 2792 O O . ASN A 1 364 ? -7.319 -9.351 13.303 1.00 98.38 364 ASN A O 1
ATOM 2796 N N . LEU A 1 365 ? -7.435 -7.134 12.972 1.00 97.94 365 LEU A N 1
ATOM 2797 C CA . LEU A 1 365 ? -6.277 -6.806 13.809 1.00 97.94 365 LEU A CA 1
ATOM 2798 C C . LEU A 1 365 ? -6.448 -7.293 15.258 1.00 97.94 365 LEU A C 1
ATOM 2800 O O . LEU A 1 365 ? -5.540 -7.909 15.819 1.00 97.94 365 LEU A O 1
ATOM 2804 N N . LEU A 1 366 ? -7.630 -7.081 15.843 1.00 98.44 366 LEU A N 1
ATOM 2805 C CA . LEU A 1 366 ? -7.939 -7.510 17.209 1.00 98.44 366 LEU A CA 1
ATOM 2806 C C . LEU A 1 366 ? -8.135 -9.030 17.274 1.00 98.44 366 LEU A C 1
ATOM 2808 O O . LEU A 1 366 ? -7.604 -9.689 18.166 1.00 98.44 366 LEU A O 1
ATOM 2812 N N . HIS A 1 367 ? -8.784 -9.628 16.267 1.00 98.19 367 HIS A N 1
ATOM 2813 C CA . HIS A 1 367 ? -8.845 -11.089 16.148 1.00 98.19 367 HIS A CA 1
ATOM 2814 C C . HIS A 1 367 ? -7.450 -11.733 15.998 1.00 98.19 367 HIS A C 1
ATOM 2816 O O . HIS A 1 367 ? -7.241 -12.843 16.492 1.00 98.19 367 HIS A O 1
ATOM 2822 N N . ARG A 1 368 ? -6.485 -11.077 15.332 1.00 96.88 368 ARG A N 1
ATOM 2823 C CA . ARG A 1 368 ? -5.080 -11.519 15.254 1.00 96.88 368 ARG A CA 1
ATOM 2824 C C . ARG A 1 368 ? -4.399 -11.395 16.617 1.00 96.88 368 ARG A C 1
ATOM 2826 O O . ARG A 1 368 ? -3.757 -12.355 17.038 1.00 96.88 368 ARG A O 1
ATOM 2833 N N . ALA A 1 369 ? -4.578 -10.274 17.319 1.00 97.75 369 ALA A N 1
ATOM 2834 C CA . ALA A 1 369 ? -4.035 -10.067 18.662 1.00 97.75 369 ALA A CA 1
ATOM 2835 C C . ALA A 1 369 ? -4.540 -11.132 19.653 1.00 97.75 369 ALA A C 1
ATOM 2837 O O . ALA A 1 369 ? -3.723 -11.791 20.296 1.00 97.75 369 ALA A O 1
ATOM 2838 N N . ASN A 1 370 ? -5.853 -11.392 19.706 1.00 98.19 370 ASN A N 1
ATOM 2839 C CA . ASN A 1 370 ? -6.420 -12.417 20.590 1.00 98.19 370 ASN A CA 1
ATOM 2840 C C . ASN A 1 370 ? -5.827 -13.806 20.293 1.00 98.19 370 ASN A C 1
ATOM 2842 O O . ASN A 1 370 ? -5.367 -14.503 21.194 1.00 98.19 370 ASN A O 1
ATOM 2846 N N . ARG A 1 371 ? -5.753 -14.182 19.008 1.00 96.56 371 ARG A N 1
ATOM 2847 C CA . ARG A 1 371 ? -5.236 -15.487 18.558 1.00 96.56 371 ARG A CA 1
ATOM 2848 C C . ARG A 1 371 ? -3.733 -15.693 18.761 1.00 96.56 371 ARG A C 1
ATOM 2850 O O . ARG A 1 371 ? -3.330 -16.814 19.048 1.00 96.56 371 ARG A O 1
ATOM 2857 N N . GLN A 1 372 ? -2.904 -14.674 18.524 1.00 95.25 372 GLN A N 1
ATOM 2858 C CA . GLN A 1 372 ? -1.439 -14.822 18.493 1.00 95.25 372 GLN A CA 1
ATOM 2859 C C . GLN A 1 372 ? -0.737 -14.338 19.766 1.00 95.25 372 GLN A C 1
ATOM 2861 O O . GLN A 1 372 ? 0.361 -14.806 20.057 1.00 95.25 372 GLN A O 1
ATOM 2866 N N . LEU A 1 373 ? -1.338 -13.401 20.505 1.00 96.69 373 LEU A N 1
ATOM 2867 C CA . LEU A 1 373 ? -0.731 -12.764 21.681 1.00 96.69 373 LEU A CA 1
ATOM 2868 C C . LEU A 1 373 ? -1.412 -13.158 23.000 1.00 96.69 373 LEU A C 1
ATOM 2870 O O . LEU A 1 373 ? -0.946 -12.743 24.060 1.00 96.69 373 LEU A O 1
ATOM 2874 N N . GLY A 1 374 ? -2.501 -13.934 22.940 1.00 96.50 374 GLY A N 1
ATOM 2875 C CA . GLY A 1 374 ? -3.327 -14.258 24.104 1.00 96.50 374 GLY A CA 1
ATOM 2876 C C . GLY A 1 374 ? -4.100 -13.051 24.638 1.00 96.50 374 GLY A C 1
ATOM 2877 O O . GLY A 1 374 ? -4.299 -12.955 25.846 1.00 96.50 374 GLY A O 1
ATOM 2878 N N . ALA A 1 375 ? -4.469 -12.116 23.756 1.00 98.06 375 ALA A N 1
ATOM 2879 C CA . ALA A 1 375 ? -5.285 -10.960 24.115 1.00 98.06 375 ALA A CA 1
ATOM 2880 C C . ALA A 1 375 ? -6.778 -11.319 24.263 1.00 98.06 375 ALA A C 1
ATOM 2882 O O . ALA A 1 375 ? -7.254 -12.319 23.720 1.00 98.06 375 ALA A O 1
ATOM 2883 N N . ASP A 1 376 ? -7.514 -10.478 24.982 1.00 98.12 376 ASP A N 1
ATOM 2884 C CA . ASP A 1 376 ? -8.915 -10.666 25.377 1.00 98.12 376 ASP A CA 1
ATOM 2885 C C . ASP A 1 376 ? -9.840 -9.527 24.886 1.00 98.12 376 ASP A C 1
ATOM 2887 O O . ASP A 1 376 ? -10.901 -9.305 25.465 1.00 98.12 376 ASP A O 1
ATOM 2891 N N . PHE A 1 377 ? -9.477 -8.828 23.796 1.00 98.50 377 PHE A N 1
ATOM 2892 C CA . PHE A 1 377 ? -10.306 -7.765 23.201 1.00 98.50 377 PHE A CA 1
ATOM 2893 C C . PHE A 1 377 ? -11.737 -8.258 22.917 1.00 98.50 377 PHE A C 1
ATOM 2895 O O . PHE A 1 377 ? -11.908 -9.224 22.161 1.00 98.50 377 PHE A O 1
ATOM 2902 N N . ASP A 1 378 ? -12.753 -7.535 23.401 1.00 98.44 378 ASP A N 1
ATOM 2903 C CA . ASP A 1 378 ? -14.127 -7.672 22.906 1.00 98.44 378 ASP A CA 1
ATOM 2904 C C . ASP A 1 378 ? -14.231 -6.960 21.551 1.00 98.44 378 ASP A C 1
ATOM 2906 O O . ASP A 1 378 ? -14.464 -5.755 21.458 1.00 98.44 378 ASP A O 1
ATOM 2910 N N . VAL A 1 379 ? -13.982 -7.715 20.478 1.00 98.44 379 VAL A N 1
ATOM 2911 C CA . VAL A 1 379 ? -13.880 -7.180 19.111 1.00 98.44 379 VAL A CA 1
ATOM 2912 C C . VAL A 1 379 ? -15.217 -6.636 18.595 1.00 98.44 379 VAL A C 1
ATOM 2914 O O . VAL A 1 379 ? -15.222 -5.716 17.773 1.00 98.44 379 VAL A O 1
ATOM 2917 N N . ASP A 1 380 ? -16.348 -7.150 19.083 1.00 98.12 380 ASP A N 1
ATOM 2918 C CA . ASP A 1 380 ? -17.665 -6.656 18.677 1.00 98.12 380 ASP A CA 1
ATOM 2919 C C . ASP A 1 380 ? -18.015 -5.321 19.342 1.00 98.12 380 ASP A C 1
ATOM 2921 O O . ASP A 1 380 ? -18.722 -4.511 18.734 1.00 98.12 380 ASP A O 1
ATOM 2925 N N . ALA A 1 381 ? -17.417 -5.026 20.501 1.00 98.31 381 ALA A N 1
ATOM 2926 C CA . ALA A 1 381 ? -17.465 -3.716 21.143 1.00 98.31 381 ALA A CA 1
ATOM 2927 C C . ALA A 1 381 ? -16.591 -2.630 20.470 1.00 98.31 381 ALA A C 1
ATOM 2929 O O . ALA A 1 381 ? -16.605 -1.491 20.936 1.00 98.31 381 ALA A O 1
ATOM 2930 N N . PHE A 1 382 ? -15.866 -2.919 19.378 1.00 98.69 382 PHE A N 1
ATOM 2931 C CA . PHE A 1 382 ? -15.143 -1.905 18.588 1.00 98.69 382 PHE A CA 1
ATOM 2932 C C . PHE A 1 382 ? -15.841 -1.585 17.260 1.00 98.69 382 PHE A C 1
ATOM 2934 O O . PHE A 1 382 ? -15.957 -2.433 16.375 1.00 98.69 382 PHE A O 1
ATOM 2941 N N . GLU A 1 383 ? -16.257 -0.338 17.067 1.00 98.56 383 GLU A N 1
ATOM 2942 C CA . GLU A 1 383 ? -16.810 0.153 15.798 1.00 98.56 383 GLU A CA 1
ATOM 2943 C C . GLU A 1 383 ? -15.688 0.570 14.832 1.00 98.56 383 GLU A C 1
ATOM 2945 O O . GLU A 1 383 ? -14.693 1.164 15.247 1.00 98.56 383 GLU A O 1
ATOM 2950 N N . HIS A 1 384 ? -15.833 0.259 13.541 1.00 98.69 384 HIS A N 1
ATOM 2951 C CA . HIS A 1 384 ? -14.928 0.761 12.504 1.00 98.69 384 HIS A CA 1
ATOM 2952 C C . HIS A 1 384 ? -15.269 2.217 12.173 1.00 98.69 384 HIS A C 1
ATOM 2954 O O . HIS A 1 384 ? -16.430 2.534 11.926 1.00 98.69 384 HIS A O 1
ATOM 2960 N N . LEU A 1 385 ? -14.252 3.072 12.066 1.00 98.31 385 LEU A N 1
ATOM 2961 C CA . LEU A 1 385 ? -14.404 4.441 11.580 1.00 98.31 385 LEU A CA 1
ATOM 2962 C C . LEU A 1 385 ? -13.250 4.812 10.641 1.00 98.31 385 LEU A C 1
ATOM 2964 O O . LEU A 1 385 ? -12.107 4.864 11.088 1.00 98.31 385 LEU A O 1
ATOM 2968 N N . ALA A 1 386 ? -13.541 5.137 9.379 1.00 98.12 386 ALA A N 1
ATOM 2969 C CA . ALA A 1 386 ? -12.574 5.725 8.450 1.00 98.12 386 ALA A CA 1
ATOM 2970 C C . ALA A 1 386 ? -13.063 7.093 7.947 1.00 98.12 386 ALA A C 1
ATOM 2972 O O . ALA A 1 386 ? -14.162 7.200 7.404 1.00 98.12 386 ALA A O 1
ATOM 2973 N N . GLN A 1 387 ? -12.252 8.140 8.123 1.00 97.88 387 GLN A N 1
ATOM 2974 C CA . GLN A 1 387 ? -12.587 9.530 7.761 1.00 97.88 387 GLN A CA 1
ATOM 2975 C C . GLN A 1 387 ? -11.494 10.159 6.892 1.00 97.88 387 GLN A C 1
ATOM 2977 O O . GLN A 1 387 ? -10.312 9.863 7.078 1.00 97.88 387 GLN A O 1
ATOM 2982 N N . TYR A 1 388 ? -11.858 11.050 5.962 1.00 98.38 388 TYR A N 1
ATOM 2983 C CA . TYR A 1 388 ? -10.882 11.770 5.142 1.00 98.38 388 TYR A CA 1
ATOM 2984 C C . TYR A 1 388 ? -10.464 13.095 5.787 1.00 98.38 388 TYR A C 1
ATOM 2986 O O . TYR A 1 388 ? -11.142 14.122 5.701 1.00 98.38 388 TYR A O 1
ATOM 2994 N N . ASN A 1 389 ? -9.275 13.091 6.383 1.00 97.69 389 ASN A N 1
ATOM 2995 C CA . ASN A 1 389 ? -8.605 14.277 6.891 1.00 97.69 389 ASN A CA 1
ATOM 2996 C C . ASN A 1 389 ? -8.062 15.109 5.715 1.00 97.69 389 ASN A C 1
ATOM 2998 O O . ASN A 1 389 ? -6.891 15.022 5.333 1.00 97.69 389 ASN A O 1
ATOM 3002 N N . GLN A 1 390 ? -8.948 15.903 5.107 1.00 95.31 390 GLN A N 1
ATOM 3003 C CA . GLN A 1 390 ? -8.654 16.721 3.928 1.00 95.31 390 GLN A CA 1
ATOM 3004 C C . GLN A 1 390 ? -7.456 17.681 4.108 1.00 95.31 390 GLN A C 1
ATOM 3006 O O . GLN A 1 390 ? -6.668 17.769 3.166 1.00 95.31 390 GLN A O 1
ATOM 3011 N N . PRO A 1 391 ? -7.242 18.352 5.265 1.00 95.38 391 PRO A N 1
ATOM 3012 C CA . PRO A 1 391 ? -6.049 19.179 5.488 1.00 95.38 391 PRO A CA 1
ATOM 3013 C C . PRO A 1 391 ? -4.718 18.415 5.441 1.00 95.38 391 PRO A C 1
ATOM 3015 O O . PRO A 1 391 ? -3.724 18.964 4.973 1.00 95.38 391 PRO A O 1
ATOM 3018 N N . LEU A 1 392 ? -4.679 17.158 5.901 1.00 95.69 392 LEU A N 1
ATOM 3019 C CA . LEU A 1 392 ? -3.483 16.304 5.812 1.00 95.69 392 LEU A CA 1
ATOM 3020 C C . LEU A 1 392 ? -3.399 15.521 4.488 1.00 95.69 392 LEU A C 1
ATOM 3022 O O . LEU A 1 392 ? -2.329 15.013 4.129 1.00 95.69 392 LEU A O 1
ATOM 3026 N N . GLY A 1 393 ? -4.519 15.443 3.762 1.00 97.19 393 GLY A N 1
ATOM 3027 C CA . GLY A 1 393 ? -4.673 14.713 2.510 1.00 97.19 393 GLY A CA 1
ATOM 3028 C C . GLY A 1 393 ? -4.646 13.201 2.709 1.00 97.19 393 GLY A C 1
ATOM 3029 O O . GLY A 1 393 ? -3.919 12.521 1.993 1.00 97.19 393 GLY A O 1
ATOM 3030 N N . ARG A 1 394 ? -5.356 12.659 3.709 1.00 97.94 394 ARG A N 1
ATOM 3031 C CA . ARG A 1 394 ? -5.333 11.215 4.011 1.00 97.94 394 ARG A CA 1
ATOM 3032 C C . ARG A 1 394 ? -6.642 10.678 4.569 1.00 97.94 394 ARG A C 1
ATOM 3034 O O . ARG A 1 394 ? -7.360 11.401 5.251 1.00 97.94 394 ARG A O 1
ATOM 3041 N N . ILE A 1 395 ? -6.901 9.393 4.344 1.00 98.38 395 ILE A N 1
ATOM 3042 C CA . ILE A 1 395 ? -7.799 8.621 5.211 1.00 98.38 395 ILE A CA 1
ATOM 3043 C C . ILE A 1 395 ? -7.096 8.363 6.545 1.00 98.38 395 ILE A C 1
ATOM 3045 O O . ILE A 1 395 ? -5.886 8.122 6.579 1.00 98.38 395 ILE A O 1
ATOM 3049 N N . GLU A 1 396 ? -7.859 8.401 7.629 1.00 98.06 396 GLU A N 1
ATOM 3050 C CA . GLU A 1 396 ? -7.460 7.961 8.962 1.00 98.06 396 GLU A CA 1
ATOM 3051 C C . GLU A 1 396 ? -8.461 6.894 9.421 1.00 98.06 396 GLU A C 1
ATOM 3053 O O . GLU A 1 396 ? -9.659 7.177 9.503 1.00 98.06 396 GLU A O 1
ATOM 3058 N N . SER A 1 397 ? -7.980 5.670 9.666 1.00 98.19 397 SER A N 1
ATOM 3059 C CA . SER A 1 397 ? -8.816 4.520 10.041 1.00 98.19 397 SER A CA 1
ATOM 3060 C C . SER A 1 397 ? -8.617 4.165 11.512 1.00 98.19 397 SER A C 1
ATOM 3062 O O . SER A 1 397 ? -7.484 4.088 12.003 1.00 98.19 397 SER A O 1
ATOM 3064 N N . TYR A 1 398 ? -9.728 3.914 12.198 1.00 98.62 398 TYR A N 1
ATOM 3065 C CA . TYR A 1 398 ? -9.799 3.694 13.636 1.00 98.62 398 TYR A CA 1
ATOM 3066 C C . TYR A 1 398 ? -10.700 2.511 13.995 1.00 98.62 398 TYR A C 1
ATOM 3068 O O . TYR A 1 398 ? -11.621 2.153 13.256 1.00 98.62 398 TYR A O 1
ATOM 3076 N N . LEU A 1 399 ? -10.454 1.950 15.177 1.00 98.75 399 LEU A N 1
ATOM 3077 C CA . LEU A 1 399 ? -11.388 1.104 15.913 1.00 98.75 399 LEU A CA 1
ATOM 3078 C C . LEU A 1 399 ? -11.787 1.836 17.200 1.00 98.75 399 LEU A C 1
ATOM 3080 O O . LEU A 1 399 ? -10.928 2.138 18.027 1.00 98.75 399 LEU A O 1
ATOM 3084 N N . VAL A 1 400 ? -13.073 2.147 17.362 1.00 98.75 400 VAL A N 1
ATOM 3085 C CA . VAL A 1 400 ? -13.600 2.970 18.464 1.00 98.75 400 VAL A CA 1
ATOM 3086 C C . VAL A 1 400 ? -14.344 2.091 19.465 1.00 98.75 400 VAL A C 1
ATOM 3088 O O . VAL A 1 400 ? -15.352 1.478 19.111 1.00 98.75 400 VAL A O 1
ATOM 3091 N N . SER A 1 401 ? -13.866 2.032 20.712 1.00 98.62 401 SER A N 1
ATOM 3092 C CA . SER A 1 401 ? -14.512 1.248 21.773 1.00 98.62 401 SER A CA 1
ATOM 3093 C C . SER A 1 401 ? -15.870 1.852 22.132 1.00 98.62 401 SER A C 1
ATOM 3095 O O . SER A 1 401 ? -15.960 3.023 22.491 1.00 98.62 401 SER A O 1
ATOM 3097 N N . GLN A 1 402 ? -16.936 1.059 22.066 1.00 98.56 402 GLN A N 1
ATOM 3098 C CA . GLN A 1 402 ? -18.307 1.484 22.378 1.00 98.56 402 GLN A CA 1
ATOM 3099 C C . GLN A 1 402 ? -18.608 1.466 23.887 1.00 98.56 402 GLN A C 1
ATOM 3101 O O . GLN A 1 402 ? -19.561 2.092 24.349 1.00 98.56 402 GLN A O 1
ATOM 3106 N N . CYS A 1 403 ? -17.778 0.774 24.667 1.00 98.25 403 CYS A N 1
ATOM 3107 C CA . CYS A 1 403 ? -17.862 0.651 26.119 1.00 98.25 403 CYS A CA 1
ATOM 3108 C C . CYS A 1 403 ? -16.516 0.989 26.786 1.00 98.25 403 CYS A C 1
ATOM 3110 O O . CYS A 1 403 ? -15.499 1.172 26.113 1.00 98.25 403 CYS A O 1
ATOM 3112 N N . GLU A 1 404 ? -16.509 1.062 28.117 1.00 98.25 404 GLU A N 1
ATOM 3113 C CA . GLU A 1 404 ? -15.266 0.942 28.880 1.00 98.25 404 GLU A CA 1
ATOM 3114 C C . GLU A 1 404 ? -14.856 -0.538 28.928 1.00 98.25 404 GLU A C 1
ATOM 3116 O O . GLU A 1 404 ? -15.669 -1.385 29.301 1.00 98.25 404 GLU A O 1
ATOM 3121 N N . GLN A 1 405 ? -13.613 -0.852 28.556 1.00 96.50 405 GLN A N 1
ATOM 3122 C CA . GLN A 1 405 ? -13.074 -2.215 28.616 1.00 96.50 405 GLN A CA 1
ATOM 3123 C C . GLN A 1 405 ? -11.592 -2.232 29.017 1.00 96.50 405 GLN A C 1
ATOM 3125 O O . GLN A 1 405 ? -10.830 -1.312 28.710 1.00 96.50 405 GLN A O 1
ATOM 3130 N N . GLN A 1 406 ? -11.177 -3.294 29.712 1.00 97.88 406 GLN A N 1
ATOM 3131 C CA . GLN A 1 406 ? -9.780 -3.570 30.054 1.00 97.88 406 GLN A CA 1
ATOM 3132 C C . GLN A 1 406 ? -9.300 -4.767 29.236 1.00 97.88 406 GLN A C 1
ATOM 3134 O O . GLN A 1 406 ? -9.913 -5.825 29.303 1.00 97.88 406 GLN A O 1
ATOM 3139 N N . VAL A 1 407 ? -8.200 -4.583 28.506 1.00 98.12 407 VAL A N 1
ATOM 3140 C CA . VAL A 1 407 ? -7.585 -5.599 27.646 1.00 98.12 407 VAL A CA 1
ATOM 3141 C C . VAL A 1 407 ? -6.260 -6.054 28.258 1.00 98.12 407 VAL A C 1
ATOM 3143 O O . VAL A 1 407 ? -5.392 -5.226 28.545 1.00 98.12 407 VAL A O 1
ATOM 3146 N N . SER A 1 408 ? -6.092 -7.357 28.445 1.00 98.19 408 SER A N 1
ATOM 3147 C CA . SER A 1 408 ? -4.908 -8.035 28.978 1.00 98.19 408 SER A CA 1
ATOM 3148 C C . SER A 1 408 ? -4.079 -8.644 27.843 1.00 98.19 408 SER A C 1
ATOM 3150 O O . SER A 1 408 ? -4.632 -9.233 26.922 1.00 98.19 408 SER A O 1
ATOM 3152 N N . ILE A 1 409 ? -2.744 -8.559 27.899 1.00 96.94 409 ILE A N 1
ATOM 3153 C CA . ILE A 1 409 ? -1.832 -9.218 26.937 1.00 96.94 409 ILE A CA 1
ATOM 3154 C C . ILE A 1 409 ? -0.665 -9.870 27.698 1.00 96.94 409 ILE A C 1
ATOM 3156 O O . ILE A 1 409 ? 0.471 -9.374 27.751 1.00 96.94 409 ILE A O 1
ATOM 3160 N N . GLY A 1 410 ? -0.967 -10.999 28.339 1.00 92.12 410 GLY A N 1
ATOM 3161 C CA . GLY A 1 410 ? -0.139 -11.563 29.404 1.00 92.12 410 GLY A CA 1
ATOM 3162 C C . GLY A 1 410 ? -0.265 -10.714 30.671 1.00 92.12 410 GLY A C 1
ATOM 3163 O O . GLY A 1 410 ? -1.370 -10.453 31.134 1.00 92.12 410 GLY A O 1
ATOM 3164 N N . GLU A 1 411 ? 0.859 -10.262 31.225 1.00 93.25 411 GLU A N 1
ATOM 3165 C CA . GLU A 1 411 ? 0.884 -9.438 32.446 1.00 93.25 411 GLU A CA 1
ATOM 3166 C C . GLU A 1 411 ? 0.480 -7.970 32.209 1.00 93.25 411 GLU A C 1
ATOM 3168 O O . GLU A 1 411 ? 0.045 -7.283 33.133 1.00 93.25 411 GLU A O 1
ATOM 3173 N N . SER A 1 412 ? 0.613 -7.473 30.975 1.00 97.38 412 SER A N 1
ATOM 3174 C CA . SER A 1 412 ? 0.271 -6.094 30.610 1.00 97.38 412 SER A CA 1
ATOM 3175 C C . SER A 1 412 ? -1.241 -5.905 30.505 1.00 97.38 412 SER A C 1
ATOM 3177 O O . SER A 1 412 ? -1.924 -6.761 29.945 1.00 97.38 412 SER A O 1
ATOM 3179 N N . ARG A 1 413 ? -1.758 -4.766 30.980 1.00 97.81 413 ARG A N 1
ATOM 3180 C CA . ARG A 1 413 ? -3.177 -4.398 30.868 1.00 97.81 413 ARG A CA 1
ATOM 3181 C C . ARG A 1 413 ? -3.347 -2.979 30.344 1.00 97.81 413 ARG A C 1
ATOM 3183 O O . ARG A 1 413 ? -2.616 -2.081 30.753 1.00 97.81 413 ARG A O 1
ATOM 3190 N N . PHE A 1 414 ? -4.350 -2.781 29.498 1.00 98.25 414 PHE A N 1
ATOM 3191 C CA . PHE A 1 414 ? -4.650 -1.515 28.837 1.00 98.25 414 PHE A CA 1
ATOM 3192 C C . PHE A 1 414 ? -6.131 -1.185 29.011 1.00 98.25 414 PHE A C 1
ATOM 3194 O O . PHE A 1 414 ? -6.987 -2.029 28.762 1.00 98.25 414 PHE A O 1
ATOM 3201 N N . GLN A 1 415 ? -6.444 0.034 29.444 1.00 98.00 415 GLN A N 1
ATOM 3202 C CA . GLN A 1 415 ? -7.824 0.517 29.518 1.00 98.00 415 GLN A CA 1
ATOM 3203 C C . GLN A 1 415 ? -8.206 1.232 28.222 1.00 98.00 415 GLN A C 1
ATOM 3205 O O . GLN A 1 415 ? -7.400 1.990 27.674 1.00 98.00 415 GLN A O 1
ATOM 3210 N N . PHE A 1 416 ? -9.439 1.008 27.781 1.00 98.56 416 PHE A N 1
ATOM 3211 C CA . PHE A 1 416 ? -10.143 1.789 26.772 1.00 98.56 416 PHE A CA 1
ATOM 3212 C C . PHE A 1 416 ? -11.378 2.418 27.409 1.00 98.56 416 PHE A C 1
ATOM 3214 O O . PHE A 1 416 ? -12.177 1.719 28.031 1.00 98.56 416 PHE A O 1
ATOM 3221 N N . SER A 1 417 ? -11.551 3.721 27.221 1.00 98.38 417 SER A N 1
ATOM 3222 C CA . SER A 1 417 ? -12.775 4.439 27.584 1.00 98.38 417 SER A CA 1
ATOM 3223 C C . SER A 1 417 ? -13.857 4.240 26.516 1.00 98.38 417 SER A C 1
ATOM 3225 O O . SER A 1 417 ? -13.549 4.032 25.341 1.00 98.38 417 SER A O 1
ATOM 3227 N N . ALA A 1 418 ? -15.132 4.401 26.879 1.00 98.19 418 ALA A N 1
ATOM 3228 C CA . ALA A 1 418 ? -16.198 4.499 25.880 1.00 98.19 418 ALA A CA 1
ATOM 3229 C C . ALA A 1 418 ? -15.974 5.734 24.980 1.00 98.19 418 ALA A C 1
ATOM 3231 O O . ALA A 1 418 ? -15.808 6.853 25.471 1.00 98.19 418 ALA A O 1
ATOM 3232 N N . GLY A 1 419 ? -15.960 5.525 23.664 1.00 98.19 419 GLY A N 1
ATOM 3233 C CA . GLY A 1 419 ? -15.585 6.512 22.649 1.00 98.19 419 GLY A CA 1
ATOM 3234 C C . GLY A 1 419 ? -14.077 6.630 22.383 1.00 98.19 419 GLY A C 1
ATOM 3235 O O . GLY A 1 419 ? -13.679 7.488 21.596 1.00 98.19 419 GLY A O 1
ATOM 3236 N N . GLU A 1 420 ? -13.223 5.813 23.010 1.00 98.38 420 GLU A N 1
ATOM 3237 C CA . GLU A 1 420 ? -11.776 5.861 22.777 1.00 98.38 420 GLU A CA 1
ATOM 3238 C C . GLU A 1 420 ? -11.379 5.141 21.481 1.00 98.38 420 GLU A C 1
ATOM 3240 O O . GLU A 1 420 ? -11.774 3.999 21.235 1.00 98.38 420 GLU A O 1
ATOM 3245 N N . ALA A 1 421 ? -10.571 5.815 20.659 1.00 98.19 421 ALA A N 1
ATOM 3246 C CA . ALA A 1 421 ? -10.146 5.338 19.351 1.00 98.19 421 ALA A CA 1
ATOM 3247 C C . ALA A 1 421 ? -8.726 4.748 19.378 1.00 98.19 421 ALA A C 1
ATOM 3249 O O . ALA A 1 421 ? -7.758 5.429 19.720 1.00 98.19 421 ALA A O 1
ATOM 3250 N N . LEU A 1 422 ? -8.599 3.502 18.925 1.00 98.56 422 LEU A N 1
ATOM 3251 C CA . LEU A 1 422 ? -7.345 2.907 18.474 1.00 98.56 422 LEU A CA 1
ATOM 3252 C C . LEU A 1 422 ? -7.111 3.312 17.014 1.00 98.56 422 LEU A C 1
ATOM 3254 O O . LEU A 1 422 ? -7.903 2.949 16.147 1.00 98.56 422 LEU A O 1
ATOM 3258 N N . GLY A 1 423 ? -6.028 4.031 16.720 1.00 98.31 423 GLY A N 1
ATOM 3259 C CA . GLY A 1 423 ? -5.599 4.267 15.339 1.00 98.31 423 GLY A CA 1
ATOM 3260 C C . GLY A 1 423 ? -5.022 2.995 14.716 1.00 98.31 423 GLY A C 1
ATOM 3261 O O . GLY A 1 423 ? -4.178 2.344 15.333 1.00 98.31 423 GLY A O 1
ATOM 3262 N N . THR A 1 424 ? -5.446 2.644 13.502 1.00 97.75 424 THR A N 1
ATOM 3263 C CA . THR A 1 424 ? -5.036 1.388 12.844 1.00 97.75 424 THR A CA 1
ATOM 3264 C C . THR A 1 424 ? -4.423 1.583 11.463 1.00 97.75 424 THR A C 1
ATOM 3266 O O . THR A 1 424 ? -3.554 0.811 11.070 1.00 97.75 424 THR A O 1
ATOM 3269 N N . GLU A 1 425 ? -4.798 2.639 10.737 1.00 96.75 425 GLU A N 1
ATOM 3270 C CA . GLU A 1 425 ? -4.221 2.947 9.426 1.00 96.75 425 GLU A CA 1
ATOM 3271 C C . GLU A 1 425 ? -4.209 4.460 9.147 1.00 96.75 425 GLU A C 1
ATOM 3273 O O . GLU A 1 425 ? -5.014 5.227 9.681 1.00 96.75 425 GLU A O 1
ATOM 3278 N N . TYR A 1 426 ? -3.269 4.899 8.311 1.00 96.88 426 TYR A N 1
ATOM 3279 C CA . TYR A 1 426 ? -3.431 6.098 7.486 1.00 96.88 426 TYR A CA 1
ATOM 3280 C C . TYR A 1 426 ? -3.460 5.659 6.023 1.00 96.88 426 TYR A C 1
ATOM 3282 O O . TYR A 1 426 ? -2.858 4.647 5.695 1.00 96.88 426 TYR A O 1
ATOM 3290 N N . SER A 1 427 ? -4.086 6.421 5.132 1.00 97.81 427 SER A N 1
ATOM 3291 C CA . SER A 1 427 ? -3.830 6.274 3.698 1.00 97.81 427 SER A CA 1
ATOM 3292 C C . SER A 1 427 ? -3.782 7.646 3.038 1.00 97.81 427 SER A C 1
ATOM 3294 O O . SER A 1 427 ? -4.813 8.234 2.700 1.00 97.81 427 SER A O 1
ATOM 3296 N N . HIS A 1 428 ? -2.571 8.194 2.932 1.00 98.25 428 HIS A N 1
ATOM 3297 C CA . HIS A 1 428 ? -2.273 9.454 2.262 1.00 98.25 428 HIS A CA 1
ATOM 3298 C C . HIS A 1 428 ? -2.612 9.390 0.768 1.00 98.25 428 HIS A C 1
ATOM 3300 O O . HIS A 1 428 ? -2.453 8.359 0.113 1.00 98.25 428 HIS A O 1
ATOM 3306 N N . LYS A 1 429 ? -3.105 10.519 0.257 1.00 98.38 429 LYS A N 1
ATOM 3307 C CA . LYS A 1 429 ? -3.552 10.747 -1.115 1.00 98.38 429 LYS A CA 1
ATOM 3308 C C . LYS A 1 429 ? -2.764 11.919 -1.684 1.00 98.38 429 LYS A C 1
ATOM 3310 O O . LYS A 1 429 ? -2.628 12.952 -1.028 1.00 98.38 429 LYS A O 1
ATOM 3315 N N . TYR A 1 430 ? -2.242 11.755 -2.890 1.00 98.31 430 TYR A N 1
ATOM 3316 C CA . TYR A 1 430 ? -1.192 12.616 -3.432 1.00 98.31 430 TYR A CA 1
ATOM 3317 C C . TYR A 1 430 ? -1.721 13.533 -4.542 1.00 98.31 430 TYR A C 1
ATOM 3319 O O . TYR A 1 430 ? -2.672 13.207 -5.248 1.00 98.31 430 TYR A O 1
ATOM 3327 N N . ASP A 1 431 ? -1.108 14.696 -4.710 1.00 97.38 431 ASP A N 1
ATOM 3328 C CA . ASP A 1 431 ? -1.170 15.467 -5.954 1.00 97.38 431 ASP A CA 1
ATOM 3329 C C . ASP A 1 431 ? 0.234 15.538 -6.569 1.00 97.38 431 ASP A C 1
ATOM 3331 O O . ASP A 1 431 ? 1.183 14.965 -6.032 1.00 97.38 431 ASP A O 1
ATOM 3335 N N . LEU A 1 432 ? 0.367 16.194 -7.723 1.00 96.25 432 LEU A N 1
ATOM 3336 C CA . LEU A 1 432 ? 1.644 16.263 -8.433 1.00 96.25 432 LEU A CA 1
ATOM 3337 C C . LEU A 1 432 ? 2.742 16.939 -7.591 1.00 96.25 432 LEU A C 1
ATOM 3339 O O . LEU A 1 432 ? 3.873 16.467 -7.586 1.00 96.25 432 LEU A O 1
ATOM 3343 N N . GLU A 1 433 ? 2.390 17.971 -6.820 1.00 97.12 433 GLU A N 1
ATOM 3344 C CA . GLU A 1 433 ? 3.329 18.712 -5.973 1.00 97.12 433 GLU A CA 1
ATOM 3345 C C . GLU A 1 433 ? 3.810 17.858 -4.782 1.00 97.12 433 GLU A C 1
ATOM 3347 O O . GLU A 1 433 ? 4.990 17.880 -4.431 1.00 97.12 433 GLU A O 1
ATOM 3352 N N . ASP A 1 434 ? 2.924 17.056 -4.176 1.00 97.25 434 ASP A N 1
ATOM 3353 C CA . ASP A 1 434 ? 3.304 16.054 -3.170 1.00 97.25 434 ASP A CA 1
ATOM 3354 C C . ASP A 1 434 ? 4.216 14.953 -3.754 1.00 97.25 434 ASP A C 1
ATOM 3356 O O . ASP A 1 434 ? 5.132 14.497 -3.069 1.00 97.25 434 ASP A O 1
ATOM 3360 N N . ILE A 1 435 ? 4.000 14.533 -5.008 1.00 97.81 435 ILE A N 1
ATOM 3361 C CA . ILE A 1 435 ? 4.822 13.511 -5.687 1.00 97.81 435 ILE A CA 1
ATOM 3362 C C . ILE A 1 435 ? 6.217 14.056 -6.021 1.00 97.81 435 ILE A C 1
ATOM 3364 O O . ILE A 1 435 ? 7.212 13.366 -5.801 1.00 97.81 435 ILE A O 1
ATOM 3368 N N . GLU A 1 436 ? 6.306 15.288 -6.524 1.00 97.44 436 GLU A N 1
ATOM 3369 C CA . GLU A 1 436 ? 7.574 15.961 -6.833 1.00 97.44 436 GLU A CA 1
ATOM 3370 C C . GLU A 1 436 ? 8.414 16.181 -5.566 1.00 97.44 436 GLU A C 1
ATOM 3372 O O . GLU A 1 436 ? 9.608 15.878 -5.560 1.00 97.44 436 GLU A O 1
ATOM 3377 N N . LYS A 1 437 ? 7.787 16.601 -4.456 1.00 96.75 437 LYS A N 1
ATOM 3378 C CA . LYS A 1 437 ? 8.446 16.692 -3.140 1.00 96.75 437 LYS A CA 1
ATOM 3379 C C . LYS A 1 437 ? 8.943 15.336 -2.644 1.00 96.75 437 LYS A C 1
ATOM 3381 O O . LYS A 1 437 ? 10.075 15.248 -2.177 1.00 96.75 437 LYS A O 1
ATOM 3386 N N . LEU A 1 438 ? 8.124 14.287 -2.760 1.00 97.06 438 LEU A N 1
ATOM 3387 C CA . LEU A 1 438 ? 8.490 12.934 -2.332 1.00 97.06 438 LEU A CA 1
ATOM 3388 C C . LEU A 1 438 ? 9.683 12.383 -3.132 1.00 97.06 438 LEU A C 1
ATOM 3390 O O . LEU A 1 438 ? 10.581 11.780 -2.547 1.00 97.06 438 LEU A O 1
ATOM 3394 N N . ALA A 1 439 ? 9.724 12.634 -4.445 1.00 96.44 439 ALA A N 1
ATOM 3395 C CA . ALA A 1 439 ? 10.872 12.298 -5.284 1.00 96.44 439 ALA A CA 1
ATOM 3396 C C . ALA A 1 439 ? 12.133 13.052 -4.824 1.00 96.44 439 ALA A C 1
ATOM 3398 O O . ALA A 1 439 ? 13.151 12.425 -4.516 1.00 96.44 439 ALA A O 1
ATOM 3399 N N . ALA A 1 440 ? 12.041 14.381 -4.693 1.00 95.69 440 ALA A N 1
ATOM 3400 C CA . ALA A 1 440 ? 13.166 15.240 -4.327 1.00 95.69 440 ALA A CA 1
ATOM 3401 C C . ALA A 1 440 ? 13.732 14.912 -2.933 1.00 95.69 440 ALA A C 1
ATOM 3403 O O . ALA A 1 440 ? 14.949 14.870 -2.753 1.00 95.69 440 ALA A O 1
ATOM 3404 N N . ALA A 1 441 ? 12.873 14.594 -1.959 1.00 92.50 441 ALA A N 1
ATOM 3405 C CA . ALA A 1 441 ? 13.275 14.143 -0.625 1.00 92.50 441 ALA A CA 1
ATOM 3406 C C . ALA A 1 441 ? 14.033 12.799 -0.636 1.00 92.50 441 ALA A C 1
ATOM 3408 O O . ALA A 1 441 ? 14.807 12.526 0.286 1.00 92.50 441 ALA A O 1
ATOM 3409 N N . GLY A 1 442 ? 13.826 11.988 -1.681 1.00 90.62 442 GLY A N 1
ATOM 3410 C CA . GLY A 1 442 ? 14.576 10.773 -2.002 1.00 90.62 442 GLY A CA 1
ATOM 3411 C C . GLY A 1 442 ? 15.901 10.996 -2.740 1.00 90.62 442 GLY A C 1
ATOM 3412 O O . GLY A 1 442 ? 16.664 10.045 -2.890 1.00 90.62 442 GLY A O 1
ATOM 3413 N N . GLY A 1 443 ? 16.181 12.217 -3.211 1.00 93.19 443 GLY A N 1
ATOM 3414 C CA . GLY A 1 443 ? 17.278 12.501 -4.144 1.00 93.19 443 GLY A CA 1
ATOM 3415 C C . GLY A 1 443 ? 16.970 12.124 -5.601 1.00 93.19 443 GLY A C 1
ATOM 3416 O O . GLY A 1 443 ? 17.894 11.949 -6.389 1.00 93.19 443 GLY A O 1
ATOM 3417 N N . MET A 1 444 ? 15.690 11.976 -5.956 1.00 94.69 444 MET A N 1
ATOM 3418 C CA . MET A 1 444 ? 15.232 11.590 -7.293 1.00 94.69 444 MET A CA 1
ATOM 3419 C C . MET A 1 444 ? 14.368 12.679 -7.943 1.00 94.69 444 MET A C 1
ATOM 3421 O O . MET A 1 444 ? 13.710 13.461 -7.263 1.00 94.69 444 MET A O 1
ATOM 3425 N N . ASN A 1 445 ? 14.300 12.681 -9.272 1.00 95.44 445 ASN A N 1
ATOM 3426 C CA . ASN A 1 445 ? 13.414 13.539 -10.055 1.00 95.44 445 ASN A CA 1
ATOM 3427 C C . ASN A 1 445 ? 12.238 12.750 -10.638 1.00 95.44 445 ASN A C 1
ATOM 3429 O O . ASN A 1 445 ? 12.382 11.597 -11.058 1.00 95.44 445 ASN A O 1
ATOM 3433 N N . LEU A 1 446 ? 11.068 13.389 -10.707 1.00 97.12 446 LEU A N 1
ATOM 3434 C CA . LEU A 1 446 ? 9.885 12.845 -11.370 1.00 97.12 446 LEU A CA 1
ATOM 3435 C C . LEU A 1 446 ? 10.067 12.893 -12.898 1.00 97.12 446 LEU A C 1
ATOM 3437 O O . LEU A 1 446 ? 10.002 13.953 -13.512 1.00 97.12 446 LEU A O 1
ATOM 3441 N N . ARG A 1 447 ? 10.281 11.729 -13.520 1.00 96.19 447 ARG A N 1
ATOM 3442 C CA . ARG A 1 447 ? 10.531 11.583 -14.965 1.00 96.19 447 ARG A CA 1
ATOM 3443 C C . ARG A 1 447 ? 9.259 11.363 -15.782 1.00 96.19 447 ARG A C 1
ATOM 3445 O O . ARG A 1 447 ? 9.194 11.806 -16.928 1.00 96.19 447 ARG A O 1
ATOM 3452 N N . LYS A 1 448 ? 8.262 10.649 -15.246 1.00 97.88 448 LYS A N 1
ATOM 3453 C CA . LYS A 1 448 ? 6.997 10.393 -15.958 1.00 97.88 448 LYS A CA 1
ATOM 3454 C C . LYS A 1 448 ? 5.829 10.097 -15.020 1.00 97.88 448 LYS A C 1
ATOM 3456 O O . LYS A 1 448 ? 6.025 9.589 -13.922 1.00 97.88 448 LYS A O 1
ATOM 3461 N N . VAL A 1 449 ? 4.619 10.383 -15.495 1.00 98.56 449 VAL A N 1
ATOM 3462 C CA . VAL A 1 449 ? 3.339 10.108 -14.831 1.00 98.56 449 VAL A CA 1
ATOM 3463 C C . VAL A 1 449 ? 2.408 9.440 -15.843 1.00 98.56 449 VAL A C 1
ATOM 3465 O O . VAL A 1 449 ? 2.271 9.930 -16.965 1.00 98.56 449 VAL A O 1
ATOM 3468 N N . TRP A 1 450 ? 1.745 8.361 -15.434 1.00 98.69 450 TRP A N 1
ATOM 3469 C CA . TRP A 1 450 ? 0.621 7.738 -16.137 1.00 98.69 450 TRP A CA 1
ATOM 3470 C C . TRP A 1 450 ? -0.580 7.700 -15.185 1.00 98.69 450 TRP A C 1
ATOM 3472 O O . TRP A 1 450 ? -0.414 7.385 -14.009 1.00 98.69 450 TRP A O 1
ATOM 3482 N N . THR A 1 451 ? -1.782 8.019 -15.667 1.00 98.69 451 THR A N 1
ATOM 3483 C CA . THR A 1 451 ? -3.018 8.029 -14.862 1.00 98.69 451 THR A CA 1
ATOM 3484 C C . THR A 1 451 ? -4.132 7.279 -15.571 1.00 98.69 451 THR A C 1
ATOM 3486 O O . THR A 1 451 ? -4.143 7.225 -16.800 1.00 98.69 451 THR A O 1
ATOM 3489 N N . ASP A 1 452 ? -5.098 6.772 -14.812 1.00 98.62 452 ASP A N 1
ATOM 3490 C CA . ASP A 1 452 ? -6.326 6.204 -15.365 1.00 98.62 452 ASP A CA 1
ATOM 3491 C C . ASP A 1 452 ? -7.182 7.290 -16.041 1.00 98.62 452 ASP A C 1
ATOM 3493 O O . ASP A 1 452 ? -6.976 8.496 -15.844 1.00 98.62 452 ASP A O 1
ATOM 3497 N N . SER A 1 453 ? -8.182 6.869 -16.811 1.00 98.31 453 SER A N 1
ATOM 3498 C CA . SER A 1 453 ? -9.108 7.742 -17.543 1.00 98.31 453 SER A CA 1
ATOM 3499 C C . SER A 1 453 ? -9.860 8.749 -16.663 1.00 98.31 453 SER A C 1
ATOM 3501 O O . SER A 1 453 ? -10.259 9.807 -17.154 1.00 98.31 453 SER A O 1
ATOM 3503 N N . ARG A 1 454 ? -10.030 8.471 -15.363 1.00 98.25 454 ARG A N 1
ATOM 3504 C CA . ARG A 1 454 ? -10.685 9.365 -14.392 1.00 98.25 454 ARG A CA 1
ATOM 3505 C C . ARG A 1 454 ? -9.687 10.229 -13.619 1.00 98.25 454 ARG A C 1
ATOM 3507 O O . ARG A 1 454 ? -10.119 11.123 -12.891 1.00 98.25 454 ARG A O 1
ATOM 3514 N N . ARG A 1 455 ? -8.380 9.984 -13.779 1.00 97.94 455 ARG A N 1
ATOM 3515 C CA . ARG A 1 455 ? -7.272 10.607 -13.031 1.00 97.94 455 ARG A CA 1
ATOM 3516 C C . ARG A 1 455 ? -7.438 10.441 -11.518 1.00 97.94 455 ARG A C 1
ATOM 3518 O O . ARG A 1 455 ? -7.304 11.389 -10.748 1.00 97.94 455 ARG A O 1
ATOM 3525 N N . TYR A 1 456 ? -7.793 9.230 -11.106 1.00 98.56 456 TYR A N 1
ATOM 3526 C CA . TYR A 1 456 ? -8.008 8.832 -9.718 1.00 98.56 456 TYR A CA 1
ATOM 3527 C C . TYR A 1 456 ? -6.766 8.205 -9.082 1.00 98.56 456 TYR A C 1
ATOM 3529 O O . TYR A 1 456 ? -6.585 8.333 -7.872 1.00 98.56 456 TYR A O 1
ATOM 3537 N N . PHE A 1 457 ? -5.917 7.571 -9.879 1.00 98.75 457 PHE A N 1
ATOM 3538 C CA . PHE A 1 457 ? -4.656 6.962 -9.485 1.00 98.75 457 PHE A CA 1
ATOM 3539 C C . PHE A 1 457 ? -3.553 7.429 -10.443 1.00 98.75 457 PHE A C 1
ATOM 3541 O O . PHE A 1 457 ? -3.822 7.797 -11.591 1.00 98.75 457 PHE A O 1
ATOM 3548 N N . ALA A 1 458 ? -2.305 7.406 -9.987 1.00 98.69 458 ALA A N 1
ATOM 3549 C CA . ALA A 1 458 ? -1.144 7.553 -10.849 1.00 98.69 458 ALA A CA 1
ATOM 3550 C C . ALA A 1 458 ? -0.147 6.424 -10.603 1.00 98.69 458 ALA A C 1
ATOM 3552 O O . ALA A 1 458 ? 0.145 6.084 -9.461 1.00 98.69 458 ALA A O 1
ATOM 3553 N N . VAL A 1 459 ? 0.438 5.906 -11.677 1.00 98.69 459 VAL A N 1
ATOM 3554 C CA . VAL A 1 459 ? 1.753 5.268 -11.601 1.00 98.69 459 VAL A CA 1
ATOM 3555 C C . VAL A 1 459 ? 2.769 6.317 -12.042 1.00 98.69 459 VAL A C 1
ATOM 3557 O O . VAL A 1 459 ? 2.559 7.008 -13.042 1.00 98.69 459 VAL A O 1
ATOM 3560 N N . VAL A 1 460 ? 3.856 6.479 -11.295 1.00 98.62 460 VAL A N 1
ATOM 3561 C CA . VAL A 1 460 ? 4.870 7.510 -11.543 1.00 98.62 460 VAL A CA 1
ATOM 3562 C C . VAL A 1 460 ? 6.269 6.915 -11.574 1.00 98.62 460 VAL A C 1
ATOM 3564 O O . VAL A 1 460 ? 6.566 5.976 -10.844 1.00 98.62 460 VAL A O 1
ATOM 3567 N N . HIS A 1 461 ? 7.132 7.457 -12.429 1.00 98.12 461 HIS A N 1
ATOM 3568 C CA . HIS A 1 461 ? 8.523 7.037 -12.569 1.00 98.12 461 HIS A CA 1
ATOM 3569 C C . HIS A 1 461 ? 9.441 8.120 -11.999 1.00 98.12 461 HIS A C 1
ATOM 3571 O O . HIS A 1 461 ? 9.548 9.203 -12.576 1.00 98.12 461 HIS A O 1
ATOM 3577 N N . MET A 1 462 ? 10.124 7.813 -10.900 1.00 97.44 462 MET A N 1
ATOM 3578 C CA . MET A 1 462 ? 11.182 8.627 -10.298 1.00 97.44 462 MET A CA 1
ATOM 3579 C C . MET A 1 462 ? 12.559 8.033 -10.637 1.00 97.44 462 MET A C 1
ATOM 3581 O O . MET A 1 462 ? 12.693 6.812 -10.699 1.00 97.44 462 MET A O 1
ATOM 3585 N N . VAL A 1 463 ? 13.580 8.860 -10.859 1.00 95.69 463 VAL A N 1
ATOM 3586 C CA . VAL A 1 463 ? 14.967 8.412 -11.118 1.00 95.69 463 VAL A CA 1
ATOM 3587 C C . VAL A 1 463 ? 15.991 9.305 -10.440 1.00 95.69 463 VAL A C 1
ATOM 3589 O O . VAL A 1 463 ? 15.732 10.487 -10.233 1.00 95.69 463 VAL A O 1
ATOM 3592 N N . HIS A 1 464 ? 17.172 8.762 -10.156 1.00 87.69 464 HIS A N 1
ATOM 3593 C CA . HIS A 1 464 ? 18.349 9.579 -9.842 1.00 87.69 464 HIS A CA 1
ATOM 3594 C C . HIS A 1 464 ? 18.789 10.433 -11.032 1.00 87.69 464 HIS A C 1
ATOM 3596 O O . HIS A 1 464 ? 18.739 9.977 -12.178 1.00 87.69 464 HIS A O 1
ATOM 3602 N N . ASP A 1 465 ? 19.339 11.611 -10.738 1.00 66.44 465 ASP A N 1
ATOM 3603 C CA . ASP A 1 465 ? 20.275 12.267 -11.654 1.00 66.44 465 ASP A CA 1
ATOM 3604 C C . ASP A 1 465 ? 21.606 11.484 -11.692 1.00 66.44 465 ASP A C 1
ATOM 3606 O O . ASP A 1 465 ? 22.009 10.861 -10.707 1.00 66.44 465 ASP A O 1
ATOM 3610 N N . GLY A 1 466 ? 22.252 11.463 -12.864 1.00 57.62 466 GLY A N 1
ATOM 3611 C CA . GLY A 1 466 ? 23.232 10.438 -13.281 1.00 57.62 466 GLY A CA 1
ATOM 3612 C C . GLY A 1 466 ? 24.499 10.281 -12.446 1.00 57.62 466 GLY A C 1
ATOM 3613 O O . GLY A 1 466 ? 25.355 11.189 -12.456 1.00 57.62 466 GLY A O 1
#

Radius of gyration: 34.95 Å; chains: 1; bounding box: 120×94×95 Å

Sequence (466 aa):
MVPHAADNGSVGRGPANARLSPGKTLTRFKRRPCQCHPRVAGAVRTFTRFSIRTGDGRGVRVNDHTAPAGVTGPQSRKSPPHGVVFLEIARSLLRSRAAPRRLRDLPAAPRPASPLAAVFIASLSNRAPRTQRPAARCGEADRSLIVSSLEAIAPSHDTREFRADVLTGLAHTPKRISSKYFYDRRGSLLFDRICETPEYYVTRCELEIMEACADDMARQLGEGVLLVEYGSGSSIKTRLLLDRLQAPAGYVPVDVSREHLHASCDRLRREHPGIEVAPVCADFTQSFALPRPARSVDHAAVYFPGSTIGNFTRDEAEQLVRQIAQLCGRKGGLLLGVDLKKDPAVIERAYNDAAGVTAEFNRNLLHRANRQLGADFDVDAFEHLAQYNQPLGRIESYLVSQCEQQVSIGESRFQFSAGEALGTEYSHKYDLEDIEKLAAAGGMNLRKVWTDSRRYFAVVHMVHDG